Protein AF-A0A6V8SIR7-F1 (afdb_monomer_lite)

Sequence (508 aa):
MGKKKIANLSKESLFEMGDALKTQFYQLNSLEEERDDILSGIDAINQNNQESSLLLEEAEEIVDSLLSNMESLESFVLDEIVVNLEDVEETEKVTIKKTASIRTNNNWQDYLEEYSNYAKQNSMDLTFDPFVTSLSQREYEKLKNEINDEFAKKTSIINKTDLSFLAIATALQVTKALVFPIVSQKVGYGEGFDKEGRKNHNDKSIKEEEKKSKDKFRDTNTNEGNENGEWMEILYRKPIFDTTKGSPDIGINMEGGYHRIHTLGHDPVLGWIFGTSNILTDTITMDTFATYQGARDPIRITPERVSLIDLFDRTIEKVKAGTLNLPAALAAEKIHLKSDEFTKAGLPVPILETIAPKLAGNLYKSQYDALCLSRDLKVIGTSAAISMLIDIIIGLVHSLYYDADKDGTKDMFEVRTRKILLISNTIATTSNLILSAVTKNPKNLDIGGLLVTLSHLFCDTRFIVNVKKEFIENRIYEKIEDELKAIDENQDKLFAYEYNNSKGIQFL

Foldseek 3Di:
DPPDPPPPQDPVNVLLVLLLVLLVVVLVVLVVQLVVLVVVVVVVVVVVVVVVVVVVVVVVVVVVVVVVCPVDDDDDDPPPPPPPPPPPPPPPPSDRDDRDDQDCVVPPVSSSVSSVVSCVVVVHDSVDRSVPVVDDPVRVVVLVVVLVVVLCVLLPLPDPLSVVLLVVLLVQLQVLLQCLLVVCVVLQAPAFDDQVQFAALPDPVLVVQLVVLLVVVCVVPDDPPCNPPCLNVLQPDDFLLLDPACVVVQVDDCVNLNVLLFWLCLAPPSVLPQVLLSSQQVWTQTLQRWIFHFDVVPTHTHNHTDDPVNSVVSSVVSCVRDVSNSVSSSSNSVSVNVSQCRHSQHGFQHNCCNVPVVVRVVCSVSNNHNVSVVSNVVSLQVSLVSLVVSLVVSQVVQLVPDDCVRNPDSLSSVLSSLVSSLVSLVSSQVSQVVVCVVVVHCSSHNNSSVVNNVCSVPVSVVSSVVVSVVSSSVVVVVVVVVVVVVVVVVVVVVVVVCVVVVVVVVPD

pLDDT: mean 85.41, std 15.47, range [34.72, 98.56]

Structure (mmCIF, N/CA/C/O backbone):
data_AF-A0A6V8SIR7-F1
#
_entry.id   AF-A0A6V8SIR7-F1
#
loop_
_atom_site.group_PDB
_atom_site.id
_atom_site.type_symbol
_atom_site.label_atom_id
_atom_site.label_alt_id
_atom_site.label_comp_id
_atom_site.label_asym_id
_atom_site.label_entity_id
_atom_site.label_seq_id
_atom_site.pdbx_PDB_ins_code
_atom_site.Cartn_x
_atom_site.Cartn_y
_atom_site.Cartn_z
_atom_site.occupancy
_atom_site.B_iso_or_equiv
_atom_site.auth_seq_id
_atom_site.auth_comp_id
_atom_site.auth_asym_id
_atom_site.auth_atom_id
_atom_site.pdbx_PDB_model_num
ATOM 1 N N . MET A 1 1 ? -12.666 14.084 33.441 1.00 46.59 1 MET A N 1
ATOM 2 C CA . MET A 1 1 ? -11.717 13.363 34.318 1.00 46.59 1 MET A CA 1
ATOM 3 C C . MET A 1 1 ? -10.301 13.756 33.945 1.00 46.59 1 MET A C 1
ATOM 5 O O . MET A 1 1 ? -9.894 13.497 32.821 1.00 46.59 1 MET A O 1
ATOM 9 N N . GLY A 1 2 ? -9.575 14.439 34.836 1.00 40.59 2 GLY A N 1
ATOM 10 C CA . GLY A 1 2 ? -8.120 14.550 34.689 1.00 40.59 2 GLY A CA 1
ATOM 11 C C . GLY A 1 2 ? -7.510 13.151 34.768 1.00 40.59 2 GLY A C 1
ATOM 12 O O . GLY A 1 2 ? -8.099 12.295 35.425 1.00 40.59 2 GLY A O 1
ATOM 13 N N . LYS A 1 3 ? -6.384 12.902 34.084 1.00 38.62 3 LYS A N 1
ATOM 14 C CA . LYS A 1 3 ? -5.640 11.636 34.197 1.00 38.62 3 LYS A CA 1
ATOM 15 C C . LYS A 1 3 ? -5.426 11.337 35.685 1.00 38.62 3 LYS A C 1
ATOM 17 O O . LYS A 1 3 ? -4.561 11.956 36.307 1.00 38.62 3 LYS A O 1
ATOM 22 N N . LYS A 1 4 ? -6.236 10.444 36.268 1.00 47.25 4 LYS A N 1
ATOM 23 C CA . LYS A 1 4 ? -5.957 9.904 37.599 1.00 47.25 4 LYS A CA 1
ATOM 24 C C . LYS A 1 4 ? -4.585 9.237 37.494 1.00 47.25 4 LYS A C 1
ATOM 26 O O . LYS A 1 4 ? -4.265 8.638 36.465 1.00 47.25 4 LYS A O 1
ATOM 31 N N . LYS A 1 5 ? -3.734 9.432 38.505 1.00 44.28 5 LYS A N 1
ATOM 32 C CA . LYS A 1 5 ? -2.420 8.784 38.572 1.00 44.28 5 LYS A CA 1
ATOM 33 C C . LYS A 1 5 ? -2.650 7.279 38.462 1.00 44.28 5 LYS A C 1
ATOM 35 O O . LYS A 1 5 ? -3.177 6.680 39.390 1.00 44.28 5 LYS A O 1
ATOM 40 N N . ILE A 1 6 ? -2.283 6.699 37.324 1.00 50.31 6 ILE A N 1
ATOM 41 C CA . ILE A 1 6 ? -2.251 5.251 37.152 1.00 50.31 6 ILE A CA 1
ATOM 42 C C . ILE A 1 6 ? -1.194 4.757 38.138 1.00 50.31 6 ILE A C 1
ATOM 44 O O . ILE A 1 6 ? -0.015 5.098 38.005 1.00 50.31 6 ILE A O 1
ATOM 48 N N . ALA A 1 7 ? -1.609 4.019 39.164 1.00 50.19 7 ALA A N 1
ATOM 49 C CA . ALA A 1 7 ? -0.662 3.244 39.942 1.00 50.19 7 ALA A CA 1
ATOM 50 C C . ALA A 1 7 ? -0.129 2.159 38.999 1.00 50.19 7 ALA A C 1
ATOM 52 O O . ALA A 1 7 ? -0.860 1.235 38.643 1.00 50.19 7 ALA A O 1
ATOM 53 N N . ASN A 1 8 ? 1.120 2.302 38.547 1.00 56.25 8 ASN A N 1
ATOM 54 C CA . ASN A 1 8 ? 1.834 1.266 37.800 1.00 56.25 8 ASN A CA 1
ATOM 55 C C . ASN A 1 8 ? 2.170 0.113 38.759 1.00 56.25 8 ASN A C 1
ATOM 57 O O . ASN A 1 8 ? 3.328 -0.080 39.124 1.00 56.25 8 ASN A O 1
ATOM 61 N N . LEU A 1 9 ? 1.149 -0.608 39.223 1.00 62.94 9 LEU A N 1
ATOM 62 C CA . LEU A 1 9 ? 1.325 -1.832 39.992 1.00 62.94 9 LEU A CA 1
ATOM 63 C C . LEU A 1 9 ? 1.884 -2.900 39.051 1.00 62.94 9 LEU A C 1
ATOM 65 O O . LEU A 1 9 ? 1.394 -3.074 37.930 1.00 62.94 9 LEU A O 1
ATOM 69 N N . SER A 1 10 ? 2.937 -3.593 39.481 1.00 75.38 10 SER A N 1
ATOM 70 C CA . SER A 1 10 ? 3.433 -4.746 38.739 1.00 75.38 10 SER A CA 1
ATOM 71 C C . SER A 1 10 ? 2.388 -5.866 38.794 1.00 75.38 10 SER A C 1
ATOM 73 O O . SER A 1 10 ? 1.547 -5.917 39.695 1.00 75.38 10 SER A O 1
ATOM 75 N N . LYS A 1 11 ? 2.439 -6.791 37.828 1.00 75.31 11 LYS A N 1
ATOM 76 C CA . LYS A 1 11 ? 1.607 -8.002 37.872 1.00 75.31 11 LYS A CA 1
ATOM 77 C C . LYS A 1 11 ? 1.800 -8.744 39.200 1.00 75.31 11 LYS A C 1
ATOM 79 O O . LYS A 1 11 ? 0.830 -9.216 39.767 1.00 75.31 11 LYS A O 1
ATOM 84 N N . GLU A 1 12 ? 3.033 -8.812 39.683 1.00 79.38 12 GLU A N 1
ATOM 85 C CA . GLU A 1 12 ? 3.389 -9.463 40.945 1.00 79.38 12 GLU A CA 1
ATOM 86 C C . GLU A 1 12 ? 2.671 -8.816 42.134 1.00 79.38 12 GLU A C 1
ATOM 88 O O . GLU A 1 12 ? 1.950 -9.506 42.843 1.00 79.38 12 GLU A O 1
ATOM 93 N N . SER A 1 13 ? 2.715 -7.485 42.255 1.00 75.62 13 SER A N 1
ATOM 94 C CA . SER A 1 13 ? 2.022 -6.770 43.334 1.00 75.62 13 SER A CA 1
ATOM 95 C C . SER A 1 13 ? 0.501 -6.941 43.296 1.00 75.62 13 SER A C 1
ATOM 97 O O . SER A 1 13 ? -0.138 -6.980 44.341 1.00 75.62 13 SER A O 1
ATOM 99 N N . LEU A 1 14 ? -0.102 -7.058 42.105 1.00 74.19 14 LEU A N 1
ATOM 100 C CA . LEU A 1 14 ? -1.535 -7.348 41.982 1.00 74.19 14 LEU A CA 1
ATOM 101 C C . LEU A 1 14 ? -1.877 -8.750 42.496 1.00 74.19 14 LEU A C 1
ATOM 103 O O . LEU A 1 14 ? -2.869 -8.908 43.201 1.00 74.19 14 LEU A O 1
ATOM 107 N N . PHE A 1 15 ? -1.068 -9.755 42.159 1.00 78.81 15 PHE A N 1
ATOM 108 C CA . PHE A 1 15 ? -1.276 -11.121 42.642 1.00 78.81 15 PHE A CA 1
ATOM 109 C C . PHE A 1 15 ? -1.064 -11.216 44.158 1.00 78.81 15 PHE A C 1
ATOM 111 O O . PHE A 1 15 ? -1.922 -11.769 44.836 1.00 78.81 15 PHE A O 1
ATOM 118 N N . GLU A 1 16 ? -0.028 -10.569 44.701 1.00 81.50 16 GLU A N 1
ATOM 119 C CA . GLU A 1 16 ? 0.194 -10.477 46.154 1.00 81.50 16 GLU A CA 1
ATOM 120 C C . GLU A 1 16 ? -1.010 -9.863 46.885 1.00 81.50 16 GLU A C 1
ATOM 122 O O . GLU A 1 16 ? -1.461 -10.389 47.901 1.00 81.50 16 GLU A O 1
ATOM 127 N N . MET A 1 17 ? -1.569 -8.768 46.356 1.00 76.75 17 MET A N 1
ATOM 128 C CA . MET A 1 17 ? -2.778 -8.149 46.911 1.00 76.75 17 MET A CA 1
ATOM 129 C C . MET A 1 17 ? -3.998 -9.075 46.817 1.00 76.75 17 MET A C 1
ATOM 131 O O . MET A 1 17 ? -4.803 -9.122 47.745 1.00 76.75 17 MET A O 1
ATOM 135 N N . GLY A 1 18 ? -4.140 -9.811 45.712 1.00 78.25 18 GLY A N 1
ATOM 136 C CA . GLY A 1 18 ? -5.224 -10.772 45.514 1.00 78.25 18 GLY A CA 1
ATOM 137 C C . GLY A 1 18 ? -5.162 -11.950 46.489 1.00 78.25 18 GLY A C 1
ATOM 138 O O . GLY A 1 18 ? -6.184 -12.308 47.076 1.00 78.25 18 GLY A O 1
ATOM 139 N N . ASP A 1 19 ? -3.976 -12.518 46.705 1.00 82.19 19 ASP A N 1
ATOM 140 C CA . ASP A 1 19 ? -3.752 -13.624 47.644 1.00 82.19 19 ASP A CA 1
ATOM 141 C C . ASP A 1 19 ? -3.991 -13.190 49.093 1.00 82.19 19 ASP A C 1
ATOM 143 O O . ASP A 1 19 ? -4.623 -13.909 49.878 1.00 82.19 19 ASP A O 1
ATOM 147 N N . ALA A 1 20 ? -3.554 -11.976 49.431 1.00 80.75 20 ALA A N 1
ATOM 148 C CA . ALA A 1 20 ? -3.819 -11.367 50.724 1.00 80.75 20 ALA A CA 1
ATOM 149 C C . ALA A 1 20 ? -5.330 -11.174 50.958 1.00 80.75 20 ALA A C 1
ATOM 151 O O . ALA A 1 20 ? -5.842 -11.583 51.998 1.00 80.75 20 ALA A O 1
ATOM 152 N N . LEU A 1 21 ? -6.065 -10.644 49.972 1.00 78.00 21 LEU A N 1
ATOM 153 C CA . LEU A 1 21 ? -7.528 -10.498 50.025 1.00 78.00 21 LEU A CA 1
ATOM 154 C C . LEU A 1 21 ? -8.244 -11.841 50.195 1.00 78.00 21 LEU A C 1
ATOM 156 O O . LEU A 1 21 ? -9.133 -11.967 51.034 1.00 78.00 21 LEU A O 1
ATOM 160 N N . LYS A 1 22 ? -7.848 -12.859 49.424 1.00 78.56 22 LYS A N 1
ATOM 161 C CA . LYS A 1 22 ? -8.406 -14.216 49.527 1.00 78.56 22 LYS A CA 1
ATOM 162 C C . LYS A 1 22 ? -8.218 -14.787 50.933 1.00 78.56 22 LYS A C 1
ATOM 164 O O . LYS A 1 22 ? -9.133 -15.391 51.489 1.00 78.56 22 LYS A O 1
ATOM 169 N N . THR A 1 23 ? -7.042 -14.564 51.509 1.00 82.12 23 THR A N 1
ATOM 170 C CA . THR A 1 23 ? -6.694 -15.001 52.865 1.00 82.12 23 THR A CA 1
ATOM 171 C C . THR A 1 23 ? -7.507 -14.266 53.927 1.00 82.12 23 THR A C 1
ATOM 173 O O . THR A 1 23 ? -8.055 -14.901 54.826 1.00 82.12 23 THR A O 1
ATOM 176 N N . GLN A 1 24 ? -7.663 -12.949 53.790 1.00 79.19 24 GLN A N 1
ATOM 177 C CA . GLN A 1 24 ? -8.515 -12.151 54.672 1.00 79.19 24 GLN A CA 1
ATOM 178 C C . GLN A 1 24 ? -9.990 -12.556 54.586 1.00 79.19 24 GLN A C 1
ATOM 180 O O . GLN A 1 24 ? -10.660 -12.621 55.610 1.00 79.19 24 GLN A O 1
ATOM 185 N N . PHE A 1 25 ? -10.499 -12.874 53.393 1.00 77.31 25 PHE A N 1
ATOM 186 C CA . PHE A 1 25 ? -11.874 -13.346 53.225 1.00 77.31 25 PHE A CA 1
ATOM 187 C C . PHE A 1 25 ? -12.106 -14.683 53.938 1.00 77.31 25 PHE A C 1
ATOM 189 O O . PHE A 1 25 ? -13.109 -14.860 54.623 1.00 77.31 25 PHE A O 1
ATOM 196 N N . TYR A 1 26 ? -11.148 -15.609 53.843 1.00 81.44 26 TYR A N 1
ATOM 197 C CA . TYR A 1 26 ? -11.199 -16.855 54.608 1.00 81.44 26 TYR A CA 1
ATOM 198 C C . TYR A 1 26 ? -11.171 -16.596 56.119 1.00 81.44 26 TYR A C 1
ATOM 200 O O . TYR A 1 26 ? -11.952 -17.187 56.860 1.00 81.44 26 TYR A O 1
ATOM 208 N N . GLN A 1 27 ? -10.308 -15.682 56.575 1.00 83.25 27 GLN A N 1
ATOM 209 C CA . GLN A 1 27 ? -10.256 -15.285 57.981 1.00 83.25 27 GLN A CA 1
ATOM 210 C C . GLN A 1 27 ? -11.582 -14.677 58.457 1.00 83.25 27 GLN A C 1
ATOM 212 O O . GLN A 1 27 ? -12.015 -14.971 59.567 1.00 83.25 27 GLN A O 1
ATOM 217 N N . LEU A 1 28 ? -12.245 -13.873 57.624 1.00 81.00 28 LEU A N 1
ATOM 218 C CA . LEU A 1 28 ? -13.555 -13.307 57.930 1.00 81.00 28 LEU A CA 1
ATOM 219 C C . LEU A 1 28 ? -14.624 -14.398 58.061 1.00 81.00 28 LEU A C 1
ATOM 221 O O . LEU A 1 28 ? -15.362 -14.393 59.039 1.00 81.00 28 LEU A O 1
ATOM 225 N N . ASN A 1 29 ? -14.665 -15.362 57.140 1.00 79.12 29 ASN A N 1
ATOM 226 C CA . ASN A 1 29 ? -15.605 -16.483 57.230 1.00 79.12 29 ASN A CA 1
ATOM 227 C C . ASN A 1 29 ? -15.358 -17.325 58.491 1.00 79.12 29 ASN A C 1
ATOM 229 O O . ASN A 1 29 ? -16.304 -17.697 59.173 1.00 79.12 29 ASN A O 1
ATOM 233 N N . SER A 1 30 ? -14.091 -17.561 58.853 1.00 83.06 30 SER A N 1
ATOM 234 C CA . SER A 1 30 ? -13.734 -18.226 60.114 1.00 83.06 30 SER A CA 1
ATOM 235 C C . SER A 1 30 ? -14.231 -17.444 61.338 1.00 83.06 30 SER A C 1
ATOM 237 O O . SER A 1 30 ? -14.663 -18.052 62.313 1.00 83.06 30 SER A O 1
ATOM 239 N N . LEU A 1 31 ? -14.201 -16.105 61.301 1.00 81.25 31 LEU A N 1
ATOM 240 C CA . LEU A 1 31 ? -14.758 -15.266 62.370 1.00 81.25 31 LEU A CA 1
ATOM 241 C C . LEU A 1 31 ? -16.288 -15.328 62.424 1.00 81.25 31 LEU A C 1
ATOM 243 O O . LEU A 1 31 ? -16.857 -15.261 63.511 1.00 81.25 31 LEU A O 1
ATOM 247 N N . GLU A 1 32 ? -16.961 -15.431 61.278 1.00 77.06 32 GLU A N 1
ATOM 248 C CA . GLU A 1 32 ? -18.411 -15.639 61.237 1.00 77.06 32 GLU A CA 1
ATOM 249 C C . GLU A 1 32 ? -18.795 -17.003 61.816 1.00 77.06 32 GLU A C 1
ATOM 251 O O . GLU A 1 32 ? -19.721 -17.067 62.620 1.00 77.06 32 GLU A O 1
ATOM 256 N N . GLU A 1 33 ? -18.042 -18.059 61.497 1.00 82.00 33 GLU A N 1
ATOM 257 C CA . GLU A 1 33 ? -18.204 -19.380 62.116 1.00 82.00 33 GLU A CA 1
ATOM 258 C C . GLU A 1 33 ? -17.969 -19.319 63.633 1.00 82.00 33 GLU A C 1
ATOM 260 O O . GLU A 1 33 ? -18.791 -19.809 64.401 1.00 82.00 33 GLU A O 1
ATOM 265 N N . GLU A 1 34 ? -16.907 -18.644 64.089 1.00 83.62 34 GLU A N 1
ATOM 266 C CA . GLU A 1 34 ? -16.648 -18.442 65.521 1.00 83.62 34 GLU A CA 1
ATOM 267 C C . GLU A 1 34 ? -17.790 -17.678 66.209 1.00 83.62 34 GLU A C 1
ATOM 269 O O . GLU A 1 34 ? -18.193 -18.025 67.321 1.00 83.62 34 GLU A O 1
ATOM 274 N N . ARG A 1 35 ? -18.343 -16.645 65.560 1.00 80.06 35 ARG A N 1
ATOM 275 C CA . ARG A 1 35 ? -19.514 -15.913 66.062 1.00 80.06 35 ARG A CA 1
ATOM 276 C C . ARG A 1 35 ? -20.718 -16.842 66.191 1.00 80.06 35 ARG A C 1
ATOM 278 O O . ARG A 1 35 ? -21.415 -16.771 67.199 1.00 80.06 35 ARG A O 1
ATOM 285 N N . ASP A 1 36 ? -20.977 -17.671 65.191 1.00 80.00 36 ASP A N 1
ATOM 286 C CA . ASP A 1 36 ? -22.128 -18.574 65.178 1.00 80.00 36 ASP A CA 1
ATOM 287 C C . ASP A 1 36 ? -21.978 -19.692 66.225 1.00 80.00 36 ASP A C 1
ATOM 289 O O . ASP A 1 36 ? -22.950 -20.015 66.915 1.00 80.00 36 ASP A O 1
ATOM 293 N N . ASP A 1 37 ? -20.757 -20.191 66.442 1.00 80.50 37 ASP A N 1
ATOM 294 C CA . ASP A 1 37 ? -20.411 -21.088 67.553 1.00 80.50 37 ASP A CA 1
ATOM 295 C C . ASP A 1 37 ? -20.681 -20.416 68.913 1.00 80.50 37 ASP A C 1
ATOM 297 O O . ASP A 1 37 ? -21.268 -21.024 69.812 1.00 80.50 37 ASP A O 1
ATOM 301 N N . ILE A 1 38 ? -20.285 -19.144 69.074 1.00 79.38 38 ILE A N 1
ATOM 302 C CA . ILE A 1 38 ? -20.537 -18.364 70.297 1.00 79.38 38 ILE A CA 1
ATOM 303 C C . ILE A 1 38 ? -22.038 -18.160 70.517 1.00 79.38 38 ILE A C 1
ATOM 305 O O . ILE A 1 38 ? -22.507 -18.350 71.637 1.00 79.38 38 ILE A O 1
ATOM 309 N N . LEU A 1 39 ? -22.790 -17.774 69.483 1.00 78.81 39 LEU A N 1
ATOM 310 C CA . LEU A 1 39 ? -24.240 -17.575 69.572 1.00 78.81 39 LEU A CA 1
ATOM 311 C C . LEU A 1 39 ? -24.947 -18.869 69.972 1.00 78.81 39 LEU A C 1
ATOM 313 O O . LEU A 1 39 ? -25.732 -18.865 70.916 1.00 78.81 39 LEU A O 1
ATOM 317 N N . SER A 1 40 ? -24.581 -19.983 69.339 1.00 78.38 40 SER A N 1
ATOM 318 C CA . SER A 1 40 ? -25.101 -21.308 69.687 1.00 78.38 40 SER A CA 1
ATOM 319 C C . SER A 1 40 ? -24.767 -21.682 71.137 1.00 78.38 40 SER A C 1
ATOM 321 O O . SER A 1 40 ? -25.608 -22.216 71.858 1.00 78.38 40 SER A O 1
ATOM 323 N N . GLY A 1 41 ? -23.557 -21.350 71.602 1.00 78.69 41 GLY A N 1
ATOM 324 C CA . GLY A 1 41 ? -23.155 -21.536 72.996 1.00 78.69 41 GLY A CA 1
ATOM 325 C C . GLY A 1 41 ? -23.939 -20.670 73.985 1.00 78.69 41 GLY A C 1
ATOM 326 O O . GLY A 1 41 ? -24.305 -21.146 75.058 1.00 78.69 41 GLY A O 1
ATOM 327 N N . ILE A 1 42 ? -24.229 -19.414 73.635 1.00 77.19 42 ILE A N 1
ATOM 328 C CA . ILE A 1 42 ? -25.062 -18.513 74.445 1.00 77.19 42 ILE A CA 1
ATOM 329 C C . ILE A 1 42 ? -26.490 -19.053 74.545 1.00 77.19 42 ILE A C 1
ATOM 331 O O . ILE A 1 42 ? -27.054 -19.071 75.639 1.00 77.19 42 ILE A O 1
ATOM 335 N N . ASP A 1 43 ? -27.058 -19.522 73.435 1.00 77.75 43 ASP A N 1
ATOM 336 C CA . ASP A 1 43 ? -28.402 -20.099 73.408 1.00 77.75 43 ASP A CA 1
ATOM 337 C C . ASP A 1 43 ? -28.490 -21.353 74.290 1.00 77.75 43 ASP A C 1
ATOM 339 O O . ASP A 1 43 ? -29.412 -21.464 75.101 1.00 77.75 43 ASP A O 1
ATOM 343 N N . ALA A 1 44 ? -27.484 -22.233 74.234 1.00 75.06 44 ALA A N 1
ATOM 344 C CA . ALA A 1 44 ? -27.394 -23.404 75.107 1.00 75.06 44 ALA A CA 1
ATOM 345 C C . ALA A 1 44 ? -27.301 -23.027 76.600 1.00 75.06 44 ALA A C 1
ATOM 347 O O . ALA A 1 44 ? -27.975 -23.621 77.441 1.00 75.06 44 ALA A O 1
ATOM 348 N N . ILE A 1 45 ? -26.510 -22.004 76.952 1.00 75.44 45 ILE A N 1
ATOM 349 C CA . ILE A 1 45 ? -26.419 -21.505 78.337 1.00 75.44 45 ILE A CA 1
ATOM 350 C C . ILE A 1 45 ? -27.760 -20.925 78.802 1.00 75.44 45 ILE A C 1
ATOM 352 O O . ILE A 1 45 ? -28.175 -21.163 79.937 1.00 75.44 45 ILE A O 1
ATOM 356 N N . ASN A 1 46 ? -28.445 -20.166 77.946 1.00 75.25 46 ASN A N 1
ATOM 357 C CA . ASN A 1 46 ? -29.749 -19.593 78.272 1.00 75.25 46 ASN A CA 1
ATOM 358 C C . ASN A 1 46 ? -30.796 -20.683 78.516 1.00 75.25 46 ASN A C 1
ATOM 360 O O . ASN A 1 46 ? -31.566 -20.569 79.469 1.00 75.25 46 ASN A O 1
ATOM 364 N N . GLN A 1 47 ? -30.791 -21.743 77.706 1.00 73.50 47 GLN A N 1
ATOM 365 C CA . GLN A 1 47 ? -31.662 -22.897 77.901 1.00 73.50 47 GLN A CA 1
ATOM 366 C C . GLN A 1 47 ? -31.365 -23.607 79.232 1.00 73.50 47 GLN A C 1
ATOM 368 O O . GLN A 1 47 ? -32.276 -23.792 80.037 1.00 73.50 47 GLN A O 1
ATOM 373 N N . ASN A 1 48 ? -30.094 -23.889 79.534 1.00 71.75 48 ASN A N 1
ATOM 374 C CA . ASN A 1 48 ? -29.700 -24.511 80.805 1.00 71.75 48 ASN A CA 1
ATOM 375 C C . ASN A 1 48 ? -30.086 -23.662 82.028 1.00 71.75 48 ASN A C 1
ATOM 377 O O . ASN A 1 48 ? -30.490 -24.197 83.060 1.00 71.75 48 ASN A O 1
ATOM 381 N N . ASN A 1 49 ? -29.974 -22.334 81.934 1.00 68.56 49 ASN A N 1
ATOM 382 C CA . ASN A 1 49 ? -30.394 -21.428 83.005 1.00 68.56 49 ASN A CA 1
ATOM 383 C C . ASN A 1 49 ? -31.917 -21.441 83.209 1.00 68.56 49 ASN A C 1
ATOM 385 O O . ASN A 1 49 ? -32.374 -21.347 84.349 1.00 68.56 49 ASN A O 1
ATOM 389 N N . GLN A 1 50 ? -32.703 -21.565 82.134 1.00 69.06 50 GLN A N 1
ATOM 390 C CA . GLN A 1 50 ? -34.155 -21.736 82.233 1.00 69.06 50 GLN A CA 1
ATOM 391 C C . GLN A 1 50 ? -34.510 -23.068 82.901 1.00 69.06 50 GLN A C 1
ATOM 393 O O . GLN A 1 50 ? -35.299 -23.074 83.841 1.00 69.06 50 GLN A O 1
ATOM 398 N N . GLU A 1 51 ? -33.882 -24.169 82.485 1.00 69.44 51 GLU A N 1
ATOM 399 C CA . GLU A 1 51 ? -34.093 -25.498 83.078 1.00 69.44 51 GLU A CA 1
ATOM 400 C C . GLU A 1 51 ? -33.683 -25.534 84.558 1.00 69.44 51 GLU A C 1
ATOM 402 O O . GLU A 1 51 ? -34.438 -26.009 85.404 1.00 69.44 51 GLU A O 1
ATOM 407 N N . SER A 1 52 ? -32.542 -24.930 84.903 1.00 65.12 52 SER A N 1
ATOM 408 C CA . SER A 1 52 ? -32.094 -24.795 86.296 1.00 65.12 52 SER A CA 1
ATOM 409 C C . SER A 1 52 ? -33.060 -23.965 87.142 1.00 65.12 52 SER A C 1
ATOM 411 O O . SER A 1 52 ? -33.244 -24.268 88.315 1.00 65.12 52 SER A O 1
ATOM 413 N N . SER A 1 53 ? -33.685 -22.931 86.566 1.00 64.75 53 SER A N 1
ATOM 414 C CA . SER A 1 53 ? -34.674 -22.111 87.278 1.00 64.75 53 SER A CA 1
ATOM 415 C C . SER A 1 53 ? -35.953 -22.900 87.570 1.00 64.75 53 SER A C 1
ATOM 417 O O . SER A 1 53 ? -36.489 -22.781 88.666 1.00 64.75 53 SER A O 1
ATOM 419 N N . LEU A 1 54 ? -36.397 -23.745 86.630 1.00 64.62 54 LEU A N 1
ATOM 420 C CA . LEU A 1 54 ? -37.555 -24.629 86.814 1.00 64.62 54 LEU A CA 1
ATOM 421 C C . LEU A 1 54 ? -37.301 -25.684 87.900 1.00 64.62 54 LEU A C 1
ATOM 423 O O . LEU A 1 54 ? -38.155 -25.903 88.752 1.00 64.62 54 LEU A O 1
ATOM 427 N N . LEU A 1 55 ? -36.110 -26.293 87.917 1.00 64.38 55 LEU A N 1
ATOM 428 C CA . LEU A 1 55 ? -35.721 -27.245 88.965 1.00 64.38 55 LEU A CA 1
ATOM 429 C C . LEU A 1 55 ? -35.644 -26.591 90.352 1.00 64.38 55 LEU A C 1
ATOM 431 O O . LEU A 1 55 ? -35.918 -27.239 91.360 1.00 64.38 55 LEU A O 1
ATOM 435 N N . LEU A 1 56 ? -35.256 -25.314 90.416 1.00 61.91 56 LEU A N 1
ATOM 436 C CA . LEU A 1 56 ? -35.200 -24.555 91.666 1.00 61.91 56 LEU A CA 1
ATOM 437 C C . LEU A 1 56 ? -36.606 -24.270 92.205 1.00 61.91 56 LEU A C 1
ATOM 439 O O . LEU A 1 56 ? -36.834 -24.435 93.399 1.00 61.91 56 LEU A O 1
ATOM 443 N N . GLU A 1 57 ? -37.543 -23.920 91.321 1.00 61.69 57 GLU A N 1
ATOM 444 C CA . GLU A 1 57 ? -38.964 -23.744 91.650 1.00 61.69 57 GLU A CA 1
ATOM 445 C C . GLU A 1 57 ? -39.588 -25.061 92.151 1.00 61.69 57 GLU A C 1
ATOM 447 O O . GLU A 1 57 ? -40.237 -25.083 93.195 1.00 61.69 57 GLU A O 1
ATOM 452 N N . GLU A 1 58 ? -39.298 -26.189 91.492 1.00 62.19 58 GLU A N 1
ATOM 453 C CA . GLU A 1 58 ? -39.756 -27.520 91.920 1.00 62.19 58 GLU A CA 1
ATOM 454 C C . GLU A 1 58 ? -39.160 -27.939 93.279 1.00 62.19 58 GLU A C 1
ATOM 456 O O . GLU A 1 58 ? -39.852 -28.488 94.139 1.00 62.19 58 GLU A O 1
ATOM 461 N N . ALA A 1 59 ? -37.880 -27.639 93.524 1.00 58.06 59 ALA A N 1
ATOM 462 C CA . ALA A 1 59 ? -37.243 -27.897 94.812 1.00 58.06 59 ALA A CA 1
ATOM 463 C C . ALA A 1 59 ? -37.837 -27.037 95.943 1.00 58.06 59 ALA A C 1
ATOM 465 O O . ALA A 1 59 ? -38.013 -27.539 97.057 1.00 58.06 59 ALA A O 1
ATOM 466 N N . GLU A 1 60 ? -38.162 -25.768 95.674 1.00 62.03 60 GLU A N 1
ATOM 467 C CA . GLU A 1 60 ? -38.850 -24.887 96.625 1.00 62.03 60 GLU A CA 1
ATOM 468 C C . GLU A 1 60 ? -40.247 -25.428 96.975 1.00 62.03 60 GLU A C 1
ATOM 470 O O . GLU A 1 60 ? -40.574 -25.525 98.161 1.00 62.03 60 GLU A O 1
ATOM 475 N N . GLU A 1 61 ? -41.025 -25.899 95.992 1.00 62.50 61 GLU A N 1
ATOM 476 C CA . GLU A 1 61 ? -42.329 -26.538 96.236 1.00 62.50 61 GLU A CA 1
ATOM 477 C C . GLU A 1 61 ? -42.218 -27.806 97.102 1.00 62.50 61 GLU A C 1
ATOM 479 O O . GLU A 1 61 ? -43.025 -28.025 98.014 1.00 62.50 61 GLU A O 1
ATOM 484 N N . ILE A 1 62 ? -41.203 -28.644 96.862 1.00 64.12 62 ILE A N 1
ATOM 485 C CA . ILE A 1 62 ? -40.948 -29.852 97.662 1.00 64.12 62 ILE A CA 1
ATOM 486 C C . ILE A 1 62 ? -40.572 -29.486 99.103 1.00 64.12 62 ILE A C 1
ATOM 488 O O . ILE A 1 62 ? -41.043 -30.129 100.048 1.00 64.12 62 ILE A O 1
ATOM 492 N N . VAL A 1 63 ? -39.740 -28.460 99.297 1.00 61.81 63 VAL A N 1
ATOM 493 C CA . VAL A 1 63 ? -39.338 -27.986 100.629 1.00 61.81 63 VAL A CA 1
ATOM 494 C C . VAL A 1 63 ? -40.532 -27.408 101.391 1.00 61.81 63 VAL A C 1
ATOM 496 O O . VAL A 1 63 ? -40.712 -27.739 102.565 1.00 61.81 63 VAL A O 1
ATOM 499 N N . ASP A 1 64 ? -41.392 -26.628 100.737 1.00 59.72 64 ASP A N 1
ATOM 500 C CA . ASP A 1 64 ? -42.623 -26.099 101.335 1.00 59.72 64 ASP A CA 1
ATOM 501 C C . ASP A 1 64 ? -43.626 -27.216 101.681 1.00 59.72 64 ASP A C 1
ATOM 503 O O . ASP A 1 64 ? -44.254 -27.207 102.748 1.00 59.72 64 ASP A O 1
ATOM 507 N N . SER A 1 65 ? -43.728 -28.243 100.834 1.00 59.97 65 SER A N 1
ATOM 508 C CA . SER A 1 65 ? -44.495 -29.464 101.114 1.00 59.97 65 SER A CA 1
ATOM 509 C C . SER A 1 65 ? -43.939 -30.237 102.322 1.00 59.97 65 SER A C 1
ATOM 511 O O . SER A 1 65 ? -44.690 -30.686 103.190 1.00 59.97 65 SER A O 1
ATOM 513 N N . LEU A 1 66 ? -42.615 -30.348 102.456 1.00 55.78 66 LEU A N 1
ATOM 514 C CA . LEU A 1 66 ? -41.963 -30.969 103.616 1.00 55.78 66 LEU A CA 1
ATOM 515 C C . LEU A 1 66 ? -42.170 -30.165 104.908 1.00 55.78 66 LEU A C 1
ATOM 517 O O . LEU A 1 66 ? -42.431 -30.747 105.962 1.00 55.78 66 LEU A O 1
ATOM 521 N N . LEU A 1 67 ? -42.075 -28.835 104.836 1.00 55.31 67 LEU A N 1
ATOM 522 C CA . LEU A 1 67 ? -42.263 -27.939 105.979 1.00 55.31 67 LEU A CA 1
ATOM 523 C C . LEU A 1 67 ? -43.714 -27.932 106.472 1.00 55.31 67 LEU A C 1
ATOM 525 O O . LEU A 1 67 ? -43.948 -27.941 107.680 1.00 55.31 67 LEU A O 1
ATOM 529 N N . SER A 1 68 ? -44.682 -27.977 105.555 1.00 59.09 68 SER A N 1
ATOM 530 C CA . SER A 1 68 ? -46.114 -28.034 105.881 1.00 59.09 68 SER A CA 1
ATOM 531 C C . SER A 1 68 ? -46.564 -29.386 106.452 1.00 59.09 68 SER A C 1
ATOM 533 O O . SER A 1 68 ? -47.494 -29.427 107.255 1.00 59.09 68 SER A O 1
ATOM 535 N N . ASN A 1 69 ? -45.872 -30.482 106.125 1.00 56.12 69 ASN A N 1
ATOM 536 C CA . ASN A 1 69 ? -46.165 -31.826 106.641 1.00 56.12 69 ASN A CA 1
ATOM 537 C C . ASN A 1 69 ? -45.411 -32.189 107.941 1.00 56.12 69 ASN A C 1
ATOM 539 O O . ASN A 1 69 ? -45.605 -33.275 108.492 1.00 56.12 69 ASN A O 1
ATOM 543 N N . MET A 1 70 ? -44.579 -31.290 108.481 1.00 50.94 70 MET A N 1
ATOM 544 C CA . MET A 1 70 ? -43.754 -31.550 109.673 1.00 50.94 70 MET A CA 1
ATOM 545 C C . MET A 1 70 ? -44.550 -31.612 110.997 1.00 50.94 70 MET A C 1
ATOM 547 O O . MET A 1 70 ? -44.004 -32.022 112.022 1.00 50.94 70 MET A O 1
ATOM 551 N N . GLU A 1 71 ? -45.843 -31.259 110.994 1.00 48.00 71 GLU A N 1
ATOM 552 C CA . GLU A 1 71 ? -46.742 -31.384 112.158 1.00 48.00 71 GLU A CA 1
ATOM 553 C C . GLU A 1 71 ? -47.393 -32.776 112.314 1.00 48.00 71 GLU A C 1
ATOM 555 O O . GLU A 1 71 ? -47.969 -33.056 113.367 1.00 48.00 71 GLU A O 1
ATOM 560 N N . SER A 1 72 ? -47.264 -33.691 111.343 1.00 50.59 72 SER A N 1
ATOM 561 C CA . SER A 1 72 ? -47.802 -35.058 111.451 1.00 50.59 72 SER A CA 1
ATOM 562 C C . SER A 1 72 ? -46.754 -36.124 111.127 1.00 50.59 72 SER A C 1
ATOM 564 O O . SER A 1 72 ? -46.728 -36.702 110.042 1.00 50.59 72 SER A O 1
ATOM 566 N N . LEU A 1 73 ? -45.880 -36.418 112.088 1.00 45.06 73 LEU A N 1
ATOM 567 C CA . LEU A 1 73 ? -44.978 -37.564 111.991 1.00 45.06 73 LEU A CA 1
ATOM 568 C C . LEU A 1 73 ? -45.656 -38.833 112.517 1.00 45.06 73 LEU A C 1
ATOM 570 O O . LEU A 1 73 ? -45.600 -39.114 113.709 1.00 45.06 73 LEU A O 1
ATOM 574 N N . GLU A 1 74 ? -46.201 -39.642 111.608 1.00 44.09 74 GLU A N 1
ATOM 575 C CA . GLU A 1 74 ? -46.187 -41.102 111.754 1.00 44.09 74 GLU A CA 1
ATOM 576 C C . GLU A 1 74 ? -46.046 -41.768 110.369 1.00 44.09 74 GLU A C 1
ATOM 578 O O . GLU A 1 74 ? -46.973 -41.830 109.568 1.00 44.09 74 GLU A O 1
ATOM 583 N N . SER A 1 75 ? -44.829 -42.260 110.104 1.00 51.88 75 SER A N 1
ATOM 584 C CA . SER A 1 75 ? -44.381 -43.021 108.922 1.00 51.88 75 SER A CA 1
ATOM 585 C C . SER A 1 75 ? -44.409 -42.300 107.564 1.00 51.88 75 SER A C 1
ATOM 587 O O . SER A 1 75 ? -45.251 -42.565 106.714 1.00 51.88 75 SER A O 1
ATOM 589 N N . PHE A 1 76 ? -43.409 -41.451 107.313 1.00 44.16 76 PHE A N 1
ATOM 590 C CA . PHE A 1 76 ? -43.052 -41.048 105.951 1.00 44.16 76 PHE A CA 1
ATOM 591 C C . PHE A 1 76 ? -41.908 -41.943 105.452 1.00 44.16 76 PHE A C 1
ATOM 593 O O . PHE A 1 76 ? -40.864 -42.053 106.098 1.00 44.16 76 PHE A O 1
ATOM 600 N N . VAL A 1 77 ? -42.154 -42.660 104.357 1.00 45.47 77 VAL A N 1
ATOM 601 C CA . VAL A 1 77 ? -41.242 -43.642 103.761 1.00 45.47 77 VAL A CA 1
ATOM 602 C C . VAL A 1 77 ? -40.138 -42.900 103.007 1.00 45.47 77 VAL A C 1
ATOM 604 O O . VAL A 1 77 ? -40.397 -42.197 102.040 1.00 45.47 77 VAL A O 1
ATOM 607 N N . LEU A 1 78 ? -38.897 -43.075 103.460 1.00 44.19 78 LEU A N 1
ATOM 608 C CA . LEU A 1 78 ? -37.684 -42.484 102.877 1.00 44.19 78 LEU A CA 1
ATOM 609 C C . LEU A 1 78 ? -37.253 -43.120 101.538 1.00 44.19 78 LEU A C 1
ATOM 611 O O . LEU A 1 78 ? -36.268 -42.675 100.959 1.00 44.19 78 LEU A O 1
ATOM 615 N N . ASP A 1 79 ? -37.981 -44.122 101.035 1.00 44.75 79 ASP A N 1
ATOM 616 C CA . ASP A 1 79 ? -37.624 -44.851 99.807 1.00 44.75 79 ASP A CA 1
ATOM 617 C C . ASP A 1 79 ? -38.171 -44.211 98.512 1.00 44.75 79 ASP A C 1
ATOM 619 O O . ASP A 1 79 ? -37.758 -44.614 97.429 1.00 44.75 79 ASP A O 1
ATOM 623 N N . GLU A 1 80 ? -39.065 -43.213 98.583 1.00 46.31 80 GLU A N 1
ATOM 624 C CA . GLU A 1 80 ? -39.684 -42.599 97.385 1.00 46.31 80 GLU A CA 1
ATOM 625 C C . GLU A 1 80 ? -39.050 -41.252 96.975 1.00 46.31 80 GLU A C 1
ATOM 627 O O . GLU A 1 80 ? -39.328 -40.739 95.896 1.00 46.31 80 GLU A O 1
ATOM 632 N N . ILE A 1 81 ? -38.131 -40.707 97.788 1.00 44.66 81 ILE A N 1
ATOM 633 C CA . ILE A 1 81 ? -37.331 -39.505 97.472 1.00 44.66 81 ILE A CA 1
ATOM 634 C C . ILE A 1 81 ? -35.858 -39.901 97.293 1.00 44.66 81 ILE A C 1
ATOM 636 O O . ILE A 1 81 ? -34.942 -39.322 97.872 1.00 44.66 81 ILE A O 1
ATOM 640 N N . VAL A 1 82 ? -35.609 -40.935 96.495 1.00 44.25 82 VAL A N 1
ATOM 641 C CA . VAL A 1 82 ? -34.333 -41.058 95.788 1.00 44.25 82 VAL A CA 1
ATOM 642 C C . VAL A 1 82 ? -34.614 -40.567 94.378 1.00 44.25 82 VAL A C 1
ATOM 644 O O . VAL A 1 82 ? -34.967 -41.338 93.491 1.00 44.25 82 VAL A O 1
ATOM 647 N N . VAL A 1 83 ? -34.511 -39.250 94.182 1.00 47.88 83 VAL A N 1
ATOM 648 C CA . VAL A 1 83 ? -34.329 -38.712 92.833 1.00 47.88 83 VAL A CA 1
ATOM 649 C C . VAL A 1 83 ? -33.042 -39.344 92.319 1.00 47.88 83 VAL A C 1
ATOM 651 O O . VAL A 1 83 ? -31.985 -39.192 92.936 1.00 47.88 83 VAL A O 1
ATOM 654 N N . ASN A 1 84 ? -33.153 -40.114 91.239 1.00 45.00 84 ASN A N 1
ATOM 655 C CA . ASN A 1 84 ? -32.019 -40.649 90.502 1.00 45.00 84 ASN A CA 1
ATOM 656 C C . ASN A 1 84 ? -31.129 -39.470 90.078 1.00 45.00 84 ASN A C 1
ATOM 658 O O . ASN A 1 84 ? -31.373 -38.826 89.065 1.00 45.00 84 ASN A O 1
ATOM 662 N N . LEU A 1 85 ? -30.091 -39.189 90.864 1.00 44.91 85 LEU A N 1
ATOM 663 C CA . LEU A 1 85 ? -29.012 -38.258 90.522 1.00 44.91 85 LEU A CA 1
ATOM 664 C C . LEU A 1 85 ? -28.022 -38.878 89.515 1.00 44.91 85 LEU A C 1
ATOM 666 O O . LEU A 1 85 ? -26.944 -38.331 89.303 1.00 44.91 85 LEU A O 1
ATOM 670 N N . GLU A 1 86 ? -28.352 -40.031 88.924 1.00 39.44 86 GLU A N 1
ATOM 671 C CA . GLU A 1 86 ? -27.445 -40.783 88.049 1.00 39.44 86 GLU A CA 1
ATOM 672 C C . GLU A 1 86 ? -27.490 -40.378 86.569 1.00 39.44 86 GLU A C 1
ATOM 674 O O . GLU A 1 86 ? -26.589 -40.777 85.842 1.00 39.44 86 GLU A O 1
ATOM 679 N N . ASP A 1 87 ? -28.405 -39.504 86.140 1.00 43.59 87 ASP A N 1
ATOM 680 C CA . ASP A 1 87 ? -28.428 -38.983 84.763 1.00 43.59 87 ASP A CA 1
ATOM 681 C C . ASP A 1 87 ? -28.297 -37.450 84.739 1.00 43.59 87 ASP A C 1
ATOM 683 O O . ASP A 1 87 ? -29.159 -36.731 84.238 1.00 43.59 87 ASP A O 1
ATOM 687 N N . VAL A 1 88 ? -27.199 -36.912 85.282 1.00 43.72 88 VAL A N 1
ATOM 688 C CA . VAL A 1 88 ? -26.710 -35.616 84.784 1.00 43.72 88 VAL A CA 1
ATOM 689 C C . VAL A 1 88 ? -26.006 -35.930 83.470 1.00 43.72 88 VAL A C 1
ATOM 691 O O . VAL A 1 88 ? -24.837 -36.321 83.477 1.00 43.72 88 VAL A O 1
ATOM 694 N N . GLU A 1 89 ? -26.717 -35.821 82.346 1.00 46.50 89 GLU A N 1
ATOM 695 C CA . GLU A 1 89 ? -26.056 -35.791 81.041 1.00 46.50 89 GLU A CA 1
ATOM 696 C C . GLU A 1 89 ? -24.991 -34.687 81.099 1.00 46.50 89 GLU A C 1
ATOM 698 O O . GLU A 1 89 ? -25.297 -33.517 81.342 1.00 46.50 89 GLU A O 1
ATOM 703 N N . GLU A 1 90 ? -23.714 -35.059 80.942 1.00 45.94 90 GLU A N 1
ATOM 704 C CA . GLU A 1 90 ? -22.656 -34.082 80.705 1.00 45.94 90 GLU A CA 1
ATOM 705 C C . GLU A 1 90 ? -23.070 -33.281 79.469 1.00 45.94 90 GLU A C 1
ATOM 707 O O . GLU A 1 90 ? -22.987 -33.775 78.346 1.00 45.94 90 GLU A O 1
ATOM 712 N N . THR A 1 91 ? -23.535 -32.049 79.679 1.00 51.78 91 THR A N 1
ATOM 713 C CA . THR A 1 91 ? -23.856 -31.121 78.595 1.00 51.78 91 THR A CA 1
ATOM 714 C C . THR A 1 91 ? -22.664 -31.068 77.648 1.00 51.78 91 THR A C 1
ATOM 716 O O . THR A 1 91 ? -21.549 -30.761 78.095 1.00 51.78 91 THR A O 1
ATOM 719 N N . GLU A 1 92 ? -22.880 -31.387 76.367 1.00 53.12 92 GLU A N 1
ATOM 720 C CA . GLU A 1 92 ? -21.837 -31.324 75.345 1.00 53.12 92 GLU A CA 1
ATOM 721 C C . GLU A 1 92 ? -21.115 -29.978 75.452 1.00 53.12 92 GLU A C 1
ATOM 723 O O . GLU A 1 92 ? -21.708 -28.905 75.316 1.00 53.12 92 GLU A O 1
ATOM 728 N N . LYS A 1 93 ? -19.810 -30.018 75.739 1.00 57.16 93 LYS A N 1
ATOM 729 C CA . LYS A 1 93 ? -18.992 -28.807 75.773 1.00 57.16 93 LYS A CA 1
ATOM 730 C C . LYS A 1 93 ? -18.976 -28.198 74.376 1.00 57.16 93 LYS A C 1
ATOM 732 O O . LYS A 1 93 ? -18.266 -28.687 73.495 1.00 57.16 93 LYS A O 1
ATOM 737 N N . VAL A 1 94 ? -19.708 -27.099 74.202 1.00 60.53 94 VAL A N 1
ATOM 738 C CA . VAL A 1 94 ? -19.653 -26.283 72.987 1.00 60.53 94 VAL A CA 1
ATOM 739 C C . VAL A 1 94 ? -18.201 -25.861 72.766 1.00 60.53 94 VAL A C 1
ATOM 741 O O . VAL A 1 94 ? -17.603 -25.141 73.569 1.00 60.53 94 VAL A O 1
ATOM 744 N N . THR A 1 95 ? -17.593 -26.386 71.704 1.00 68.50 95 THR A N 1
ATOM 745 C CA . THR A 1 95 ? -16.186 -26.141 71.383 1.00 68.50 95 THR A CA 1
ATOM 746 C C . THR A 1 95 ? -16.103 -24.965 70.424 1.00 68.50 95 THR A C 1
ATOM 748 O O . THR A 1 95 ? -16.271 -25.138 69.225 1.00 68.50 95 THR A O 1
ATOM 751 N N . ILE A 1 96 ? -15.822 -23.776 70.957 1.00 71.75 96 ILE A N 1
ATOM 752 C CA . ILE A 1 96 ? -15.646 -22.562 70.151 1.00 71.75 96 ILE A CA 1
ATOM 753 C C . ILE A 1 96 ? -14.279 -22.615 69.467 1.00 71.75 96 ILE A C 1
ATOM 755 O O . ILE A 1 96 ? -13.236 -22.604 70.137 1.00 71.75 96 ILE A O 1
ATOM 759 N N . LYS A 1 97 ? -14.262 -22.651 68.134 1.00 74.50 97 LYS A N 1
ATOM 760 C CA . LYS A 1 97 ? -13.015 -22.543 67.370 1.00 74.50 97 LYS A CA 1
ATOM 761 C C . LYS A 1 97 ? -12.602 -21.082 67.264 1.00 74.50 97 LYS A C 1
ATOM 763 O O . LYS A 1 97 ? -13.244 -20.295 66.585 1.00 74.50 97 LYS A O 1
ATOM 768 N N . LYS A 1 98 ? -11.493 -20.727 67.913 1.00 75.50 98 LYS A N 1
ATOM 769 C CA . LYS A 1 98 ? -10.944 -19.370 67.823 1.00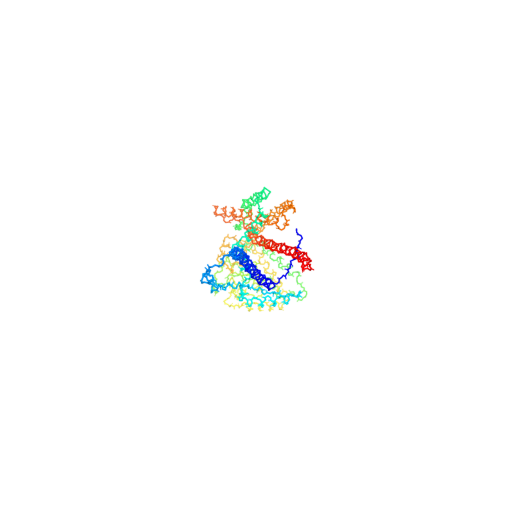 75.50 98 LYS A CA 1
ATOM 770 C C . LYS A 1 98 ? -10.208 -19.147 66.513 1.00 75.50 98 LYS A C 1
ATOM 772 O O . LYS A 1 98 ? -9.274 -19.885 66.190 1.00 75.50 98 LYS A O 1
ATOM 777 N N . THR A 1 99 ? -10.557 -18.072 65.827 1.00 79.56 99 THR A N 1
ATOM 778 C CA . THR A 1 99 ? -9.877 -17.636 64.615 1.00 79.56 99 THR A CA 1
ATOM 779 C C . THR A 1 99 ? -8.514 -17.044 64.963 1.00 79.56 99 THR A C 1
ATOM 781 O O . THR A 1 99 ? -8.382 -16.173 65.827 1.00 79.56 99 THR A O 1
ATOM 784 N N . ALA A 1 100 ? -7.461 -17.510 64.289 1.00 78.19 100 ALA A N 1
ATOM 785 C CA . ALA A 1 100 ? -6.124 -16.953 64.469 1.00 78.19 100 ALA A CA 1
ATOM 786 C C . ALA A 1 100 ? -6.053 -15.510 63.931 1.00 78.19 100 ALA A C 1
ATOM 788 O O . ALA A 1 100 ? -6.611 -15.193 62.880 1.00 78.19 100 ALA A O 1
ATOM 789 N N . SER A 1 101 ? -5.347 -14.633 64.649 1.00 73.00 101 SER A N 1
ATOM 790 C CA . SER A 1 101 ? -5.161 -13.232 64.245 1.00 73.00 101 SER A CA 1
ATOM 791 C C . SER A 1 101 ? -3.978 -13.084 63.288 1.00 73.00 101 SER A C 1
ATOM 793 O O . SER A 1 101 ? -2.948 -13.723 63.482 1.00 73.00 101 SER A O 1
ATOM 795 N N . ILE A 1 102 ? -4.115 -12.207 62.289 1.00 74.12 102 ILE A N 1
ATOM 796 C CA . ILE A 1 102 ? -3.003 -11.772 61.431 1.00 74.12 102 ILE A CA 1
ATOM 797 C C . ILE A 1 102 ? -2.485 -10.462 62.021 1.00 74.12 102 ILE A C 1
ATOM 799 O O . ILE A 1 102 ? -3.227 -9.481 62.109 1.00 74.12 102 ILE A O 1
ATOM 803 N N . ARG A 1 103 ? -1.227 -10.435 62.469 1.00 73.06 103 ARG A N 1
ATOM 804 C CA . ARG A 1 103 ? -0.626 -9.234 63.068 1.00 73.06 103 ARG A CA 1
ATOM 805 C C . ARG A 1 103 ? 0.182 -8.488 62.025 1.00 73.06 103 ARG A C 1
ATOM 807 O O . ARG A 1 103 ? 1.090 -9.044 61.434 1.00 73.06 103 ARG A O 1
ATOM 814 N N . THR A 1 104 ? -0.123 -7.213 61.819 1.00 67.25 104 THR A N 1
ATOM 815 C CA . THR A 1 104 ? 0.499 -6.446 60.729 1.00 67.25 104 THR A CA 1
ATOM 816 C C . THR A 1 104 ? 1.656 -5.566 61.189 1.00 67.25 104 THR A C 1
ATOM 818 O O . THR A 1 104 ? 2.484 -5.186 60.371 1.00 67.25 104 THR A O 1
ATOM 821 N N . ASN A 1 105 ? 1.703 -5.191 62.476 1.00 70.56 105 ASN A N 1
ATOM 822 C CA . ASN A 1 105 ? 2.661 -4.230 63.050 1.00 70.56 105 ASN A CA 1
ATOM 823 C C . ASN A 1 105 ? 2.866 -2.948 62.205 1.00 70.56 105 ASN A C 1
ATOM 825 O O . ASN A 1 105 ? 3.899 -2.292 62.314 1.00 70.56 105 ASN A O 1
ATOM 829 N N . ASN A 1 106 ? 1.886 -2.581 61.367 1.00 69.25 106 ASN A N 1
ATOM 830 C CA . ASN A 1 106 ? 1.972 -1.510 60.365 1.00 69.25 106 ASN A CA 1
ATOM 831 C C . ASN A 1 106 ? 3.145 -1.633 59.366 1.00 69.25 106 ASN A C 1
ATOM 833 O O . ASN A 1 106 ? 3.634 -0.623 58.860 1.00 69.25 106 ASN A O 1
ATOM 837 N N . ASN A 1 107 ? 3.584 -2.853 59.051 1.00 80.12 107 ASN A N 1
ATOM 838 C CA . ASN A 1 107 ? 4.622 -3.132 58.062 1.00 80.12 107 ASN A CA 1
ATOM 839 C C . ASN A 1 107 ? 4.073 -4.053 56.961 1.00 80.12 107 ASN A C 1
ATOM 841 O O . ASN A 1 107 ? 3.532 -5.122 57.234 1.00 80.12 107 ASN A O 1
ATOM 845 N N . TRP A 1 108 ? 4.226 -3.632 55.702 1.00 75.31 108 TRP A N 1
ATOM 846 C CA . TRP A 1 108 ? 3.732 -4.380 54.547 1.00 75.31 108 TRP A CA 1
ATOM 847 C C . TRP A 1 108 ? 4.418 -5.740 54.383 1.00 75.31 108 TRP A C 1
ATOM 849 O O . TRP A 1 108 ? 3.745 -6.718 54.085 1.00 75.31 108 TRP A O 1
ATOM 859 N N . GLN A 1 109 ? 5.732 -5.833 54.610 1.00 80.62 109 GLN A N 1
ATOM 860 C CA . GLN A 1 109 ? 6.438 -7.114 54.517 1.00 80.62 109 GLN A CA 1
ATOM 861 C C . GLN A 1 109 ? 6.010 -8.085 55.618 1.00 80.62 109 GLN A C 1
ATOM 863 O O . GLN A 1 109 ? 5.776 -9.254 55.323 1.00 80.62 109 GLN A O 1
ATOM 868 N N . ASP A 1 110 ? 5.844 -7.592 56.846 1.00 81.38 110 ASP A N 1
ATOM 869 C CA . ASP A 1 110 ? 5.389 -8.417 57.970 1.00 81.38 110 ASP A CA 1
ATOM 870 C C . ASP A 1 110 ? 3.962 -8.922 57.704 1.00 81.38 110 ASP A C 1
ATOM 872 O O . ASP A 1 110 ? 3.662 -10.094 57.905 1.00 81.38 110 ASP A O 1
ATOM 876 N N . TYR A 1 111 ? 3.098 -8.067 57.147 1.00 81.31 111 TYR A N 1
ATOM 877 C CA . TYR A 1 111 ? 1.768 -8.467 56.695 1.00 81.31 111 TYR A CA 1
ATOM 878 C C . TYR A 1 111 ? 1.811 -9.552 55.607 1.00 81.31 111 TYR A C 1
ATOM 880 O O . TYR A 1 111 ? 1.059 -10.526 55.693 1.00 81.31 111 TYR A O 1
ATOM 888 N N . LEU A 1 112 ? 2.692 -9.407 54.606 1.00 80.38 112 LEU A N 1
ATOM 889 C CA . LEU A 1 112 ? 2.852 -10.390 53.530 1.00 80.38 112 LEU A CA 1
ATOM 890 C C . LEU A 1 112 ? 3.294 -11.766 54.059 1.00 80.38 112 LEU A C 1
ATOM 892 O O . LEU A 1 112 ? 2.819 -12.807 53.602 1.00 80.38 112 LEU A O 1
ATOM 896 N N . GLU A 1 113 ? 4.195 -11.781 55.038 1.00 82.62 113 GLU A N 1
ATOM 897 C CA . GLU A 1 113 ? 4.665 -13.013 55.669 1.00 82.62 113 GLU A CA 1
ATOM 898 C C . GLU A 1 113 ? 3.569 -13.668 56.525 1.00 82.62 113 GLU A C 1
ATOM 900 O O . GLU A 1 113 ? 3.320 -14.872 56.418 1.00 82.62 113 GLU A O 1
ATOM 905 N N . GLU A 1 114 ? 2.860 -12.871 57.322 1.00 82.88 114 GLU A N 1
ATOM 906 C CA . GLU A 1 114 ? 1.825 -13.344 58.241 1.00 82.88 114 GLU A CA 1
ATOM 907 C C . GLU A 1 114 ? 0.596 -13.903 57.514 1.00 82.88 114 GLU A C 1
ATOM 909 O O . GLU A 1 114 ? 0.112 -14.973 57.894 1.00 82.88 114 GLU A O 1
ATOM 914 N N . TYR A 1 115 ? 0.121 -13.279 56.423 1.00 83.88 115 TYR A N 1
ATOM 915 C CA . TYR A 1 115 ? -0.968 -13.889 55.645 1.00 83.88 115 TYR A CA 1
ATOM 916 C C . TYR A 1 115 ? -0.502 -15.182 54.962 1.00 83.88 115 TYR A C 1
ATOM 918 O O . TYR A 1 115 ? -1.253 -16.154 54.935 1.00 83.88 115 TYR A O 1
ATOM 926 N N . SER A 1 116 ? 0.735 -15.244 54.445 1.00 82.44 116 SER A N 1
ATOM 927 C CA . SER A 1 116 ? 1.256 -16.469 53.823 1.00 82.44 116 SER A CA 1
ATOM 928 C C . SER A 1 116 ? 1.326 -17.616 54.835 1.00 82.44 116 SER A C 1
ATOM 930 O O . SER A 1 116 ? 0.987 -18.761 54.522 1.00 82.44 116 SER A O 1
ATOM 932 N N . ASN A 1 117 ? 1.722 -17.312 56.072 1.00 85.00 117 ASN A N 1
ATOM 933 C CA . ASN A 1 117 ? 1.735 -18.267 57.173 1.00 85.00 117 ASN A CA 1
ATOM 934 C C . ASN A 1 117 ? 0.318 -18.715 57.552 1.00 85.00 117 ASN A C 1
ATOM 936 O O . ASN A 1 117 ? 0.081 -19.918 57.673 1.00 85.00 117 ASN A O 1
ATOM 940 N N . TYR A 1 118 ? -0.629 -17.782 57.664 1.00 84.88 118 TYR A N 1
ATOM 941 C CA . TYR A 1 118 ? -2.036 -18.090 57.923 1.00 84.88 118 TYR A CA 1
ATOM 942 C C . TYR A 1 118 ? -2.640 -18.975 56.819 1.00 84.88 118 TYR A C 1
ATOM 944 O O . TYR A 1 118 ? -3.286 -19.983 57.110 1.00 84.88 118 TYR A O 1
ATOM 952 N N . ALA A 1 119 ? -2.375 -18.658 55.550 1.00 84.12 119 ALA A N 1
ATOM 953 C CA . ALA A 1 119 ? -2.835 -19.429 54.399 1.00 84.12 119 ALA A CA 1
ATOM 954 C C . ALA A 1 119 ? -2.296 -20.869 54.426 1.00 84.12 119 ALA A C 1
ATOM 956 O O . ALA A 1 119 ? -3.054 -21.820 54.237 1.00 84.12 119 ALA A O 1
ATOM 957 N N . LYS A 1 120 ? -1.004 -21.051 54.741 1.00 84.38 120 LYS A N 1
ATOM 958 C CA . LYS A 1 120 ? -0.390 -22.382 54.899 1.00 84.38 120 LYS A CA 1
ATOM 959 C C . LYS A 1 120 ? -1.001 -23.171 56.056 1.00 84.38 120 LYS A C 1
ATOM 961 O O . LYS A 1 120 ? -1.281 -24.354 55.889 1.00 84.38 120 LYS A O 1
ATOM 966 N N . GLN A 1 121 ? -1.214 -22.534 57.209 1.00 84.00 121 GLN A N 1
ATOM 967 C CA . GLN A 1 121 ? -1.822 -23.177 58.382 1.00 84.00 121 GLN A CA 1
ATOM 968 C C . GLN A 1 121 ? -3.244 -23.671 58.094 1.00 84.00 121 GLN A C 1
ATOM 970 O O . GLN A 1 121 ? -3.629 -24.737 58.565 1.00 84.00 121 GLN A O 1
ATOM 975 N N . ASN A 1 122 ? -3.987 -22.935 57.268 1.00 82.25 122 ASN A N 1
ATOM 976 C CA . ASN A 1 122 ? -5.356 -23.263 56.876 1.00 82.25 122 ASN A CA 1
ATOM 977 C C . ASN A 1 122 ? -5.446 -24.040 55.547 1.00 82.25 122 ASN A C 1
ATOM 979 O O . ASN A 1 122 ? -6.532 -24.191 54.998 1.00 82.25 122 ASN A O 1
ATOM 983 N N . SER A 1 123 ? -4.323 -24.559 55.026 1.00 84.38 123 SER A N 1
ATOM 984 C CA . SER A 1 123 ? -4.264 -25.343 53.776 1.00 84.38 123 SER A CA 1
ATOM 985 C C . SER A 1 123 ? -4.886 -24.640 52.557 1.00 84.38 123 SER A C 1
ATOM 987 O O . SER A 1 123 ? -5.454 -25.285 51.675 1.00 84.38 123 SER A O 1
ATOM 989 N N . MET A 1 124 ? -4.782 -23.311 52.496 1.00 80.19 124 MET A N 1
ATOM 990 C CA . MET A 1 124 ? -5.291 -22.516 51.382 1.00 80.19 124 MET A CA 1
ATOM 991 C C . MET A 1 124 ? -4.376 -22.640 50.160 1.00 80.19 124 MET A C 1
ATOM 993 O O . MET A 1 124 ? -3.162 -22.451 50.251 1.00 80.19 124 MET A O 1
ATOM 997 N N . ASP A 1 125 ? -4.965 -22.900 48.993 1.00 77.94 125 ASP A N 1
ATOM 998 C CA . ASP A 1 125 ? -4.229 -22.928 47.731 1.00 77.94 125 ASP A CA 1
ATOM 999 C C . ASP A 1 125 ? -4.108 -21.517 47.130 1.00 77.94 125 ASP A C 1
ATOM 1001 O O . ASP A 1 125 ? -5.081 -20.944 46.620 1.00 77.94 125 ASP A O 1
ATOM 1005 N N . LEU A 1 126 ? -2.898 -20.963 47.212 1.00 78.31 126 LEU A N 1
ATOM 1006 C CA . LEU A 1 126 ? -2.510 -19.669 46.638 1.00 78.31 126 LEU A CA 1
ATOM 1007 C C . LEU A 1 126 ? -1.855 -19.803 45.250 1.00 78.31 126 LEU A C 1
ATOM 1009 O O . LEU A 1 126 ? -1.375 -18.829 44.688 1.00 78.31 126 LEU A O 1
ATOM 1013 N N . THR A 1 127 ? -1.788 -21.009 44.677 1.00 75.38 127 THR A N 1
ATOM 1014 C CA . THR A 1 127 ? -1.195 -21.212 43.342 1.00 75.38 127 THR A CA 1
ATOM 1015 C C . THR A 1 127 ? -2.161 -20.872 42.205 1.00 75.38 127 THR A C 1
ATOM 1017 O O . THR A 1 127 ? -1.735 -20.618 41.075 1.00 75.38 127 THR A O 1
ATOM 1020 N N . PHE A 1 128 ? -3.464 -20.846 42.499 1.00 69.75 128 PHE A N 1
ATOM 1021 C CA . PHE A 1 128 ? -4.509 -20.417 41.574 1.00 69.75 128 PHE A CA 1
ATOM 1022 C C . PHE A 1 128 ? -4.638 -18.896 41.534 1.00 69.75 128 PHE A C 1
ATOM 1024 O O . PHE A 1 128 ? -4.499 -18.236 42.556 1.00 69.75 128 PHE A O 1
ATOM 1031 N N . ASP A 1 129 ? -4.986 -18.360 40.359 1.00 69.94 129 ASP A N 1
ATOM 1032 C CA . ASP A 1 129 ? -5.247 -16.931 40.171 1.00 69.94 129 ASP A CA 1
ATOM 1033 C C . ASP A 1 129 ? -6.299 -16.440 41.189 1.00 69.94 129 ASP A C 1
ATOM 1035 O O . ASP A 1 129 ? -7.462 -16.870 41.115 1.00 69.94 129 ASP A O 1
ATOM 1039 N N . PRO A 1 130 ? -5.921 -15.556 42.134 1.00 68.44 130 PRO A N 1
ATOM 1040 C CA . PRO A 1 130 ? -6.813 -15.142 43.205 1.00 68.44 130 PRO A CA 1
ATOM 1041 C C . PRO A 1 130 ? -8.055 -14.447 42.647 1.00 68.44 130 PRO A C 1
ATOM 1043 O O . PRO A 1 130 ? -9.149 -14.648 43.164 1.00 68.44 130 PRO A O 1
ATOM 1046 N N . PHE A 1 131 ? -7.944 -13.729 41.527 1.00 67.62 131 PHE A N 1
ATOM 1047 C CA . PHE A 1 131 ? -9.063 -13.016 40.910 1.00 67.62 131 PHE A CA 1
ATOM 1048 C C . PHE A 1 131 ? -10.092 -13.947 40.256 1.00 67.62 131 PHE A C 1
ATOM 1050 O O . PHE A 1 131 ? -11.248 -13.557 40.093 1.00 67.62 131 PHE A O 1
ATOM 1057 N N . VAL A 1 132 ? -9.696 -15.174 39.902 1.00 61.84 132 VAL A N 1
ATOM 1058 C CA . VAL A 1 132 ? -10.607 -16.214 39.392 1.00 61.84 132 VAL A CA 1
ATOM 1059 C C . VAL A 1 132 ? -11.365 -16.893 40.532 1.00 61.84 132 VAL A C 1
ATOM 1061 O O . VAL A 1 132 ? -12.481 -17.360 40.327 1.00 61.84 132 VAL A O 1
ATOM 1064 N N . THR A 1 133 ? -10.777 -16.950 41.729 1.00 61.94 133 THR A N 1
ATOM 1065 C CA . THR A 1 133 ? -11.401 -17.584 42.901 1.00 61.94 133 THR A CA 1
ATOM 1066 C C . THR A 1 133 ? -12.190 -16.617 43.783 1.00 61.94 133 THR A C 1
ATOM 1068 O O . THR A 1 133 ? -13.099 -17.057 44.478 1.00 61.94 133 THR A O 1
ATOM 1071 N N . SER A 1 134 ? -11.865 -15.321 43.751 1.00 61.19 134 SER A N 1
ATOM 1072 C CA . SER A 1 134 ? -12.511 -14.289 44.580 1.00 61.19 134 SER A CA 1
ATOM 1073 C C . SER A 1 134 ? -13.824 -13.766 43.999 1.00 61.19 134 SER A C 1
ATOM 1075 O O . SER A 1 134 ? -14.626 -13.185 44.720 1.00 61.19 134 SER A O 1
ATOM 1077 N N . LEU A 1 135 ? -14.050 -13.958 42.698 1.00 62.56 135 LEU A N 1
ATOM 1078 C CA . LEU A 1 135 ? -15.332 -13.710 42.048 1.00 62.56 135 LEU A CA 1
ATOM 1079 C C . LEU A 1 135 ? -15.829 -15.034 41.488 1.00 62.56 135 LEU A C 1
ATOM 1081 O O . LEU A 1 135 ? -15.108 -15.712 40.757 1.00 62.56 135 LEU A O 1
ATOM 1085 N N . SER A 1 136 ? -17.083 -15.385 41.749 1.00 65.56 136 SER A N 1
ATOM 1086 C CA . SER A 1 136 ? -17.719 -16.453 40.987 1.00 65.56 136 SER A CA 1
ATOM 1087 C C . SER A 1 136 ? -17.692 -16.103 39.493 1.00 65.56 136 SER A C 1
ATOM 1089 O O . SER A 1 136 ? -17.755 -14.932 39.103 1.00 65.56 136 SER A O 1
ATOM 1091 N N . GLN A 1 137 ? -17.661 -17.116 38.620 1.00 66.44 137 GLN A N 1
ATOM 1092 C CA . GLN A 1 137 ? -17.715 -16.899 37.166 1.00 66.44 137 GLN A CA 1
ATOM 1093 C C . GLN A 1 137 ? -18.884 -15.975 36.768 1.00 66.44 137 GLN A C 1
ATOM 1095 O O . GLN A 1 137 ? -18.745 -15.121 35.892 1.00 66.44 137 GLN A O 1
ATOM 1100 N N . ARG A 1 138 ? -20.019 -16.094 37.469 1.00 71.31 138 ARG A N 1
ATOM 1101 C CA . ARG A 1 138 ? -21.207 -15.259 37.273 1.00 71.31 138 ARG A CA 1
ATOM 1102 C C . ARG A 1 138 ? -20.961 -13.789 37.617 1.00 71.31 138 ARG A C 1
ATOM 1104 O O . ARG A 1 138 ? -21.441 -12.916 36.898 1.00 71.31 138 ARG A O 1
ATOM 1111 N N . GLU A 1 139 ? -20.245 -13.501 38.698 1.00 70.69 139 GLU A N 1
ATOM 1112 C CA . GLU A 1 139 ? -19.915 -12.131 39.108 1.00 70.69 139 GLU A CA 1
ATOM 1113 C C . GLU A 1 139 ? -18.907 -11.488 38.162 1.00 70.69 139 GLU A C 1
ATOM 1115 O O . GLU A 1 139 ? -19.095 -10.336 37.767 1.00 70.69 139 GLU A O 1
ATOM 1120 N N . TYR A 1 140 ? -17.901 -12.246 37.716 1.00 71.00 140 TYR A N 1
ATOM 1121 C CA . TYR A 1 140 ? -16.963 -11.783 36.696 1.00 71.00 140 TYR A CA 1
ATOM 1122 C C . TYR A 1 140 ? -17.682 -11.438 35.384 1.00 71.00 140 TYR A C 1
ATOM 1124 O O . TYR A 1 140 ? -17.492 -10.354 34.826 1.00 71.00 140 TYR A O 1
ATOM 1132 N N . GLU A 1 141 ? -18.544 -12.332 34.893 1.00 72.88 141 GLU A N 1
ATOM 1133 C CA . GLU A 1 141 ? -19.320 -12.097 33.673 1.00 72.88 141 GLU A CA 1
ATOM 1134 C C . GLU A 1 141 ? -20.268 -10.904 33.823 1.00 72.88 141 GLU A C 1
ATOM 1136 O O . GLU A 1 141 ? -20.361 -10.079 32.911 1.00 72.88 141 GLU A O 1
ATOM 1141 N N . LYS A 1 142 ? -20.921 -10.759 34.981 1.00 81.44 142 LYS A N 1
ATOM 1142 C CA . LYS A 1 142 ? -21.777 -9.610 35.290 1.00 81.44 142 LYS A CA 1
ATOM 1143 C C . LYS A 1 142 ? -20.983 -8.304 35.257 1.00 81.44 142 LYS A C 1
ATOM 1145 O O . LYS A 1 142 ? -21.376 -7.390 34.539 1.00 81.44 142 LYS A O 1
ATOM 1150 N N . LEU A 1 143 ? -19.842 -8.236 35.944 1.00 76.44 143 LEU A N 1
ATOM 1151 C CA . LEU A 1 143 ? -18.973 -7.057 35.972 1.00 76.44 143 LEU A CA 1
ATOM 1152 C C . LEU A 1 143 ? -18.468 -6.692 34.571 1.00 76.44 143 LEU A C 1
ATOM 1154 O O . LEU A 1 143 ? -18.513 -5.533 34.156 1.00 76.44 143 LEU A O 1
ATOM 1158 N N . LYS A 1 144 ? -18.017 -7.695 33.817 1.00 77.31 144 LYS A N 1
ATOM 1159 C CA . LYS A 1 144 ? -17.582 -7.528 32.431 1.00 77.31 144 LYS A CA 1
ATOM 1160 C C . LYS A 1 144 ? -18.710 -6.971 31.562 1.00 77.31 144 LYS A C 1
ATOM 1162 O O . LYS A 1 144 ? -18.460 -6.067 30.764 1.00 77.31 144 LYS A O 1
ATOM 1167 N N . ASN A 1 145 ? -19.925 -7.500 31.686 1.00 82.62 145 ASN A N 1
ATOM 1168 C CA . ASN A 1 145 ? -21.080 -7.035 30.920 1.00 82.62 145 ASN A CA 1
ATOM 1169 C C . ASN A 1 145 ? -21.477 -5.612 31.318 1.00 82.62 145 ASN A C 1
ATOM 1171 O O . ASN A 1 145 ? -21.639 -4.781 30.436 1.00 82.62 145 ASN A O 1
ATOM 1175 N N . GLU A 1 146 ? -21.510 -5.290 32.612 1.00 85.44 146 GLU A N 1
ATOM 1176 C CA . GLU A 1 146 ? -21.798 -3.939 33.106 1.00 85.44 146 GLU A CA 1
ATOM 1177 C C . GLU A 1 146 ? -20.843 -2.889 32.520 1.00 85.44 146 GLU A C 1
ATOM 1179 O O . GLU A 1 146 ? -21.292 -1.885 31.966 1.00 85.44 146 GLU A O 1
ATOM 1184 N N . ILE A 1 147 ? -19.527 -3.134 32.583 1.00 82.56 147 ILE A N 1
ATOM 1185 C CA . ILE A 1 147 ? -18.519 -2.193 32.067 1.00 82.56 147 ILE A CA 1
ATOM 1186 C C . ILE A 1 147 ? -18.604 -2.089 30.537 1.00 82.56 147 ILE A C 1
ATOM 1188 O O . ILE A 1 147 ? -18.505 -0.997 29.970 1.00 82.56 147 ILE A O 1
ATOM 1192 N N . ASN A 1 148 ? -18.809 -3.215 29.845 1.00 86.88 148 ASN A N 1
ATOM 1193 C CA . ASN A 1 148 ? -18.979 -3.221 28.393 1.00 86.88 148 ASN A CA 1
ATOM 1194 C C . ASN A 1 148 ? -20.238 -2.464 27.956 1.00 86.88 148 ASN A C 1
ATOM 1196 O O . ASN A 1 148 ? -20.170 -1.700 26.992 1.00 86.88 148 ASN A O 1
ATOM 1200 N N . ASP A 1 149 ? -21.353 -2.651 28.657 1.00 89.88 149 ASP A N 1
ATOM 1201 C CA . ASP A 1 149 ? -22.622 -1.981 28.390 1.00 89.88 149 ASP A CA 1
ATOM 1202 C C . ASP A 1 149 ? -22.520 -0.482 28.662 1.00 89.88 149 ASP A C 1
ATOM 1204 O O . ASP A 1 149 ? -23.037 0.322 27.886 1.00 89.88 149 ASP A O 1
ATOM 1208 N N . GLU A 1 150 ? -21.824 -0.081 29.728 1.00 89.94 150 GLU A N 1
ATOM 1209 C CA . GLU A 1 150 ? -21.569 1.327 30.028 1.00 89.94 150 GLU A CA 1
ATOM 1210 C C . GLU A 1 150 ? -20.755 1.991 28.908 1.00 89.94 150 GLU A C 1
ATOM 1212 O O . GLU A 1 150 ? -21.155 3.034 28.377 1.00 89.94 150 GLU A O 1
ATOM 1217 N N . PHE A 1 151 ? -19.663 1.352 28.474 1.00 91.56 151 PHE A N 1
ATOM 1218 C CA . PHE A 1 151 ? -18.865 1.829 27.346 1.00 91.56 151 PHE A CA 1
ATOM 1219 C C . PHE A 1 151 ? -19.684 1.890 26.050 1.00 91.56 151 PHE A C 1
ATOM 1221 O O . PHE A 1 151 ? -19.607 2.869 25.299 1.00 91.56 151 PHE A O 1
ATOM 1228 N N . ALA A 1 152 ? -20.485 0.858 25.773 1.00 91.06 152 ALA A N 1
ATOM 1229 C CA . ALA A 1 152 ? -21.319 0.784 24.580 1.00 91.06 152 ALA A CA 1
ATOM 1230 C C . ALA A 1 152 ? -22.375 1.895 24.562 1.00 91.06 152 ALA A C 1
ATOM 1232 O O . ALA A 1 152 ? -22.565 2.527 23.524 1.00 91.06 152 ALA A O 1
ATOM 1233 N N . LYS A 1 153 ? -23.004 2.183 25.708 1.00 90.19 153 LYS A N 1
ATOM 1234 C CA . LYS A 1 153 ? -23.965 3.281 25.873 1.00 90.19 153 LYS A CA 1
ATOM 1235 C C . LYS A 1 153 ? -23.303 4.640 25.658 1.00 90.19 153 LYS A C 1
ATOM 1237 O O . LYS A 1 153 ? -23.789 5.416 24.840 1.00 90.19 153 LYS A O 1
ATOM 1242 N N . LYS A 1 154 ? -22.178 4.916 26.330 1.00 89.81 154 LYS A N 1
ATOM 1243 C CA . LYS A 1 154 ? -21.478 6.213 26.229 1.00 89.81 154 LYS A CA 1
ATOM 1244 C C . LYS A 1 154 ? -20.880 6.469 24.842 1.00 89.81 154 LYS A C 1
ATOM 1246 O O . LYS A 1 154 ? -20.791 7.610 24.408 1.00 89.81 154 LYS A O 1
ATOM 1251 N N . THR A 1 155 ? -20.496 5.413 24.127 1.00 93.69 155 THR A N 1
ATOM 1252 C CA . THR A 1 155 ? -19.951 5.509 22.762 1.00 93.69 155 THR A CA 1
ATOM 1253 C C . THR A 1 155 ? -20.969 5.139 21.680 1.00 93.69 155 THR A C 1
ATOM 1255 O O . THR A 1 155 ? -20.589 4.840 20.541 1.00 93.69 155 THR A O 1
ATOM 1258 N N . SER A 1 156 ? -22.258 5.102 22.024 1.00 93.75 156 SER A N 1
ATOM 1259 C CA . SER A 1 156 ? -23.328 4.778 21.086 1.00 93.75 156 SER A CA 1
ATOM 1260 C C . SER A 1 156 ? -23.522 5.908 20.084 1.00 93.75 156 SER A C 1
ATOM 1262 O O . SER A 1 156 ? -23.614 7.074 20.457 1.00 93.75 156 SER A O 1
ATOM 1264 N N . ILE A 1 157 ? -23.659 5.537 18.813 1.00 96.31 157 ILE A N 1
ATOM 1265 C CA . ILE A 1 157 ? -24.022 6.462 17.732 1.00 96.31 157 ILE A CA 1
ATOM 1266 C C . ILE A 1 157 ? -25.536 6.503 17.484 1.00 96.31 157 ILE A C 1
ATOM 1268 O O . ILE A 1 157 ? -25.995 7.155 16.553 1.00 96.31 157 ILE A O 1
ATOM 1272 N N . ILE A 1 158 ? -26.334 5.783 18.284 1.00 94.25 158 ILE A N 1
ATOM 1273 C CA . ILE A 1 158 ? -27.797 5.733 18.152 1.00 94.25 158 ILE A CA 1
ATOM 1274 C C . ILE A 1 158 ? -28.396 6.964 18.844 1.00 94.25 158 ILE A C 1
ATOM 1276 O O . ILE A 1 158 ? -29.030 6.884 19.893 1.00 94.25 158 ILE A O 1
ATOM 1280 N N . ASN A 1 159 ? -28.146 8.131 18.262 1.00 93.44 159 ASN A N 1
ATOM 1281 C CA . ASN A 1 159 ? -28.730 9.404 18.657 1.00 93.44 159 ASN A CA 1
ATOM 1282 C C . ASN A 1 159 ? -28.950 10.277 17.413 1.00 93.44 159 ASN A C 1
ATOM 1284 O O . ASN A 1 159 ? -28.386 10.028 16.349 1.00 93.44 159 ASN A O 1
ATOM 1288 N N . LYS A 1 160 ? -29.803 11.299 17.529 1.00 93.81 160 LYS A N 1
ATOM 1289 C CA . LYS A 1 160 ? -30.223 12.112 16.377 1.00 93.81 160 LYS A CA 1
ATOM 1290 C C . LYS A 1 160 ? -29.044 12.782 15.662 1.00 93.81 160 LYS A C 1
ATOM 1292 O O . LYS A 1 160 ? -29.035 12.817 14.432 1.00 93.81 160 LYS A O 1
ATOM 1297 N N . THR A 1 161 ? -28.083 13.314 16.414 1.00 94.50 161 THR A N 1
ATOM 1298 C CA . THR A 1 161 ? -26.927 14.032 15.865 1.00 94.50 161 THR A CA 1
ATOM 1299 C C . THR A 1 161 ? -26.041 13.072 15.081 1.00 94.50 161 THR A C 1
ATOM 1301 O O . THR A 1 161 ? -25.877 13.243 13.875 1.00 94.50 161 THR A O 1
ATOM 1304 N N . ASP A 1 162 ? -25.567 12.007 15.718 1.00 97.19 162 ASP A N 1
ATOM 1305 C CA . ASP A 1 162 ? -24.627 11.062 15.114 1.00 97.19 162 ASP A CA 1
ATOM 1306 C C . ASP A 1 162 ? -25.231 10.318 13.928 1.00 97.19 162 ASP A C 1
ATOM 1308 O O . ASP A 1 162 ? -24.558 10.132 12.918 1.00 97.19 162 ASP A O 1
ATOM 1312 N N . LEU A 1 163 ? -26.512 9.935 14.001 1.00 97.81 163 LEU A N 1
ATOM 1313 C CA . LEU A 1 163 ? -27.199 9.311 12.868 1.00 97.81 163 LEU A CA 1
ATOM 1314 C C . LEU A 1 163 ? -27.355 10.280 11.690 1.00 97.81 163 LEU A C 1
ATOM 1316 O O . LEU A 1 163 ? -27.279 9.850 10.539 1.00 97.81 163 LEU A O 1
ATOM 1320 N N . SER A 1 164 ? -27.521 11.581 11.950 1.00 97.75 164 SER A N 1
ATOM 1321 C CA . SER A 1 164 ? -27.533 12.597 10.889 1.00 97.75 164 SER A CA 1
ATOM 1322 C C . SER A 1 164 ? -26.155 12.722 10.239 1.00 97.75 164 SER A C 1
ATOM 1324 O O . SER A 1 164 ? -26.056 12.740 9.014 1.00 97.75 164 SER A O 1
ATOM 1326 N N . PHE A 1 165 ? -25.081 12.732 11.035 1.00 98.31 165 PHE A N 1
ATOM 1327 C CA . PHE A 1 165 ? -23.712 12.721 10.512 1.00 98.31 165 PHE A CA 1
ATOM 1328 C C . PHE A 1 165 ? -23.389 11.439 9.751 1.00 98.31 165 PHE A C 1
ATOM 1330 O O . PHE A 1 165 ? -22.791 11.513 8.682 1.00 98.31 165 PHE A O 1
ATOM 1337 N N . LEU A 1 166 ? -23.835 10.280 10.237 1.00 98.56 166 LEU A N 1
ATOM 1338 C CA . LEU A 1 166 ? -23.712 9.014 9.525 1.00 98.56 166 LEU A CA 1
ATOM 1339 C C . LEU A 1 166 ? -24.431 9.060 8.179 1.00 98.56 166 LEU A C 1
ATOM 1341 O O . LEU A 1 166 ? -23.856 8.638 7.177 1.00 98.56 166 LEU A O 1
ATOM 1345 N N . ALA A 1 167 ? -25.651 9.596 8.131 1.00 98.31 167 ALA A N 1
ATOM 1346 C CA . ALA A 1 167 ? -26.395 9.747 6.887 1.00 98.31 167 ALA A CA 1
ATOM 1347 C C . ALA A 1 167 ? -25.671 10.679 5.902 1.00 98.31 167 ALA A C 1
ATOM 1349 O O . ALA A 1 167 ? -25.515 10.322 4.736 1.00 98.31 167 ALA A O 1
ATOM 1350 N N . ILE A 1 168 ? -25.175 11.832 6.366 1.00 98.31 168 ILE A N 1
ATOM 1351 C CA . ILE A 1 168 ? -24.436 12.797 5.535 1.00 98.31 168 ILE A CA 1
ATOM 1352 C C . ILE A 1 168 ? -23.119 12.193 5.034 1.00 98.31 168 ILE A C 1
ATOM 1354 O O . ILE A 1 168 ? -22.845 12.238 3.836 1.00 98.31 168 ILE A O 1
ATOM 1358 N N . ALA A 1 169 ? -22.325 11.592 5.921 1.00 98.44 169 ALA A N 1
ATOM 1359 C CA . ALA A 1 169 ? -21.058 10.954 5.573 1.00 98.44 169 ALA A CA 1
ATOM 1360 C C . ALA A 1 169 ? -21.272 9.822 4.563 1.00 98.44 169 ALA A C 1
ATOM 1362 O O . ALA A 1 169 ? -20.595 9.764 3.539 1.00 98.44 169 ALA A O 1
ATOM 1363 N N . THR A 1 170 ? -22.277 8.973 4.798 1.00 98.56 170 THR A N 1
ATOM 1364 C CA . THR A 1 170 ? -22.650 7.898 3.871 1.00 98.56 170 THR A CA 1
ATOM 1365 C C . THR A 1 170 ? -23.081 8.468 2.525 1.00 98.56 170 THR A C 1
ATOM 1367 O O . THR A 1 170 ? -22.609 7.998 1.495 1.00 98.56 170 THR A O 1
ATOM 1370 N N . ALA A 1 171 ? -23.922 9.505 2.502 1.00 98.31 171 ALA A N 1
ATOM 1371 C CA . ALA A 1 171 ? -24.366 10.131 1.261 1.00 98.31 171 ALA A CA 1
ATOM 1372 C C . ALA A 1 171 ? -23.192 10.706 0.455 1.00 98.31 171 ALA A C 1
ATOM 1374 O O . ALA A 1 171 ? -23.111 10.466 -0.750 1.00 98.31 171 ALA A O 1
ATOM 1375 N N . LEU A 1 172 ? -22.260 11.415 1.100 1.00 98.31 172 LEU A N 1
ATOM 1376 C CA . LEU A 1 172 ? -21.077 11.978 0.443 1.00 98.31 172 LEU A CA 1
ATOM 1377 C C . LEU A 1 172 ? -20.146 10.884 -0.091 1.00 98.31 172 LEU A C 1
ATOM 1379 O O . LEU A 1 172 ? -19.774 10.924 -1.266 1.00 98.31 172 LEU A O 1
ATOM 1383 N N . GLN A 1 173 ? -19.815 9.887 0.735 1.00 98.19 173 GLN A N 1
ATOM 1384 C CA . GLN A 1 173 ? -18.913 8.801 0.346 1.00 98.19 173 GLN A CA 1
ATOM 1385 C C . GLN A 1 173 ? -19.527 7.927 -0.762 1.00 98.19 173 GLN A C 1
ATOM 1387 O O . GLN A 1 173 ? -18.859 7.630 -1.751 1.00 98.19 173 GLN A O 1
ATOM 1392 N N . VAL A 1 174 ? -20.819 7.579 -0.670 1.00 97.94 174 VAL A N 1
ATOM 1393 C CA . VAL A 1 174 ? -21.534 6.830 -1.721 1.00 97.94 174 VAL A CA 1
ATOM 1394 C C . VAL A 1 174 ? -21.628 7.649 -3.006 1.00 97.94 174 VAL A C 1
ATOM 1396 O O . VAL A 1 174 ? -21.352 7.123 -4.081 1.00 97.94 174 VAL A O 1
ATOM 1399 N N . THR A 1 175 ? -21.958 8.942 -2.927 1.00 97.56 175 THR A N 1
ATOM 1400 C CA . THR A 1 175 ? -22.007 9.811 -4.116 1.00 97.56 175 THR A CA 1
ATOM 1401 C C . THR A 1 175 ? -20.655 9.837 -4.815 1.00 97.56 175 THR A C 1
ATOM 1403 O O . THR A 1 175 ? -20.582 9.622 -6.023 1.00 97.56 175 THR A O 1
ATOM 1406 N N . LYS A 1 176 ? -19.567 10.026 -4.062 1.00 97.00 176 LYS A N 1
ATOM 1407 C CA . LYS A 1 176 ? -18.209 9.982 -4.605 1.00 97.00 176 LYS A CA 1
ATOM 1408 C C . LYS A 1 176 ? -17.905 8.632 -5.260 1.00 97.00 176 LYS A C 1
ATOM 1410 O O . LYS A 1 176 ? -17.407 8.611 -6.383 1.00 97.00 176 LYS A O 1
ATOM 1415 N N . ALA A 1 177 ? -18.257 7.524 -4.611 1.00 95.31 177 ALA A N 1
ATOM 1416 C CA . ALA A 1 177 ? -18.094 6.170 -5.140 1.00 95.31 177 ALA A CA 1
ATOM 1417 C C . ALA A 1 177 ? -18.880 5.915 -6.443 1.00 95.31 177 ALA A C 1
ATOM 1419 O O . ALA A 1 177 ? -18.407 5.175 -7.306 1.00 95.31 177 ALA A O 1
ATOM 1420 N N . LEU A 1 178 ? -20.060 6.524 -6.604 1.00 93.69 178 LEU A N 1
ATOM 1421 C CA . LEU A 1 178 ? -20.878 6.444 -7.823 1.00 93.69 178 LEU A CA 1
ATOM 1422 C C . LEU A 1 178 ? -20.375 7.375 -8.937 1.00 93.69 178 LEU A C 1
ATOM 1424 O O . LEU A 1 178 ? -20.511 7.059 -10.117 1.00 93.69 178 LEU A O 1
ATOM 1428 N N . VAL A 1 179 ? -19.787 8.516 -8.574 1.00 95.44 179 VAL A N 1
ATOM 1429 C CA . VAL A 1 179 ? -19.188 9.475 -9.515 1.00 95.44 179 VAL A CA 1
ATOM 1430 C C . VAL A 1 179 ? -17.815 9.001 -10.002 1.00 95.44 179 VAL A C 1
ATOM 1432 O O . VAL A 1 179 ? -17.439 9.310 -11.135 1.00 95.44 179 VAL A O 1
ATOM 1435 N N . PHE A 1 180 ? -17.082 8.229 -9.190 1.00 96.81 180 PHE A N 1
ATOM 1436 C CA . PHE A 1 180 ? -15.731 7.759 -9.504 1.00 96.81 180 PHE A CA 1
ATOM 1437 C C . PHE A 1 180 ? -15.621 7.123 -10.900 1.00 96.81 180 PHE A C 1
ATOM 1439 O O . PHE A 1 180 ? -14.806 7.629 -11.669 1.00 96.81 180 PHE A O 1
ATOM 1446 N N . PRO A 1 181 ? -16.451 6.133 -11.299 1.00 95.19 181 PRO A N 1
ATOM 1447 C CA . PRO A 1 181 ? -16.381 5.536 -12.636 1.00 95.19 181 PRO A CA 1
ATOM 1448 C C . PRO A 1 181 ? -16.507 6.546 -13.783 1.00 95.19 181 PRO A C 1
ATOM 1450 O O . PRO A 1 181 ? -15.829 6.430 -14.800 1.00 95.19 181 PRO A O 1
ATOM 1453 N N . ILE A 1 182 ? -17.356 7.566 -13.619 1.00 94.69 182 ILE A N 1
ATOM 1454 C CA . ILE A 1 182 ? -17.612 8.584 -14.648 1.00 94.69 182 ILE A CA 1
ATOM 1455 C C . ILE A 1 182 ? -16.379 9.474 -14.831 1.00 94.69 182 ILE A C 1
ATOM 1457 O O . ILE A 1 182 ? -16.012 9.832 -15.951 1.00 94.69 182 ILE A O 1
ATOM 1461 N N . VAL A 1 183 ? -15.748 9.868 -13.724 1.00 94.88 183 VAL A N 1
ATOM 1462 C CA . VAL A 1 183 ? -14.569 10.743 -13.742 1.00 94.88 183 VAL A CA 1
ATOM 1463 C C . VAL A 1 183 ? -13.324 9.968 -14.158 1.00 94.88 183 VAL A C 1
ATOM 1465 O O . VAL A 1 183 ? -12.557 10.457 -14.986 1.00 94.88 183 VAL A O 1
ATOM 1468 N N . SER A 1 184 ? -13.134 8.761 -13.622 1.00 94.88 184 SER A N 1
ATOM 1469 C CA . SER A 1 184 ? -11.968 7.921 -13.891 1.00 94.88 184 SER A CA 1
ATOM 1470 C C . SER A 1 184 ? -11.918 7.492 -15.360 1.00 94.88 184 SER A C 1
ATOM 1472 O O . SER A 1 184 ? -10.858 7.565 -15.981 1.00 94.88 184 SER A O 1
ATOM 1474 N N . GLN A 1 185 ? -13.065 7.171 -15.967 1.00 93.94 185 GLN A N 1
ATOM 1475 C CA . GLN A 1 185 ? -13.144 6.857 -17.393 1.00 93.94 185 GLN A CA 1
ATOM 1476 C C . GLN A 1 185 ? -12.727 8.040 -18.278 1.00 93.94 185 GLN A C 1
ATOM 1478 O O . GLN A 1 185 ? -11.988 7.855 -19.240 1.00 93.94 185 GLN A O 1
ATOM 1483 N N . LYS A 1 186 ? -13.134 9.275 -17.948 1.00 94.25 186 LYS A N 1
ATOM 1484 C CA . LYS A 1 186 ? -12.768 10.475 -18.732 1.00 94.25 186 LYS A CA 1
ATOM 1485 C C . LYS A 1 186 ? -11.265 10.737 -18.785 1.00 94.25 186 LYS A C 1
ATOM 1487 O O . LYS A 1 186 ? -10.802 11.415 -19.697 1.00 94.25 186 LYS A O 1
ATOM 1492 N N . VAL A 1 187 ? -10.520 10.233 -17.806 1.00 93.56 187 VAL A N 1
ATOM 1493 C CA . VAL A 1 187 ? -9.059 10.338 -17.753 1.00 93.56 187 VAL A CA 1
ATOM 1494 C C . VAL A 1 187 ? -8.364 9.039 -18.168 1.00 93.56 187 VAL A C 1
ATOM 1496 O O . VAL A 1 187 ? -7.155 8.940 -18.007 1.00 93.56 187 VAL A O 1
ATOM 1499 N N . GLY A 1 188 ? -9.098 8.062 -18.713 1.00 93.81 188 GLY A N 1
ATOM 1500 C CA . GLY A 1 188 ? -8.558 6.812 -19.250 1.00 93.81 188 GLY A CA 1
ATOM 1501 C C . GLY A 1 188 ? -8.172 5.770 -18.199 1.00 93.81 188 GLY A C 1
ATOM 1502 O O . GLY A 1 188 ? -7.325 4.930 -18.478 1.00 93.81 188 GLY A O 1
ATOM 1503 N N . TYR A 1 189 ? -8.735 5.809 -16.988 1.00 96.25 189 TYR A N 1
ATOM 1504 C CA . TYR A 1 189 ? -8.380 4.869 -15.919 1.00 96.25 189 TYR A CA 1
ATOM 1505 C C . TYR A 1 189 ? -8.556 3.400 -16.338 1.00 96.25 189 TYR A C 1
ATOM 1507 O O . TYR A 1 189 ? -9.623 2.993 -16.804 1.00 96.25 189 TYR A O 1
ATOM 1515 N N . GLY A 1 190 ? -7.507 2.592 -16.171 1.00 93.25 190 GLY A N 1
ATOM 1516 C CA . GLY A 1 190 ? -7.495 1.187 -16.574 1.00 93.25 190 GLY A CA 1
ATOM 1517 C C . GLY A 1 190 ? -7.508 0.970 -18.091 1.00 93.25 190 GLY A C 1
ATOM 1518 O O . GLY A 1 190 ? -7.790 -0.138 -18.550 1.00 93.25 190 GLY A O 1
ATOM 1519 N N . GLU A 1 191 ? -7.282 2.005 -18.903 1.00 93.75 191 GLU A N 1
ATOM 1520 C CA . GLU A 1 191 ? -7.172 1.901 -20.363 1.00 93.75 191 GLU A CA 1
ATOM 1521 C C . GLU A 1 191 ? -5.712 1.862 -20.816 1.00 93.75 191 GLU A C 1
ATOM 1523 O O . GLU A 1 191 ? -4.842 2.492 -20.218 1.00 93.75 191 GLU A O 1
ATOM 1528 N N . GLY A 1 192 ? -5.432 1.135 -21.896 1.00 94.00 192 GLY A N 1
ATOM 1529 C CA . GLY A 1 192 ? -4.148 1.259 -22.580 1.00 94.00 192 GLY A CA 1
ATOM 1530 C C . GLY A 1 192 ? -3.999 2.627 -23.254 1.00 94.00 192 GLY A C 1
ATOM 1531 O O . GLY A 1 192 ? -4.945 3.414 -23.324 1.00 94.00 192 GLY A O 1
ATOM 1532 N N . PHE A 1 193 ? -2.811 2.918 -23.766 1.00 93.75 193 PHE A N 1
ATOM 1533 C CA . PHE A 1 193 ? -2.574 4.115 -24.566 1.00 93.75 193 PHE A CA 1
ATOM 1534 C C . PHE A 1 193 ? -2.945 3.891 -26.040 1.00 93.75 193 PHE A C 1
ATOM 1536 O O . PHE A 1 193 ? -2.831 2.785 -26.573 1.00 93.75 193 PHE A O 1
ATOM 1543 N N . ASP A 1 194 ? -3.328 4.968 -26.728 1.00 92.62 194 ASP A N 1
ATOM 1544 C CA . ASP A 1 194 ? -3.507 4.960 -28.180 1.00 92.62 194 ASP A CA 1
ATOM 1545 C C . ASP A 1 194 ? -2.149 5.048 -28.895 1.00 92.62 194 ASP A C 1
ATOM 1547 O O . ASP A 1 194 ? -1.355 5.960 -28.644 1.00 92.62 194 ASP A O 1
ATOM 1551 N N . LYS A 1 195 ? -1.880 4.106 -29.807 1.00 89.81 195 LYS A N 1
ATOM 1552 C CA . LYS A 1 195 ? -0.640 4.068 -30.594 1.00 89.81 195 LYS A CA 1
ATOM 1553 C C . LYS A 1 195 ? -0.532 5.219 -31.584 1.00 89.81 195 LYS A C 1
ATOM 1555 O O . LYS A 1 195 ? 0.589 5.605 -31.905 1.00 89.81 195 LYS A O 1
ATOM 1560 N N . GLU A 1 196 ? -1.644 5.758 -32.076 1.00 90.69 196 GLU A N 1
ATOM 1561 C CA . GLU A 1 196 ? -1.604 6.861 -33.043 1.00 90.69 196 GLU A CA 1
ATOM 1562 C C . GLU A 1 196 ? -1.211 8.187 -32.383 1.00 90.69 196 GLU A C 1
ATOM 1564 O O . GLU A 1 196 ? -0.570 9.027 -33.012 1.00 90.69 196 GLU A O 1
ATOM 1569 N N . GLY A 1 197 ? -1.454 8.322 -31.076 1.00 88.56 197 GLY A N 1
ATOM 1570 C CA . GLY A 1 197 ? -0.918 9.407 -30.251 1.00 88.56 197 GLY A CA 1
ATOM 1571 C C . GLY A 1 197 ? 0.566 9.265 -29.877 1.00 88.56 197 GLY A C 1
ATOM 1572 O O . GLY A 1 197 ? 1.093 10.120 -29.165 1.00 88.56 197 GLY A O 1
ATOM 1573 N N . ARG A 1 198 ? 1.255 8.199 -30.313 1.00 92.88 198 ARG A N 1
ATOM 1574 C CA . ARG A 1 198 ? 2.655 7.900 -29.960 1.00 92.88 198 ARG A CA 1
ATOM 1575 C C . ARG A 1 198 ? 3.568 7.906 -31.184 1.00 92.88 198 ARG A C 1
ATOM 1577 O O . ARG A 1 198 ? 3.169 7.595 -32.305 1.00 92.88 198 ARG A O 1
ATOM 1584 N N . LYS A 1 199 ? 4.841 8.224 -30.953 1.00 93.75 199 LYS A N 1
ATOM 1585 C CA . LYS A 1 199 ? 5.859 8.309 -32.010 1.00 93.75 199 LYS A CA 1
ATOM 1586 C C . LYS A 1 199 ? 6.463 6.939 -32.318 1.00 93.75 199 LYS A C 1
ATOM 1588 O O . LYS A 1 199 ? 6.473 6.034 -31.484 1.00 93.75 199 LYS A O 1
ATOM 1593 N N . ASN A 1 200 ? 7.010 6.771 -33.517 1.00 92.50 200 ASN A N 1
ATOM 1594 C CA . ASN A 1 200 ? 7.836 5.598 -33.808 1.00 92.50 200 ASN A CA 1
ATOM 1595 C C . ASN A 1 200 ? 9.177 5.705 -33.065 1.00 92.50 200 ASN A C 1
ATOM 1597 O O . ASN A 1 200 ? 9.683 6.804 -32.866 1.00 92.50 200 ASN A O 1
ATOM 1601 N N . HIS A 1 201 ? 9.790 4.573 -32.708 1.00 84.94 201 HIS A N 1
ATOM 1602 C CA . HIS A 1 201 ? 11.087 4.547 -32.005 1.00 84.94 201 HIS A CA 1
ATOM 1603 C C . HIS A 1 201 ? 12.221 5.251 -32.777 1.00 84.94 201 HIS A C 1
ATOM 1605 O O . HIS A 1 201 ? 13.226 5.645 -32.204 1.00 84.94 201 HIS A O 1
ATOM 1611 N N . ASN A 1 202 ? 12.080 5.398 -34.097 1.00 88.38 202 ASN A N 1
ATOM 1612 C CA . ASN A 1 202 ? 13.052 6.044 -34.972 1.00 88.38 202 ASN A CA 1
ATOM 1613 C C . ASN A 1 202 ? 12.636 7.458 -35.415 1.00 88.38 202 ASN A C 1
ATOM 1615 O O . ASN A 1 202 ? 13.227 7.981 -36.365 1.00 88.38 202 ASN A O 1
ATOM 1619 N N . ASP A 1 203 ? 11.630 8.051 -34.768 1.00 94.62 203 ASP A N 1
ATOM 1620 C CA . ASP A 1 203 ? 11.153 9.398 -35.068 1.00 94.62 203 ASP A CA 1
ATOM 1621 C C . ASP A 1 203 ? 12.286 10.433 -34.967 1.00 94.62 203 ASP A C 1
ATOM 1623 O O . ASP A 1 203 ? 13.113 10.395 -34.053 1.00 94.62 203 ASP A O 1
ATOM 1627 N N . LYS A 1 204 ? 12.331 11.368 -35.924 1.00 93.94 204 LYS A N 1
ATOM 1628 C CA . LYS A 1 204 ? 13.408 12.366 -36.012 1.00 93.94 204 LYS A CA 1
ATOM 1629 C C . LYS A 1 204 ? 13.487 13.240 -34.764 1.00 93.94 204 LYS A C 1
ATOM 1631 O O . LYS A 1 204 ? 14.586 13.490 -34.285 1.00 93.94 204 LYS A O 1
ATOM 1636 N N . SER A 1 205 ? 12.342 13.646 -34.214 1.00 93.75 205 SER A N 1
ATOM 1637 C CA . SER A 1 205 ? 12.307 14.522 -33.040 1.00 93.75 205 SER A CA 1
ATOM 1638 C C . SER A 1 205 ? 12.855 13.836 -31.788 1.00 93.75 205 SER A C 1
ATOM 1640 O O . SER A 1 205 ? 13.551 14.477 -31.008 1.00 93.75 205 SER A O 1
ATOM 1642 N N . ILE A 1 206 ? 12.615 12.526 -31.635 1.00 92.44 206 ILE A N 1
ATOM 1643 C CA . ILE A 1 206 ? 13.186 11.731 -30.540 1.00 92.44 206 ILE A CA 1
ATOM 1644 C C . ILE A 1 206 ? 14.710 11.681 -30.678 1.00 92.44 206 ILE A C 1
ATOM 1646 O O . ILE A 1 206 ? 15.420 12.016 -29.736 1.00 92.44 206 ILE A O 1
ATOM 1650 N N . LYS A 1 207 ? 15.224 11.352 -31.869 1.00 92.75 207 LYS A N 1
ATOM 1651 C CA . LYS A 1 207 ? 16.677 11.278 -32.110 1.00 92.75 207 LYS A CA 1
ATOM 1652 C C . LYS A 1 207 ? 17.386 12.620 -31.933 1.00 92.75 207 LYS A C 1
ATOM 1654 O O . LYS A 1 207 ? 18.516 12.671 -31.449 1.00 92.75 207 LYS A O 1
ATOM 1659 N N . GLU A 1 208 ? 16.746 13.711 -32.344 1.00 94.31 208 GLU A N 1
ATOM 1660 C CA . GLU A 1 208 ? 17.257 15.067 -32.137 1.00 94.31 208 GLU A CA 1
ATOM 1661 C C . GLU A 1 208 ? 17.305 15.426 -30.647 1.00 94.31 208 GLU A C 1
ATOM 1663 O O . GLU A 1 208 ? 18.298 15.992 -30.190 1.00 94.31 208 GLU A O 1
ATOM 1668 N N . GLU A 1 209 ? 16.280 15.059 -29.873 1.00 94.44 209 GLU A N 1
ATOM 1669 C CA . GLU A 1 209 ? 16.229 15.287 -28.427 1.00 94.44 209 GLU A CA 1
ATOM 1670 C C . GLU A 1 209 ? 17.249 14.431 -27.660 1.00 94.44 209 GLU A C 1
ATOM 1672 O O . GLU A 1 209 ? 17.936 14.950 -26.773 1.00 94.44 209 GLU A O 1
ATOM 1677 N N . GLU A 1 210 ? 17.419 13.160 -28.036 1.00 94.94 210 GLU A N 1
ATOM 1678 C CA . GLU A 1 210 ? 18.476 12.285 -27.517 1.00 94.94 210 GLU A CA 1
ATOM 1679 C C . GLU A 1 210 ? 19.853 12.901 -27.753 1.00 94.94 210 GLU A C 1
ATOM 1681 O O . GLU A 1 210 ? 20.633 13.074 -26.813 1.00 94.94 210 GLU A O 1
ATOM 1686 N N . LYS A 1 211 ? 20.143 13.275 -29.007 1.00 95.44 211 LYS A N 1
ATOM 1687 C CA . LYS A 1 211 ? 21.422 13.877 -29.382 1.00 95.44 211 LYS A CA 1
ATOM 1688 C C . LYS A 1 211 ? 21.658 15.174 -28.616 1.00 95.44 211 LYS A C 1
ATOM 1690 O O . LYS A 1 211 ? 22.711 15.326 -28.011 1.00 95.44 211 LYS A O 1
ATOM 1695 N N . LYS A 1 212 ? 20.668 16.070 -28.569 1.00 96.69 212 LYS A N 1
ATOM 1696 C CA . LYS A 1 212 ? 20.753 17.335 -27.828 1.00 96.69 212 LYS A CA 1
ATOM 1697 C C . LYS A 1 212 ? 21.009 17.110 -26.338 1.00 96.69 212 LYS A C 1
ATOM 1699 O O . LYS A 1 212 ? 21.766 17.861 -25.730 1.00 96.69 212 LYS A O 1
ATOM 1704 N N . SER A 1 213 ? 20.389 16.092 -25.745 1.00 96.25 213 SER A N 1
ATOM 1705 C CA . SER A 1 213 ? 20.577 15.755 -24.330 1.00 96.25 213 SER A CA 1
ATOM 1706 C C . SER A 1 213 ? 21.979 15.205 -24.056 1.00 96.25 213 SER A C 1
ATOM 1708 O O . SER A 1 213 ? 22.598 15.603 -23.069 1.00 96.25 213 SER A O 1
ATOM 1710 N N . LYS A 1 214 ? 22.508 14.360 -24.953 1.00 96.50 214 LYS A N 1
ATOM 1711 C CA . LYS A 1 214 ? 23.890 13.857 -24.891 1.00 96.50 214 LYS A CA 1
ATOM 1712 C C . LYS A 1 214 ? 24.909 14.979 -25.099 1.00 96.50 214 LYS A C 1
ATOM 1714 O O . LYS A 1 214 ? 25.817 15.121 -24.286 1.00 96.50 214 LYS A O 1
ATOM 1719 N N . ASP A 1 215 ? 24.716 15.819 -26.116 1.00 96.62 215 ASP A N 1
ATOM 1720 C CA . ASP A 1 215 ? 25.564 16.983 -26.398 1.00 96.62 215 ASP A CA 1
ATOM 1721 C C . ASP A 1 215 ? 25.584 17.938 -25.196 1.00 96.62 215 ASP A C 1
ATOM 1723 O O . ASP A 1 215 ? 26.651 18.313 -24.726 1.00 96.62 215 ASP A O 1
ATOM 1727 N N . LYS A 1 216 ? 24.418 18.238 -24.606 1.00 96.94 216 LYS A N 1
ATOM 1728 C CA . LYS A 1 216 ? 24.331 19.065 -23.395 1.00 96.94 216 LYS A CA 1
ATOM 1729 C C . LYS A 1 216 ? 25.094 18.454 -22.219 1.00 96.94 216 LYS A C 1
ATOM 1731 O O . LYS A 1 216 ? 25.778 19.183 -21.502 1.00 96.94 216 LYS A O 1
ATOM 1736 N N . PHE A 1 217 ? 24.958 17.146 -21.987 1.00 96.31 217 PHE A N 1
ATOM 1737 C CA . PHE A 1 217 ? 25.692 16.469 -20.918 1.00 96.31 217 PHE A CA 1
ATOM 1738 C C . PHE A 1 217 ? 27.202 16.542 -21.159 1.00 96.31 217 PHE A C 1
ATOM 1740 O O . PHE A 1 217 ? 27.930 16.904 -20.238 1.00 96.31 217 PHE A O 1
ATOM 1747 N N . ARG A 1 218 ? 27.659 16.268 -22.389 1.00 95.38 218 ARG A N 1
ATOM 1748 C CA . ARG A 1 218 ? 29.062 16.424 -22.792 1.00 95.38 218 ARG A CA 1
ATOM 1749 C C . ARG A 1 218 ? 29.547 17.838 -22.494 1.00 95.38 218 ARG A C 1
ATOM 1751 O O . ARG A 1 218 ? 30.445 18.002 -21.685 1.00 95.38 218 ARG A O 1
ATOM 1758 N N . ASP A 1 219 ? 28.912 18.846 -23.080 1.00 94.62 219 ASP A N 1
ATOM 1759 C CA . ASP A 1 219 ? 29.377 20.236 -23.016 1.00 94.62 219 ASP A CA 1
ATOM 1760 C C . ASP A 1 219 ? 29.416 20.780 -21.578 1.00 94.62 219 ASP A C 1
ATOM 1762 O O . ASP A 1 219 ? 30.221 21.649 -21.266 1.00 94.62 219 ASP A O 1
ATOM 1766 N N . THR A 1 220 ? 28.569 20.251 -20.688 1.00 94.12 220 THR A N 1
ATOM 1767 C CA . THR A 1 220 ? 28.548 20.633 -19.265 1.00 94.12 220 THR A CA 1
ATOM 1768 C C . THR A 1 220 ? 29.666 19.968 -18.450 1.00 94.12 220 THR A C 1
ATOM 1770 O O . THR A 1 220 ? 30.050 20.499 -17.411 1.00 94.12 220 THR A O 1
ATOM 1773 N N . ASN A 1 221 ? 30.163 18.800 -18.870 1.00 92.44 221 ASN A N 1
ATOM 1774 C CA . ASN A 1 221 ? 31.093 17.976 -18.084 1.00 92.44 221 ASN A CA 1
ATOM 1775 C C . ASN A 1 221 ? 32.490 17.833 -18.719 1.00 92.44 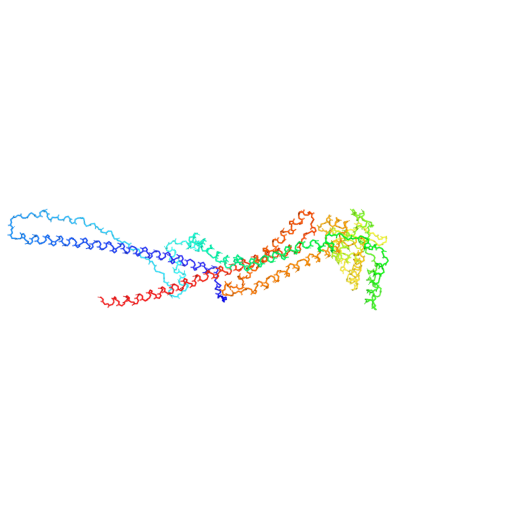221 ASN A C 1
ATOM 1777 O O . ASN A 1 221 ? 33.409 17.341 -18.058 1.00 92.44 221 ASN A O 1
ATOM 1781 N N . THR A 1 222 ? 32.668 18.268 -19.970 1.00 90.94 222 THR A N 1
ATOM 1782 C CA . THR A 1 222 ? 33.975 18.345 -20.628 1.00 90.94 222 THR A CA 1
ATOM 1783 C C . THR A 1 222 ? 34.814 19.458 -20.007 1.00 90.94 222 THR A C 1
ATOM 1785 O O . THR A 1 222 ? 34.397 20.611 -19.985 1.00 90.94 222 THR A O 1
ATOM 1788 N N . ASN A 1 223 ? 36.016 19.111 -19.554 1.00 88.31 223 ASN A N 1
ATOM 1789 C CA . ASN A 1 223 ? 37.035 20.016 -19.033 1.00 88.31 223 ASN A CA 1
ATOM 1790 C C . ASN A 1 223 ? 38.421 19.569 -19.526 1.00 88.31 223 ASN A C 1
ATOM 1792 O O . ASN A 1 223 ? 38.595 18.435 -19.986 1.00 88.31 223 ASN A O 1
ATOM 1796 N N . GLU A 1 224 ? 39.424 20.432 -19.360 1.00 78.50 224 GLU A N 1
ATOM 1797 C CA . GLU A 1 224 ? 40.817 20.096 -19.664 1.00 78.50 224 GLU A CA 1
ATOM 1798 C C . GLU A 1 224 ? 41.227 18.804 -18.925 1.00 78.50 224 GLU A C 1
ATOM 1800 O O . GLU A 1 224 ? 41.083 18.685 -17.707 1.00 78.50 224 GLU A O 1
ATOM 1805 N N . GLY A 1 225 ? 41.685 17.800 -19.679 1.00 79.12 225 GLY A N 1
ATOM 1806 C CA . GLY A 1 225 ? 42.118 16.503 -19.147 1.00 79.12 225 GLY A CA 1
ATOM 1807 C C . GLY A 1 225 ? 41.087 15.367 -19.190 1.00 79.12 225 GLY A C 1
ATOM 1808 O O . GLY A 1 225 ? 41.468 14.225 -18.940 1.00 79.12 225 GLY A O 1
ATOM 1809 N N . ASN A 1 226 ? 39.820 15.617 -19.552 1.00 85.25 226 ASN A N 1
ATOM 1810 C CA . ASN A 1 226 ? 38.814 14.550 -19.717 1.00 85.25 226 ASN A CA 1
ATOM 1811 C C . ASN A 1 226 ? 38.187 14.466 -21.123 1.00 85.25 226 ASN A C 1
ATOM 1813 O O . ASN A 1 226 ? 37.324 13.620 -21.351 1.00 85.25 226 ASN A O 1
ATOM 1817 N N . GLU A 1 227 ? 38.648 15.292 -22.064 1.00 82.56 227 GLU A N 1
ATOM 1818 C CA . GLU A 1 227 ? 38.051 15.508 -23.393 1.00 82.56 227 GLU A CA 1
ATOM 1819 C C . GLU A 1 227 ? 37.907 14.236 -24.244 1.00 82.56 227 GLU A C 1
ATOM 1821 O O . GLU A 1 227 ? 36.973 14.121 -25.033 1.00 82.56 227 GLU A O 1
ATOM 1826 N N . ASN A 1 228 ? 38.804 13.263 -24.048 1.00 82.88 228 ASN A N 1
ATOM 1827 C CA . ASN A 1 228 ? 38.833 11.986 -24.770 1.00 82.88 228 ASN A CA 1
ATOM 1828 C C . ASN A 1 228 ? 38.674 10.771 -23.834 1.00 82.88 228 ASN A C 1
ATOM 1830 O O . ASN A 1 228 ? 39.141 9.678 -24.150 1.00 82.88 228 ASN A O 1
ATOM 1834 N N . GLY A 1 229 ? 38.082 10.957 -22.650 1.00 88.94 229 GLY A N 1
ATOM 1835 C CA . GLY A 1 229 ? 37.883 9.867 -21.693 1.00 88.94 229 GLY A CA 1
ATOM 1836 C C . GLY A 1 229 ? 36.842 8.839 -22.156 1.00 88.94 229 GLY A C 1
ATOM 1837 O O . GLY A 1 229 ? 35.941 9.159 -22.928 1.00 88.94 229 GLY A O 1
ATOM 1838 N N . GLU A 1 230 ? 36.918 7.614 -21.624 1.00 94.06 230 GLU A N 1
ATOM 1839 C CA . GLU A 1 230 ? 35.987 6.505 -21.925 1.00 94.06 230 GLU A CA 1
ATOM 1840 C C . GLU A 1 230 ? 34.505 6.887 -21.731 1.00 94.06 230 GLU A C 1
ATOM 1842 O O . GLU A 1 230 ? 33.628 6.417 -22.456 1.00 94.06 230 GLU A O 1
ATOM 1847 N N . TRP A 1 231 ? 34.219 7.806 -20.806 1.00 95.81 231 TRP A N 1
ATOM 1848 C CA . TRP A 1 231 ? 32.882 8.348 -20.559 1.00 95.81 231 TRP A CA 1
ATOM 1849 C C . TRP A 1 231 ? 32.213 8.931 -21.817 1.00 95.81 231 TRP A C 1
ATOM 1851 O O . TRP A 1 231 ? 30.989 8.872 -21.936 1.00 95.81 231 TRP A O 1
ATOM 1861 N N . MET A 1 232 ? 32.994 9.448 -22.774 1.00 94.81 232 MET A N 1
ATOM 1862 C CA . MET A 1 232 ? 32.483 9.909 -24.065 1.00 94.81 232 MET A CA 1
ATOM 1863 C C . MET A 1 232 ? 31.932 8.744 -24.886 1.00 94.81 232 MET A C 1
ATOM 1865 O O . MET A 1 232 ? 30.823 8.826 -25.411 1.00 94.81 232 MET A O 1
ATOM 1869 N N . GLU A 1 233 ? 32.658 7.630 -24.960 1.00 94.31 233 GLU A N 1
ATOM 1870 C CA . GLU A 1 233 ? 32.170 6.430 -25.639 1.00 94.31 233 GLU A CA 1
ATOM 1871 C C . GLU A 1 233 ? 30.909 5.895 -24.950 1.00 94.31 233 GLU A C 1
ATOM 1873 O O . GLU A 1 233 ? 29.902 5.643 -25.612 1.00 94.31 233 GLU A O 1
ATOM 1878 N N . ILE A 1 234 ? 30.930 5.805 -23.616 1.00 96.75 234 ILE A N 1
ATOM 1879 C CA . ILE A 1 234 ? 29.799 5.362 -22.789 1.00 96.75 234 ILE A CA 1
ATOM 1880 C C . ILE A 1 234 ? 28.537 6.196 -23.063 1.00 96.75 234 ILE A C 1
ATOM 1882 O O . ILE A 1 234 ? 27.449 5.637 -23.195 1.00 96.75 234 ILE A O 1
ATOM 1886 N N . LEU A 1 235 ? 28.669 7.519 -23.188 1.00 97.12 235 LEU A N 1
ATOM 1887 C CA . LEU A 1 235 ? 27.541 8.424 -23.413 1.00 97.12 235 LEU A CA 1
ATOM 1888 C C . LEU A 1 235 ? 26.887 8.236 -24.793 1.00 97.12 235 LEU A C 1
ATOM 1890 O O . LEU A 1 235 ? 25.659 8.293 -24.932 1.00 97.12 235 LEU A O 1
ATOM 1894 N N . TYR A 1 236 ? 27.697 8.055 -25.839 1.00 95.25 236 TYR A N 1
ATOM 1895 C CA . TYR A 1 236 ? 27.208 8.023 -27.221 1.00 95.25 236 TYR A CA 1
ATOM 1896 C C . TYR A 1 236 ? 26.914 6.616 -27.742 1.00 95.25 236 TYR A C 1
ATOM 1898 O O . TYR A 1 236 ? 26.117 6.491 -28.677 1.00 95.25 236 TYR A O 1
ATOM 1906 N N . ARG A 1 237 ? 27.485 5.564 -27.145 1.00 91.50 237 ARG A N 1
ATOM 1907 C CA . ARG A 1 237 ? 27.281 4.188 -27.609 1.00 91.50 237 ARG A CA 1
ATOM 1908 C C . ARG A 1 237 ? 25.835 3.728 -27.460 1.00 91.50 237 ARG A C 1
ATOM 1910 O O . ARG A 1 237 ? 25.109 4.121 -26.550 1.00 91.50 237 ARG A O 1
ATOM 1917 N N . LYS A 1 238 ? 25.414 2.862 -28.381 1.00 93.31 238 LYS A N 1
ATOM 1918 C CA . LYS A 1 238 ? 24.104 2.205 -28.326 1.00 93.31 238 LYS A CA 1
ATOM 1919 C C . LYS A 1 238 ? 24.110 1.140 -27.216 1.00 93.31 238 LYS A C 1
ATOM 1921 O O . LYS A 1 238 ? 25.057 0.362 -27.187 1.00 93.31 238 LYS A O 1
ATOM 1926 N N . PRO A 1 239 ? 23.120 1.023 -26.328 1.00 95.88 239 PRO A N 1
ATOM 1927 C CA . PRO A 1 239 ? 23.111 -0.066 -25.349 1.00 95.88 239 PRO A CA 1
ATOM 1928 C C . PRO A 1 239 ? 23.017 -1.459 -26.001 1.00 95.88 239 PRO A C 1
ATOM 1930 O O . PRO A 1 239 ? 22.348 -1.622 -27.023 1.00 95.88 239 PRO A O 1
ATOM 1933 N N . ILE A 1 240 ? 23.685 -2.472 -25.427 1.00 96.38 240 ILE A N 1
ATOM 1934 C CA . ILE A 1 240 ? 23.602 -3.862 -25.927 1.00 96.38 240 ILE A CA 1
ATOM 1935 C C . ILE A 1 240 ? 22.183 -4.405 -25.763 1.00 96.38 240 ILE A C 1
ATOM 1937 O O . ILE A 1 240 ? 21.693 -5.087 -26.657 1.00 96.38 240 ILE A O 1
ATOM 1941 N N . PHE A 1 241 ? 21.504 -4.066 -24.667 1.00 95.25 241 PHE A N 1
ATOM 1942 C CA . PHE A 1 241 ? 20.159 -4.561 -24.370 1.00 95.25 241 PHE A CA 1
ATOM 1943 C C . PHE A 1 241 ? 19.069 -4.118 -25.362 1.00 95.25 241 PHE A C 1
ATOM 1945 O O . PHE A 1 241 ? 18.001 -4.714 -25.380 1.00 95.25 241 PHE A O 1
ATOM 1952 N N . ASP A 1 242 ? 19.356 -3.156 -26.246 1.00 94.81 242 ASP A N 1
ATOM 1953 C CA . ASP A 1 242 ? 18.455 -2.734 -27.331 1.00 94.81 242 ASP A CA 1
ATOM 1954 C C . ASP A 1 242 ? 18.610 -3.603 -28.610 1.00 94.81 242 ASP A C 1
ATOM 1956 O O . ASP A 1 242 ? 17.992 -3.343 -29.645 1.00 94.81 242 ASP A O 1
ATOM 1960 N N . THR A 1 243 ? 19.484 -4.623 -28.604 1.00 94.12 243 THR A N 1
ATOM 1961 C CA . THR A 1 243 ? 19.633 -5.582 -29.716 1.00 94.12 243 THR A CA 1
ATOM 1962 C C . THR A 1 243 ? 18.896 -6.887 -29.441 1.00 94.12 243 THR A C 1
ATOM 1964 O O . THR A 1 243 ? 18.902 -7.406 -28.333 1.00 94.12 243 THR A O 1
ATOM 1967 N N . THR A 1 244 ? 18.332 -7.483 -30.491 1.00 94.94 244 THR A N 1
ATOM 1968 C CA . THR A 1 244 ? 17.776 -8.847 -30.452 1.00 94.94 244 THR A CA 1
ATOM 1969 C C . THR A 1 244 ? 18.673 -9.866 -31.155 1.00 94.94 244 THR A C 1
ATOM 1971 O O . THR A 1 244 ? 18.426 -11.073 -31.099 1.00 94.94 244 THR A O 1
ATOM 1974 N N . LYS A 1 245 ? 19.735 -9.405 -31.829 1.00 95.69 245 LYS A N 1
ATOM 1975 C CA . LYS A 1 245 ? 20.677 -10.268 -32.553 1.00 95.69 245 LYS A CA 1
ATOM 1976 C C . LYS A 1 245 ? 21.455 -11.136 -31.567 1.00 95.69 245 LYS A C 1
ATOM 1978 O O . LYS A 1 245 ? 22.002 -10.615 -30.603 1.00 95.69 245 LYS A O 1
ATOM 1983 N N . GLY A 1 246 ? 21.532 -12.438 -31.834 1.00 94.19 246 GLY A N 1
ATOM 1984 C CA . GLY A 1 246 ? 22.177 -13.416 -30.947 1.00 94.19 246 GLY A CA 1
ATOM 1985 C C . GLY A 1 246 ? 21.282 -13.937 -29.815 1.00 94.19 246 GLY A C 1
ATOM 1986 O O . GLY A 1 246 ? 21.671 -14.872 -29.127 1.00 94.19 246 GLY A O 1
ATOM 1987 N N . SER A 1 247 ? 20.061 -13.409 -29.644 1.00 94.75 247 SER A N 1
ATOM 1988 C CA . SER A 1 247 ? 19.110 -13.947 -28.655 1.00 94.75 247 SER A CA 1
ATOM 1989 C C . SER A 1 247 ? 18.706 -15.418 -28.883 1.00 94.75 247 SER A C 1
ATOM 1991 O O . SER A 1 247 ? 18.605 -16.149 -27.892 1.00 94.75 247 SER A O 1
ATOM 1993 N N . PRO A 1 248 ? 18.571 -15.930 -30.131 1.00 93.81 248 PRO A N 1
ATOM 1994 C CA . PRO A 1 248 ? 18.307 -17.355 -30.338 1.00 93.81 248 PRO A CA 1
ATOM 1995 C C . PRO A 1 248 ? 19.445 -18.255 -29.841 1.00 93.81 248 PRO A C 1
ATOM 1997 O O . PRO A 1 248 ? 19.177 -19.357 -29.369 1.00 93.81 248 PRO A O 1
ATOM 2000 N N . ASP A 1 249 ? 20.694 -17.773 -29.879 1.00 93.12 249 ASP A N 1
ATOM 2001 C CA . ASP A 1 249 ? 21.881 -18.536 -29.464 1.00 93.12 249 ASP A CA 1
ATOM 2002 C C . ASP A 1 249 ? 21.917 -18.770 -27.944 1.00 93.12 249 ASP A C 1
ATOM 2004 O O . ASP A 1 249 ? 22.581 -19.690 -27.470 1.00 93.12 249 ASP A O 1
ATOM 2008 N N . ILE A 1 250 ? 21.178 -17.960 -27.176 1.00 93.38 250 ILE A N 1
ATOM 2009 C CA . ILE A 1 250 ? 20.985 -18.120 -25.726 1.00 93.38 250 ILE A CA 1
ATOM 2010 C C . ILE A 1 250 ? 19.624 -18.726 -25.369 1.00 93.38 250 ILE A C 1
ATOM 2012 O O . ILE A 1 250 ? 19.263 -18.790 -24.194 1.00 93.38 250 ILE A O 1
ATOM 2016 N N . GLY A 1 251 ? 18.861 -19.172 -26.372 1.00 92.44 251 GLY A N 1
ATOM 2017 C CA . GLY A 1 251 ? 17.563 -19.817 -26.190 1.00 92.44 251 GLY A CA 1
ATOM 2018 C C . GLY A 1 251 ? 16.433 -18.876 -25.763 1.00 92.44 251 GLY A C 1
ATOM 2019 O O . GLY A 1 251 ? 15.430 -19.354 -25.237 1.00 92.44 251 GLY A O 1
ATOM 2020 N N . ILE A 1 252 ? 16.567 -17.560 -25.973 1.00 90.94 252 ILE A N 1
ATOM 2021 C CA . ILE A 1 252 ? 15.543 -16.573 -25.598 1.00 90.94 252 ILE A CA 1
ATOM 2022 C C . ILE A 1 252 ? 14.929 -15.950 -26.852 1.00 90.94 252 ILE A C 1
ATOM 2024 O O . ILE A 1 252 ? 15.622 -15.378 -27.689 1.00 90.94 252 ILE A O 1
ATOM 2028 N N . ASN A 1 253 ? 13.602 -16.015 -26.967 1.00 90.81 253 ASN A N 1
ATOM 2029 C CA . ASN A 1 253 ? 12.861 -15.278 -27.985 1.00 90.81 253 ASN A CA 1
ATOM 2030 C C . ASN A 1 253 ? 12.458 -13.907 -27.433 1.00 90.81 253 ASN A C 1
ATOM 2032 O O . ASN A 1 253 ? 11.511 -13.811 -26.664 1.00 90.81 253 ASN A O 1
ATOM 2036 N N . MET A 1 254 ? 13.154 -12.852 -27.857 1.00 90.50 254 MET A N 1
ATOM 2037 C CA . MET A 1 254 ? 12.873 -11.475 -27.424 1.00 90.50 254 MET A CA 1
ATOM 2038 C C . MET A 1 254 ? 11.712 -10.812 -28.184 1.00 90.50 254 MET A C 1
ATOM 2040 O O . MET A 1 254 ? 11.492 -9.612 -28.049 1.00 90.50 254 MET A O 1
ATOM 2044 N N . GLU A 1 255 ? 11.012 -11.549 -29.052 1.00 86.81 255 GLU A N 1
ATOM 2045 C CA . GLU A 1 255 ? 9.815 -11.087 -29.768 1.00 86.81 255 GLU A CA 1
ATOM 2046 C C . GLU A 1 255 ? 9.997 -9.789 -30.593 1.00 86.81 255 GLU A C 1
ATOM 2048 O O . GLU A 1 255 ? 9.027 -9.111 -30.937 1.00 86.81 255 GLU A O 1
ATOM 2053 N N . GLY A 1 256 ? 11.239 -9.436 -30.951 1.00 84.06 256 GLY A N 1
ATOM 2054 C CA . GLY A 1 256 ? 11.582 -8.319 -31.837 1.00 84.06 256 GLY A CA 1
ATOM 2055 C C . GLY A 1 256 ? 11.119 -6.951 -31.323 1.00 84.06 256 GLY A C 1
ATOM 2056 O O . GLY A 1 256 ? 11.866 -6.236 -30.658 1.00 84.06 256 GLY A O 1
ATOM 2057 N N . GLY A 1 257 ? 9.883 -6.575 -31.661 1.00 83.38 257 GLY A N 1
ATOM 2058 C CA . GLY A 1 257 ? 9.260 -5.309 -31.266 1.00 83.38 257 GLY A CA 1
ATOM 2059 C C . GLY A 1 257 ? 8.907 -5.213 -29.779 1.00 83.38 257 GLY A C 1
ATOM 2060 O O . GLY A 1 257 ? 8.682 -4.108 -29.296 1.00 83.38 257 GLY A O 1
ATOM 2061 N N . TYR A 1 258 ? 8.897 -6.339 -29.060 1.00 91.31 258 TYR A N 1
ATOM 2062 C CA . TYR A 1 258 ? 8.606 -6.393 -27.625 1.00 91.31 258 TYR A CA 1
ATOM 2063 C C . TYR A 1 258 ? 9.841 -6.637 -26.750 1.00 91.31 258 TYR A C 1
ATOM 2065 O O . TYR A 1 258 ? 9.685 -6.817 -25.551 1.00 91.31 258 TYR A O 1
ATOM 2073 N N . HIS A 1 259 ? 11.060 -6.592 -27.301 1.00 93.69 259 HIS A N 1
ATOM 2074 C CA . HIS A 1 259 ? 12.293 -6.943 -26.575 1.00 93.69 259 HIS A CA 1
ATOM 2075 C C . HIS A 1 259 ? 12.475 -6.217 -25.237 1.00 93.69 259 HIS A C 1
ATOM 2077 O O . HIS A 1 259 ? 13.041 -6.796 -24.318 1.00 93.69 259 HIS A O 1
ATOM 2083 N N . ARG A 1 260 ? 11.940 -4.998 -25.109 1.00 95.31 260 ARG A N 1
ATOM 2084 C CA . ARG A 1 260 ? 12.004 -4.174 -23.897 1.00 95.31 260 ARG A CA 1
ATOM 2085 C C . ARG A 1 260 ? 11.459 -4.876 -22.655 1.00 95.31 260 ARG A C 1
ATOM 2087 O O . ARG A 1 260 ? 12.014 -4.697 -21.583 1.00 95.31 260 ARG A O 1
ATOM 2094 N N . ILE A 1 261 ? 10.416 -5.703 -22.797 1.00 94.94 261 ILE A N 1
ATOM 2095 C CA . ILE A 1 261 ? 9.845 -6.471 -21.672 1.00 94.94 261 ILE A CA 1
ATOM 2096 C C . ILE A 1 261 ? 10.774 -7.602 -21.204 1.00 94.94 261 ILE A C 1
ATOM 2098 O O . ILE A 1 261 ? 10.594 -8.119 -20.113 1.00 94.94 261 ILE A O 1
ATOM 2102 N N . HIS A 1 262 ? 11.754 -7.996 -22.024 1.00 95.81 262 HIS A N 1
ATOM 2103 C CA . HIS A 1 262 ? 12.665 -9.109 -21.749 1.00 95.81 262 HIS A CA 1
ATOM 2104 C C . HIS A 1 262 ? 14.022 -8.664 -21.203 1.00 95.81 262 HIS A C 1
ATOM 2106 O O . HIS A 1 262 ? 14.880 -9.502 -20.935 1.00 95.81 262 HIS A O 1
ATOM 2112 N N . THR A 1 263 ? 14.242 -7.360 -21.057 1.00 96.75 263 THR A N 1
ATOM 2113 C CA . THR A 1 263 ? 15.542 -6.777 -20.712 1.00 96.75 263 THR A CA 1
ATOM 2114 C C . THR A 1 263 ? 15.383 -5.730 -19.629 1.00 96.75 263 THR A C 1
ATOM 2116 O O . THR A 1 263 ? 14.691 -4.733 -19.833 1.00 96.75 263 THR A O 1
ATOM 2119 N N . LEU A 1 264 ? 16.096 -5.899 -18.516 1.00 97.81 264 LEU A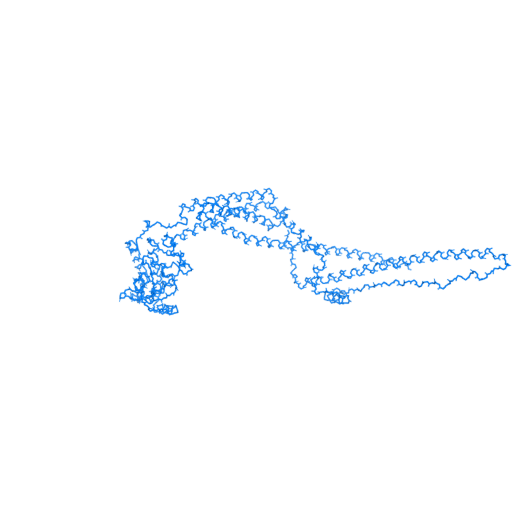 N 1
ATOM 2120 C CA . LEU A 1 264 ? 15.971 -5.001 -17.363 1.00 97.81 264 LEU A CA 1
ATOM 2121 C C . LEU A 1 264 ? 16.468 -3.581 -17.648 1.00 97.81 264 LEU A C 1
ATOM 2123 O O . LEU A 1 264 ? 16.075 -2.658 -16.949 1.00 97.81 264 LEU A O 1
ATOM 2127 N N . GLY A 1 265 ? 17.285 -3.384 -18.688 1.00 97.50 265 GLY A N 1
ATOM 2128 C CA . GLY A 1 265 ? 17.709 -2.053 -19.137 1.00 97.50 265 GLY A CA 1
ATOM 2129 C C . GLY A 1 265 ? 16.590 -1.175 -19.712 1.00 97.50 265 GLY A C 1
ATOM 2130 O O . GLY A 1 265 ? 16.799 0.009 -19.909 1.00 97.50 265 GLY A O 1
ATOM 2131 N N . HIS A 1 266 ? 15.398 -1.716 -19.984 1.00 97.62 266 HIS A N 1
ATOM 2132 C CA . HIS A 1 266 ? 14.230 -0.891 -20.327 1.00 97.62 266 HIS A CA 1
ATOM 2133 C C . HIS A 1 266 ? 13.236 -0.772 -19.166 1.00 97.62 266 HIS A C 1
ATOM 2135 O O . HIS A 1 266 ? 12.206 -0.116 -19.313 1.00 97.62 266 HIS A O 1
ATOM 2141 N N . ASP A 1 267 ? 13.509 -1.386 -18.013 1.00 98.06 267 ASP A N 1
ATOM 2142 C CA . ASP A 1 267 ? 12.637 -1.242 -16.857 1.00 98.06 267 ASP A CA 1
ATOM 2143 C C . ASP A 1 267 ? 12.804 0.153 -16.223 1.00 98.06 267 ASP A C 1
ATOM 2145 O O . ASP A 1 267 ? 13.929 0.542 -15.896 1.00 98.06 267 ASP A O 1
ATOM 2149 N N . PRO A 1 268 ? 11.724 0.919 -15.980 1.00 97.31 268 PRO A N 1
ATOM 2150 C CA . PRO A 1 268 ? 11.842 2.270 -15.427 1.00 97.31 268 PRO A CA 1
ATOM 2151 C C . PRO A 1 268 ? 12.465 2.363 -14.023 1.00 97.31 268 PRO A C 1
ATOM 2153 O O . PRO A 1 268 ? 12.826 3.466 -13.602 1.00 97.31 268 PRO A O 1
ATOM 2156 N N . VAL A 1 269 ? 12.558 1.253 -13.279 1.00 97.56 269 VAL A N 1
ATOM 2157 C CA . VAL A 1 269 ? 13.160 1.184 -11.938 1.00 97.56 269 VAL A CA 1
ATOM 2158 C C . VAL A 1 269 ? 14.460 0.381 -11.967 1.00 97.56 269 VAL A C 1
ATOM 2160 O O . VAL A 1 269 ? 15.507 0.896 -11.579 1.00 97.56 269 VAL A O 1
ATOM 2163 N N . LEU A 1 270 ? 14.416 -0.862 -12.441 1.00 98.00 270 LEU A N 1
ATOM 2164 C CA . LEU A 1 270 ? 15.554 -1.773 -12.500 1.00 98.00 270 LEU A CA 1
ATOM 2165 C C . LEU A 1 270 ? 16.593 -1.341 -13.547 1.00 98.00 270 LEU A C 1
ATOM 2167 O O . LEU A 1 270 ? 17.775 -1.628 -13.347 1.00 98.00 270 LEU A O 1
ATOM 2171 N N . GLY A 1 271 ? 16.214 -0.585 -14.584 1.00 97.75 271 GLY A N 1
ATOM 2172 C CA . GLY A 1 271 ? 17.130 -0.024 -15.588 1.00 97.75 271 GLY A CA 1
ATOM 2173 C C . GLY A 1 271 ? 18.180 0.917 -14.992 1.00 97.75 271 GLY A C 1
ATOM 2174 O O . GLY A 1 271 ? 19.355 0.876 -15.359 1.00 97.75 271 GLY A O 1
ATOM 2175 N N . TRP A 1 272 ? 17.836 1.652 -13.929 1.00 98.19 272 TRP A N 1
ATOM 2176 C CA . TRP A 1 272 ? 18.809 2.484 -13.209 1.00 98.19 272 TRP A CA 1
ATOM 2177 C C . TRP A 1 272 ? 19.976 1.688 -12.626 1.00 98.19 272 TRP A C 1
ATOM 2179 O O . TRP A 1 272 ? 21.075 2.224 -12.509 1.00 98.19 272 TRP A O 1
ATOM 2189 N N . ILE A 1 273 ? 19.756 0.418 -12.286 1.00 98.25 273 ILE A N 1
ATOM 2190 C CA . ILE A 1 273 ? 20.798 -0.476 -11.782 1.00 98.25 273 ILE A CA 1
ATOM 2191 C C . ILE A 1 273 ? 21.365 -1.288 -12.946 1.00 98.25 273 ILE A C 1
ATOM 2193 O O . ILE A 1 273 ? 22.533 -1.146 -13.301 1.00 98.25 273 ILE A O 1
ATOM 2197 N N . PHE A 1 274 ? 20.534 -2.122 -13.568 1.00 98.50 274 PHE A N 1
ATOM 2198 C CA . PHE A 1 274 ? 20.976 -3.079 -14.574 1.00 98.50 274 PHE A CA 1
ATOM 2199 C C . PHE A 1 274 ? 21.262 -2.426 -15.920 1.00 98.50 274 PHE A C 1
ATOM 2201 O O . PHE A 1 274 ? 22.296 -2.733 -16.497 1.00 98.50 274 PHE A O 1
ATOM 2208 N N . GLY A 1 275 ? 20.432 -1.494 -16.391 1.00 98.19 275 GLY A N 1
ATOM 2209 C CA . GLY A 1 275 ? 20.686 -0.729 -17.616 1.00 98.19 275 GLY A CA 1
ATOM 2210 C C . GLY A 1 275 ? 21.977 0.085 -17.526 1.00 98.19 275 GLY A C 1
ATOM 2211 O O . GLY A 1 275 ? 22.848 -0.040 -18.385 1.00 98.19 275 GLY A O 1
ATOM 2212 N N . THR A 1 276 ? 22.199 0.786 -16.412 1.00 98.50 276 THR A N 1
ATOM 2213 C CA . THR A 1 276 ? 23.463 1.509 -16.161 1.00 98.50 276 THR A CA 1
ATOM 2214 C C . THR A 1 276 ? 24.673 0.566 -16.132 1.00 98.50 276 THR A C 1
ATOM 2216 O O . THR A 1 276 ? 25.668 0.817 -16.816 1.00 98.50 276 THR A O 1
ATOM 2219 N N . SER A 1 277 ? 24.597 -0.550 -15.398 1.00 98.56 277 SER A N 1
ATOM 2220 C CA . SER A 1 277 ? 25.659 -1.569 -15.384 1.00 98.56 277 SER A CA 1
ATOM 2221 C C . SER A 1 277 ? 25.896 -2.179 -16.768 1.00 98.56 277 SER A C 1
ATOM 2223 O O . SER A 1 277 ? 27.043 -2.359 -17.180 1.00 98.56 277 SER A O 1
ATOM 2225 N N . ASN A 1 278 ? 24.833 -2.456 -17.520 1.00 98.56 278 ASN A N 1
ATOM 2226 C CA . ASN A 1 278 ? 24.894 -2.985 -18.878 1.00 98.56 278 ASN A CA 1
ATOM 2227 C C . ASN A 1 278 ? 25.557 -1.988 -19.839 1.00 98.56 278 ASN A C 1
ATOM 2229 O O . ASN A 1 278 ? 26.430 -2.375 -20.620 1.00 98.56 278 ASN A O 1
ATOM 2233 N N . ILE A 1 279 ? 25.214 -0.700 -19.734 1.00 98.38 279 ILE A N 1
ATOM 2234 C CA . ILE A 1 279 ? 25.844 0.384 -20.490 1.00 98.38 279 ILE A CA 1
ATOM 2235 C C . ILE A 1 279 ? 27.312 0.543 -20.127 1.00 98.38 279 ILE A C 1
ATOM 2237 O O . ILE A 1 279 ? 28.055 0.938 -21.011 1.00 98.38 279 ILE A O 1
ATOM 2241 N N . LEU A 1 280 ? 27.762 0.254 -18.903 1.00 98.12 280 LEU A N 1
ATOM 2242 C CA . LEU A 1 280 ? 29.180 0.332 -18.511 1.00 98.12 280 LEU A CA 1
ATOM 2243 C C . LEU A 1 280 ? 30.000 -0.883 -18.960 1.00 98.12 280 LEU A C 1
ATOM 2245 O O . LEU A 1 280 ? 31.163 -0.743 -19.333 1.00 98.12 280 LEU A O 1
ATOM 2249 N N . THR A 1 281 ? 29.401 -2.070 -18.929 1.00 97.62 281 THR A N 1
ATOM 2250 C CA . THR A 1 281 ? 30.132 -3.346 -19.037 1.00 97.62 281 THR A CA 1
ATOM 2251 C C . THR A 1 281 ? 29.914 -4.081 -20.357 1.00 97.62 281 THR A C 1
ATOM 2253 O O . THR A 1 281 ? 30.439 -5.178 -20.534 1.00 97.62 281 THR A O 1
ATOM 2256 N N . ASP A 1 282 ? 29.159 -3.489 -21.288 1.00 97.25 282 ASP A N 1
ATOM 2257 C CA . ASP A 1 282 ? 28.779 -4.115 -22.559 1.00 97.25 282 ASP A CA 1
ATOM 2258 C C . ASP A 1 282 ? 28.053 -5.450 -22.365 1.00 97.25 282 ASP A C 1
ATOM 2260 O O . ASP A 1 282 ? 28.252 -6.407 -23.108 1.00 97.25 282 ASP A O 1
ATOM 2264 N N . THR A 1 283 ? 27.190 -5.510 -21.356 1.00 98.25 283 THR A N 1
ATOM 2265 C CA . THR A 1 283 ? 26.377 -6.686 -21.034 1.00 98.25 283 THR A CA 1
ATOM 2266 C C . THR A 1 283 ? 24.896 -6.427 -21.302 1.00 98.25 283 THR A C 1
ATOM 2268 O O . THR A 1 283 ? 24.487 -5.317 -21.641 1.00 98.25 283 THR A O 1
ATOM 2271 N N . ILE A 1 284 ? 24.082 -7.467 -21.174 1.00 98.19 284 ILE A N 1
ATOM 2272 C CA . ILE A 1 284 ? 22.618 -7.415 -21.218 1.00 98.19 284 ILE A CA 1
ATOM 2273 C C . ILE A 1 284 ? 22.070 -8.281 -20.095 1.00 98.19 284 ILE A C 1
ATOM 2275 O O . ILE A 1 284 ? 22.418 -9.458 -20.010 1.00 98.19 284 ILE A O 1
ATOM 2279 N N . THR A 1 285 ? 21.219 -7.704 -19.250 1.00 98.31 285 THR A N 1
ATOM 2280 C CA . THR A 1 285 ? 20.522 -8.434 -18.187 1.00 98.31 285 THR A CA 1
ATOM 2281 C C . THR A 1 285 ? 19.072 -8.685 -18.589 1.00 98.31 285 THR A C 1
ATOM 2283 O O . THR A 1 285 ? 18.325 -7.747 -18.876 1.00 98.31 285 THR A O 1
ATOM 2286 N N . MET A 1 286 ? 18.676 -9.955 -18.601 1.00 97.19 286 MET A N 1
ATOM 2287 C CA . MET A 1 286 ? 17.328 -10.390 -18.967 1.00 97.19 286 MET A CA 1
ATOM 2288 C C . MET A 1 286 ? 16.338 -10.243 -17.802 1.00 97.19 286 MET A C 1
ATOM 2290 O O . MET A 1 286 ? 16.746 -10.173 -16.645 1.00 97.19 286 MET A O 1
ATOM 2294 N N . ASP A 1 287 ? 15.038 -10.289 -18.098 1.00 94.81 287 ASP A N 1
ATOM 2295 C CA . ASP A 1 287 ? 13.911 -10.357 -17.140 1.00 94.81 287 ASP A CA 1
ATOM 2296 C C . ASP A 1 287 ? 14.022 -11.491 -16.091 1.00 94.81 287 ASP A C 1
ATOM 2298 O O . ASP A 1 287 ? 13.419 -11.443 -15.021 1.00 94.81 287 ASP A O 1
ATOM 2302 N N . THR A 1 288 ? 14.854 -12.496 -16.363 1.00 95.50 288 THR A N 1
ATOM 2303 C CA . THR A 1 288 ? 15.209 -13.603 -15.455 1.00 95.50 288 THR A CA 1
ATOM 2304 C C . THR A 1 288 ? 16.442 -13.338 -14.581 1.00 95.50 288 THR A C 1
ATOM 2306 O O . THR A 1 288 ? 16.922 -14.256 -13.917 1.00 95.50 288 THR A O 1
ATOM 2309 N N . PHE A 1 289 ? 16.997 -12.122 -14.605 1.00 96.81 289 PHE A N 1
ATOM 2310 C CA . PHE A 1 289 ? 18.298 -11.745 -14.026 1.00 96.81 289 PHE A CA 1
ATOM 2311 C C . PHE A 1 289 ? 19.516 -12.463 -14.629 1.00 96.81 289 PHE A C 1
ATOM 2313 O O . PHE A 1 289 ? 20.640 -12.277 -14.161 1.00 96.81 289 PHE A O 1
ATOM 2320 N N . ALA A 1 290 ? 19.333 -13.272 -15.676 1.00 97.06 290 ALA A N 1
ATOM 2321 C CA . ALA A 1 290 ? 20.449 -13.850 -16.408 1.00 97.06 290 ALA A CA 1
ATOM 2322 C C . ALA A 1 290 ? 21.168 -12.754 -17.207 1.00 97.06 290 ALA A C 1
ATOM 2324 O O . ALA A 1 290 ? 20.544 -12.078 -18.027 1.00 97.06 290 ALA A O 1
ATOM 2325 N N . THR A 1 291 ? 22.476 -12.612 -16.993 1.00 98.25 291 THR A N 1
ATOM 2326 C CA . THR A 1 291 ? 23.303 -11.620 -17.686 1.00 98.25 291 THR A CA 1
ATOM 2327 C C . THR A 1 291 ? 24.220 -12.287 -18.702 1.00 98.25 291 THR A C 1
ATOM 2329 O O . THR A 1 291 ? 24.847 -13.311 -18.420 1.00 98.25 291 THR A O 1
ATOM 2332 N N . TYR A 1 292 ? 24.315 -11.687 -19.886 1.00 98.38 292 TYR A N 1
ATOM 2333 C CA . TYR A 1 292 ? 25.146 -12.167 -20.987 1.00 98.38 292 TYR A CA 1
ATOM 2334 C C . TYR A 1 292 ? 26.095 -11.078 -21.484 1.00 98.38 292 TYR A C 1
ATOM 2336 O O . TYR A 1 292 ? 25.789 -9.883 -21.415 1.00 98.38 292 TYR A O 1
ATOM 2344 N N . GLN A 1 293 ? 27.246 -11.491 -22.006 1.00 98.06 293 GLN A N 1
ATOM 2345 C CA . GLN A 1 293 ? 28.205 -10.591 -22.635 1.00 98.06 293 GLN A CA 1
ATOM 2346 C C . GLN A 1 293 ? 27.698 -10.157 -24.017 1.00 98.06 293 GLN A C 1
ATOM 2348 O O . GLN A 1 293 ? 27.250 -10.975 -24.826 1.00 98.06 293 GLN A O 1
ATOM 2353 N N . GLY A 1 294 ? 27.793 -8.864 -24.310 1.00 97.00 294 GLY A N 1
ATOM 2354 C CA . GLY A 1 294 ? 27.578 -8.301 -25.636 1.00 97.00 294 GLY A CA 1
ATOM 2355 C C . GLY A 1 294 ? 28.875 -8.208 -26.434 1.00 97.00 294 GLY A C 1
ATOM 2356 O O . GLY A 1 294 ? 29.957 -8.024 -25.878 1.00 97.00 294 GLY A O 1
ATOM 2357 N N . ALA A 1 295 ? 28.751 -8.292 -27.755 1.00 95.81 295 ALA A N 1
ATOM 2358 C CA . ALA A 1 295 ? 29.804 -7.955 -28.708 1.00 95.81 295 ALA A CA 1
ATOM 2359 C C . ALA A 1 295 ? 29.379 -6.730 -29.528 1.00 95.81 295 ALA A C 1
ATOM 2361 O O . ALA A 1 295 ? 28.185 -6.528 -29.748 1.00 95.81 295 ALA A O 1
ATOM 2362 N N . ARG A 1 296 ? 30.347 -5.911 -29.961 1.00 89.75 296 ARG A N 1
ATOM 2363 C CA . ARG A 1 296 ? 30.115 -4.606 -30.610 1.00 89.75 296 ARG A CA 1
ATOM 2364 C C . ARG A 1 296 ? 30.207 -4.639 -32.143 1.00 89.75 296 ARG A C 1
ATOM 2366 O O . ARG A 1 296 ? 29.454 -3.915 -32.787 1.00 89.75 296 ARG A O 1
ATOM 2373 N N . ASP A 1 297 ? 31.001 -5.544 -32.718 1.00 89.81 297 ASP A N 1
ATOM 2374 C CA . ASP A 1 297 ? 31.238 -5.635 -34.167 1.00 89.81 297 ASP A CA 1
ATOM 2375 C C . ASP A 1 297 ? 31.041 -7.069 -34.703 1.00 89.81 297 ASP A C 1
ATOM 2377 O O . ASP A 1 297 ? 31.975 -7.872 -34.700 1.00 89.81 297 ASP A O 1
ATOM 2381 N N . PRO A 1 298 ? 29.828 -7.430 -35.171 1.00 90.44 298 PRO A N 1
ATOM 2382 C CA . PRO A 1 298 ? 28.590 -6.644 -35.128 1.00 90.44 298 PRO A CA 1
ATOM 2383 C C . PRO A 1 298 ? 27.934 -6.649 -33.736 1.00 90.44 298 PRO A C 1
ATOM 2385 O O . PRO A 1 298 ? 28.121 -7.594 -32.969 1.00 90.44 298 PRO A O 1
ATOM 2388 N N . ILE A 1 299 ? 27.084 -5.650 -33.450 1.00 94.56 299 ILE A N 1
ATOM 2389 C CA . ILE A 1 299 ? 26.306 -5.599 -32.200 1.00 94.56 299 ILE A CA 1
ATOM 2390 C C . ILE A 1 299 ? 25.413 -6.840 -32.069 1.00 94.56 299 ILE A C 1
ATOM 2392 O O . ILE A 1 299 ? 24.460 -7.008 -32.843 1.00 94.56 299 ILE A O 1
ATOM 2396 N N . ARG A 1 300 ? 25.698 -7.685 -31.073 1.00 96.00 300 ARG A N 1
ATOM 2397 C CA . ARG A 1 300 ? 24.942 -8.910 -30.768 1.00 96.00 300 ARG A CA 1
ATOM 2398 C C . ARG A 1 300 ? 25.118 -9.351 -29.317 1.00 96.00 300 ARG A C 1
ATOM 2400 O O . ARG A 1 300 ? 26.124 -9.039 -28.684 1.00 96.00 300 ARG A O 1
ATOM 2407 N N . ILE A 1 301 ? 24.165 -10.136 -28.840 1.00 96.81 301 ILE A N 1
ATOM 2408 C CA . ILE A 1 301 ? 24.256 -10.904 -27.599 1.00 96.81 301 ILE A CA 1
ATOM 2409 C C . ILE A 1 301 ? 25.116 -12.145 -27.872 1.00 96.81 301 ILE A C 1
ATOM 2411 O O . ILE A 1 301 ? 25.030 -12.735 -28.953 1.00 96.81 301 ILE A O 1
ATOM 2415 N N . THR A 1 302 ? 25.969 -12.528 -26.924 1.00 97.00 302 THR A N 1
ATOM 2416 C CA . THR A 1 302 ? 26.773 -13.753 -27.009 1.00 97.00 302 THR A CA 1
ATOM 2417 C C . THR A 1 302 ? 26.305 -14.789 -25.979 1.00 97.00 302 THR A C 1
ATOM 2419 O O . THR A 1 302 ? 25.710 -14.411 -24.970 1.00 97.00 302 THR A O 1
ATOM 2422 N N . PRO A 1 303 ? 26.591 -16.090 -26.180 1.00 95.94 303 PRO A N 1
ATOM 2423 C CA . PRO A 1 303 ? 26.278 -17.121 -25.187 1.00 95.94 303 PRO A CA 1
ATOM 2424 C C . PRO A 1 303 ? 27.109 -17.084 -23.902 1.00 95.94 303 PRO A C 1
ATOM 2426 O O . PRO A 1 303 ? 26.840 -17.861 -22.986 1.00 95.94 303 PRO A O 1
ATOM 2429 N N . GLU A 1 304 ? 28.112 -16.209 -23.816 1.00 97.25 304 GLU A N 1
ATOM 2430 C CA . GLU A 1 304 ? 28.935 -16.061 -22.620 1.00 97.25 304 GLU A CA 1
ATOM 2431 C C . GLU A 1 304 ? 28.103 -15.450 -21.486 1.00 97.25 304 GLU A C 1
ATOM 2433 O O . GLU A 1 304 ? 27.624 -14.316 -21.575 1.00 97.25 304 GLU A O 1
ATOM 2438 N N . ARG A 1 305 ? 27.926 -16.221 -20.410 1.00 96.94 305 ARG A N 1
ATOM 2439 C CA . ARG A 1 305 ? 27.244 -15.766 -19.198 1.00 96.94 305 ARG A CA 1
ATOM 2440 C C . ARG A 1 305 ? 28.188 -14.962 -18.321 1.00 96.94 305 ARG A C 1
ATOM 2442 O O . ARG A 1 305 ? 29.321 -15.368 -18.086 1.00 96.94 305 ARG A O 1
ATOM 2449 N N . VAL A 1 306 ? 27.659 -13.882 -17.764 1.00 97.88 306 VAL A N 1
ATOM 2450 C CA . VAL A 1 306 ? 28.320 -13.068 -16.745 1.00 97.88 306 VAL A CA 1
ATOM 2451 C C . VAL A 1 306 ? 27.523 -13.242 -15.459 1.00 97.88 306 VAL A C 1
ATOM 2453 O O . VAL A 1 306 ? 26.303 -13.067 -15.463 1.00 97.88 306 VAL A O 1
ATOM 2456 N N . SER A 1 307 ? 28.168 -13.648 -14.364 1.00 97.94 307 SER A N 1
ATOM 2457 C CA . SER A 1 307 ? 27.461 -13.737 -13.085 1.00 97.94 307 SER A CA 1
ATOM 2458 C C . SER A 1 307 ? 27.069 -12.336 -12.601 1.00 97.94 307 SER A C 1
ATOM 2460 O O . SER A 1 307 ? 27.676 -11.342 -12.995 1.00 97.94 307 SER A O 1
ATOM 2462 N N . LEU A 1 308 ? 26.060 -12.224 -11.731 1.00 97.19 308 LEU A N 1
ATOM 2463 C CA . LEU A 1 308 ? 25.698 -10.919 -11.163 1.00 97.19 308 LEU A CA 1
ATOM 2464 C C . LEU A 1 308 ? 26.846 -10.308 -10.348 1.00 97.19 308 LEU A C 1
ATOM 2466 O O . LEU A 1 308 ? 27.016 -9.094 -10.368 1.00 97.19 308 LEU A O 1
ATOM 2470 N N . ILE A 1 309 ? 27.647 -11.140 -9.676 1.00 97.62 309 ILE A N 1
ATOM 2471 C CA . ILE A 1 309 ? 28.833 -10.691 -8.938 1.00 97.62 309 ILE A CA 1
ATOM 2472 C C . ILE A 1 309 ? 29.835 -10.080 -9.921 1.00 97.62 309 ILE A C 1
ATOM 2474 O O . ILE A 1 309 ? 30.183 -8.913 -9.777 1.00 97.62 309 ILE A O 1
ATOM 2478 N N . ASP A 1 310 ? 30.181 -10.806 -10.990 1.00 98.12 310 ASP A N 1
ATOM 2479 C CA . ASP A 1 310 ? 31.113 -10.307 -12.009 1.00 98.12 310 ASP A CA 1
ATOM 2480 C C . ASP A 1 310 ? 30.584 -9.048 -12.710 1.00 98.12 310 ASP A C 1
ATOM 2482 O O . ASP A 1 310 ? 31.354 -8.147 -13.033 1.00 98.12 310 ASP A O 1
ATOM 2486 N N . LEU A 1 311 ? 29.270 -8.954 -12.951 1.00 98.44 311 LEU A N 1
ATOM 2487 C CA . LEU A 1 311 ? 28.643 -7.759 -13.519 1.00 98.44 311 LEU A CA 1
ATOM 2488 C C . LEU A 1 311 ? 28.912 -6.533 -12.640 1.00 98.44 311 LEU A C 1
ATOM 2490 O O . LEU A 1 311 ? 29.304 -5.480 -13.152 1.00 98.44 311 LEU A O 1
ATOM 2494 N N . PHE A 1 312 ? 28.687 -6.651 -11.331 1.00 98.12 312 PHE A N 1
ATOM 2495 C CA . PHE A 1 312 ? 28.880 -5.541 -10.405 1.00 98.12 312 PHE A CA 1
ATOM 2496 C C . PHE A 1 312 ? 30.358 -5.254 -10.142 1.00 98.12 312 PHE A C 1
ATOM 2498 O O . PHE A 1 312 ? 30.722 -4.080 -10.093 1.00 98.12 312 PHE A O 1
ATOM 2505 N N . ASP A 1 313 ? 31.221 -6.267 -10.089 1.00 98.44 313 ASP A N 1
ATOM 2506 C CA . ASP A 1 313 ? 32.670 -6.074 -9.977 1.00 98.44 313 ASP A CA 1
ATOM 2507 C C . ASP A 1 313 ? 33.214 -5.308 -11.190 1.00 98.44 313 ASP A C 1
ATOM 2509 O O . ASP A 1 313 ? 33.822 -4.247 -11.030 1.00 98.44 313 ASP A O 1
ATOM 2513 N N . ARG A 1 314 ? 32.872 -5.740 -12.413 1.00 98.31 314 ARG A N 1
ATOM 2514 C CA . ARG A 1 314 ? 33.212 -5.022 -13.657 1.00 98.31 314 ARG A CA 1
ATOM 2515 C C . ARG A 1 314 ? 32.612 -3.614 -13.688 1.00 98.31 314 ARG A C 1
ATOM 2517 O O . ARG A 1 314 ? 33.243 -2.679 -14.177 1.00 98.31 314 ARG A O 1
ATOM 2524 N N . THR A 1 315 ? 31.395 -3.439 -13.167 1.00 98.25 315 THR A N 1
ATOM 2525 C CA . THR A 1 315 ? 30.771 -2.112 -13.039 1.00 98.25 315 THR A CA 1
ATOM 2526 C C . THR A 1 315 ? 31.633 -1.218 -12.149 1.00 98.25 315 THR A C 1
ATOM 2528 O O . THR A 1 315 ? 31.996 -0.118 -12.560 1.00 98.25 315 THR A O 1
ATOM 2531 N N . ILE A 1 316 ? 32.015 -1.691 -10.960 1.00 98.19 316 ILE A N 1
ATOM 2532 C CA . ILE A 1 316 ? 32.854 -0.957 -10.005 1.00 98.19 316 ILE A CA 1
ATOM 2533 C C . ILE A 1 316 ? 34.224 -0.634 -10.612 1.00 98.19 316 ILE A C 1
ATOM 2535 O O . ILE A 1 316 ? 34.713 0.482 -10.434 1.00 98.19 316 ILE A O 1
ATOM 2539 N N . GLU A 1 317 ? 34.834 -1.563 -11.348 1.00 98.12 317 GLU A N 1
ATOM 2540 C CA . GLU A 1 317 ? 36.082 -1.325 -12.081 1.00 98.12 317 GLU A CA 1
ATOM 2541 C C . GLU A 1 317 ? 35.935 -0.181 -13.089 1.00 98.12 317 GLU A C 1
ATOM 2543 O O . GLU A 1 317 ? 36.737 0.754 -13.072 1.00 98.12 317 GLU A O 1
ATOM 2548 N N . LYS A 1 318 ? 34.869 -0.185 -13.903 1.00 97.50 318 LYS A N 1
ATOM 2549 C CA . LYS A 1 318 ? 34.578 0.899 -14.855 1.00 97.50 318 LYS A CA 1
ATOM 2550 C C . LYS A 1 318 ? 34.326 2.235 -14.161 1.00 97.50 318 LYS A C 1
ATOM 2552 O O . LYS A 1 318 ? 34.784 3.262 -14.657 1.00 97.50 318 LYS A O 1
ATOM 2557 N N . VAL A 1 319 ? 33.644 2.243 -13.014 1.00 97.00 319 VAL A N 1
ATOM 2558 C CA . VAL A 1 319 ? 33.441 3.466 -12.217 1.00 97.00 319 VAL A CA 1
ATOM 2559 C C . VAL A 1 319 ? 34.769 4.000 -11.674 1.00 97.00 319 VAL A C 1
ATOM 2561 O O . VAL A 1 319 ? 35.010 5.203 -11.719 1.00 97.00 319 VAL A O 1
ATOM 2564 N N . LYS A 1 320 ? 35.652 3.124 -11.183 1.00 96.38 320 LYS A N 1
ATOM 2565 C CA . LYS A 1 320 ? 36.972 3.515 -10.662 1.00 96.38 320 LYS A CA 1
ATOM 2566 C C . LYS A 1 320 ? 37.929 3.981 -11.762 1.00 96.38 320 LYS A C 1
ATOM 2568 O O . LYS A 1 320 ? 38.774 4.828 -11.491 1.00 96.38 320 LYS A O 1
ATOM 2573 N N . ALA A 1 321 ? 37.797 3.448 -12.977 1.00 94.69 321 ALA A N 1
ATOM 2574 C CA . ALA A 1 321 ? 38.649 3.791 -14.114 1.00 94.69 321 ALA A CA 1
ATOM 2575 C C . ALA A 1 321 ? 38.456 5.236 -14.612 1.00 94.69 321 ALA A C 1
ATOM 2577 O O . ALA A 1 321 ? 39.383 5.817 -15.172 1.00 94.69 321 ALA A O 1
ATOM 2578 N N . GLY A 1 322 ? 37.284 5.837 -14.387 1.00 93.69 322 GLY A N 1
ATOM 2579 C CA . GLY A 1 322 ? 37.011 7.213 -14.789 1.00 93.69 322 GLY A CA 1
ATOM 2580 C C . GLY A 1 322 ? 35.864 7.830 -14.000 1.00 93.69 322 GLY A C 1
ATOM 2581 O O . GLY A 1 322 ? 34.748 7.318 -14.003 1.00 93.69 322 GLY A O 1
ATOM 2582 N N . THR A 1 323 ? 36.108 8.985 -13.378 1.00 92.94 323 THR A N 1
ATOM 2583 C CA . THR A 1 323 ? 35.124 9.682 -12.525 1.00 92.94 323 THR A CA 1
ATOM 2584 C C . THR A 1 323 ? 33.834 10.062 -13.257 1.00 92.94 323 THR A C 1
ATOM 2586 O O . THR A 1 323 ? 32.779 10.147 -12.632 1.00 92.94 323 THR A O 1
ATOM 2589 N N . LEU A 1 324 ? 33.896 10.249 -14.581 1.00 96.25 324 LEU A N 1
ATOM 2590 C CA . LEU A 1 324 ? 32.734 10.538 -15.424 1.00 96.25 324 LEU A CA 1
ATOM 2591 C C . LEU A 1 324 ? 32.051 9.297 -16.014 1.00 96.25 324 LEU A C 1
ATOM 2593 O O . LEU A 1 324 ? 30.961 9.439 -16.561 1.00 96.25 324 LEU A O 1
ATOM 2597 N N . ASN A 1 325 ? 32.612 8.090 -15.873 1.00 97.56 325 ASN A N 1
ATOM 2598 C CA . ASN A 1 325 ? 32.037 6.880 -16.471 1.00 97.56 325 ASN A CA 1
ATOM 2599 C C . ASN A 1 325 ? 30.633 6.589 -15.915 1.00 97.56 325 ASN A C 1
ATOM 2601 O O . ASN A 1 325 ? 29.693 6.396 -16.684 1.00 97.56 325 ASN A O 1
ATOM 2605 N N . LEU A 1 326 ? 30.461 6.622 -14.588 1.00 97.75 326 LEU A N 1
ATOM 2606 C CA . LEU A 1 326 ? 29.155 6.401 -13.957 1.00 97.75 326 LEU A CA 1
ATOM 2607 C C . LEU A 1 326 ? 28.142 7.519 -14.280 1.00 97.75 326 LEU A C 1
ATOM 2609 O O . LEU A 1 326 ? 27.043 7.187 -14.726 1.00 97.75 326 LEU A O 1
ATOM 2613 N N . PRO A 1 327 ? 28.469 8.821 -14.124 1.00 97.56 327 PRO A N 1
ATOM 2614 C CA . PRO A 1 327 ? 27.587 9.901 -14.566 1.00 97.56 327 PRO A CA 1
ATOM 2615 C C . PRO A 1 327 ? 27.171 9.795 -16.038 1.00 97.56 327 PRO A C 1
ATOM 2617 O O . PRO A 1 327 ? 25.999 9.999 -16.349 1.00 97.56 327 PRO A O 1
ATOM 2620 N N . ALA A 1 328 ? 28.099 9.450 -16.936 1.00 98.00 328 ALA A N 1
ATOM 2621 C CA . ALA A 1 328 ? 27.811 9.286 -18.358 1.00 98.00 328 ALA A CA 1
ATOM 2622 C C . ALA A 1 328 ? 26.885 8.095 -18.628 1.00 98.00 328 ALA A C 1
ATOM 2624 O O . ALA A 1 328 ? 25.949 8.231 -19.412 1.00 98.00 328 ALA A O 1
ATOM 2625 N N . ALA A 1 329 ? 27.093 6.960 -17.953 1.00 98.38 329 ALA A N 1
ATOM 2626 C CA . ALA A 1 329 ? 26.220 5.796 -18.077 1.00 98.38 329 ALA A CA 1
ATOM 2627 C C . ALA A 1 329 ? 24.807 6.073 -17.545 1.00 98.38 329 ALA A C 1
ATOM 2629 O O . ALA A 1 329 ? 23.834 5.761 -18.223 1.00 98.38 329 ALA A O 1
ATOM 2630 N N . LEU A 1 330 ? 24.684 6.738 -16.390 1.00 98.38 330 LEU A N 1
ATOM 2631 C CA . LEU A 1 330 ? 23.393 7.170 -15.841 1.00 98.38 330 LEU A CA 1
ATOM 2632 C C . LEU A 1 330 ? 22.681 8.163 -16.769 1.00 98.38 330 LEU A C 1
ATOM 2634 O O . LEU A 1 330 ? 21.463 8.102 -16.936 1.00 98.38 330 LEU A O 1
ATOM 2638 N N . ALA A 1 331 ? 23.425 9.091 -17.376 1.00 98.19 331 ALA A N 1
ATOM 2639 C CA . ALA A 1 331 ? 22.871 10.022 -18.352 1.00 98.19 331 ALA A CA 1
ATOM 2640 C C . ALA A 1 331 ? 22.409 9.295 -19.621 1.00 98.19 331 ALA A C 1
ATOM 2642 O O . ALA A 1 331 ? 21.314 9.573 -20.106 1.00 98.19 331 ALA A O 1
ATOM 2643 N N . ALA A 1 332 ? 23.206 8.355 -20.133 1.00 98.31 332 ALA A N 1
ATOM 2644 C CA . ALA A 1 332 ? 22.855 7.537 -21.287 1.00 98.31 332 ALA A CA 1
ATOM 2645 C C . ALA A 1 332 ? 21.595 6.701 -21.022 1.00 98.31 332 ALA A C 1
ATOM 2647 O O . ALA A 1 332 ? 20.674 6.749 -21.834 1.00 98.31 332 ALA A O 1
ATOM 2648 N N . GLU A 1 333 ? 21.515 6.032 -19.869 1.00 98.38 333 GLU A N 1
ATOM 2649 C CA . GLU A 1 333 ? 20.348 5.256 -19.435 1.00 98.38 333 GLU A CA 1
ATOM 2650 C C . GLU A 1 333 ? 19.101 6.136 -19.330 1.00 98.38 333 GLU A C 1
ATOM 2652 O O . GLU A 1 333 ? 18.061 5.842 -19.915 1.00 98.38 333 GLU A O 1
ATOM 2657 N N . LYS A 1 334 ? 19.211 7.286 -18.654 1.00 98.06 334 LYS A N 1
ATOM 2658 C CA . LYS A 1 334 ? 18.105 8.241 -18.533 1.00 98.06 334 LYS A CA 1
ATOM 2659 C C . LYS A 1 334 ? 17.597 8.702 -19.897 1.00 98.06 334 LYS A C 1
ATOM 2661 O O . LYS A 1 334 ? 16.388 8.811 -20.092 1.00 98.06 334 LYS A O 1
ATOM 2666 N N . ILE A 1 335 ? 18.508 9.041 -20.809 1.00 97.81 335 ILE A N 1
ATOM 2667 C CA . ILE A 1 335 ? 18.163 9.506 -22.158 1.00 97.81 335 ILE A CA 1
ATOM 2668 C C . ILE A 1 335 ? 17.489 8.380 -22.947 1.00 97.81 335 ILE A C 1
ATOM 2670 O O . ILE A 1 335 ? 16.499 8.646 -23.622 1.00 97.81 335 ILE A O 1
ATOM 2674 N N . HIS A 1 336 ? 17.976 7.145 -22.812 1.00 97.44 336 HIS A N 1
ATOM 2675 C CA . HIS A 1 336 ? 17.426 5.955 -23.463 1.00 97.44 336 HIS A CA 1
ATOM 2676 C C . HIS A 1 336 ? 16.016 5.609 -22.961 1.00 97.44 336 HIS A C 1
ATOM 2678 O O . HIS A 1 336 ? 15.082 5.478 -23.747 1.00 97.44 336 HIS A O 1
ATOM 2684 N N . LEU A 1 337 ? 15.799 5.575 -21.643 1.00 97.44 337 LEU A N 1
ATOM 2685 C CA . LEU A 1 337 ? 14.454 5.398 -21.084 1.00 97.44 337 LEU A CA 1
ATOM 2686 C C . LEU A 1 337 ? 13.516 6.532 -21.529 1.00 97.44 337 LEU A C 1
ATOM 2688 O O . LEU A 1 337 ? 12.356 6.298 -21.874 1.00 97.44 337 LEU A O 1
ATOM 2692 N N . LYS A 1 338 ? 14.018 7.775 -21.571 1.00 96.06 338 LYS A N 1
ATOM 2693 C CA . LYS A 1 338 ? 13.218 8.934 -21.984 1.00 96.06 338 LYS A CA 1
ATOM 2694 C C . LYS A 1 338 ? 12.793 8.865 -23.449 1.00 96.06 338 LYS A C 1
ATOM 2696 O O . LYS A 1 338 ? 11.670 9.261 -23.768 1.00 96.06 338 LYS A O 1
ATOM 2701 N N . SER A 1 339 ? 13.666 8.394 -24.334 1.00 95.00 339 SER A N 1
ATOM 2702 C CA . SER A 1 339 ? 13.342 8.259 -25.751 1.00 95.00 339 SER A CA 1
ATOM 2703 C C . SER A 1 339 ? 12.339 7.143 -26.019 1.00 95.00 339 SER A C 1
ATOM 2705 O O . SER A 1 339 ? 11.532 7.262 -26.941 1.00 95.00 339 SER A O 1
ATOM 2707 N N . ASP A 1 340 ? 12.307 6.123 -25.163 1.00 95.62 340 ASP A N 1
ATOM 2708 C CA . ASP A 1 340 ? 11.379 5.000 -25.246 1.00 95.62 340 ASP A CA 1
ATOM 2709 C C . ASP A 1 340 ? 9.976 5.290 -24.689 1.00 95.62 340 ASP A C 1
ATOM 2711 O O . ASP A 1 340 ? 8.986 4.781 -25.232 1.00 95.62 340 ASP A O 1
ATOM 2715 N N . GLU A 1 341 ? 9.872 6.138 -23.661 1.00 94.31 341 GLU A N 1
ATOM 2716 C CA . GLU A 1 341 ? 8.648 6.484 -22.914 1.00 94.31 341 GLU A CA 1
ATOM 2717 C C . GLU A 1 341 ? 7.435 6.828 -23.803 1.00 94.31 341 GLU A C 1
ATOM 2719 O O . GLU A 1 341 ? 6.317 6.386 -23.530 1.00 94.31 341 GLU A O 1
ATOM 2724 N N . PHE A 1 342 ? 7.630 7.619 -24.867 1.00 93.69 342 PHE A N 1
ATOM 2725 C CA . PHE A 1 342 ? 6.545 8.101 -25.741 1.00 93.69 342 PHE A CA 1
ATOM 2726 C C . PHE A 1 342 ? 6.441 7.390 -27.091 1.00 93.69 342 PHE A C 1
ATOM 2728 O O . PHE A 1 342 ? 5.781 7.879 -28.017 1.00 93.69 342 PHE A O 1
ATOM 2735 N N . THR A 1 343 ? 7.070 6.226 -27.208 1.00 94.75 343 THR A N 1
ATOM 2736 C CA . THR A 1 343 ? 7.025 5.430 -28.436 1.00 94.75 343 THR A CA 1
ATOM 2737 C C . THR A 1 343 ? 5.773 4.555 -28.521 1.00 94.75 343 THR A C 1
ATOM 2739 O O . THR A 1 343 ? 5.096 4.315 -27.526 1.00 94.75 343 THR A O 1
ATOM 2742 N N . LYS A 1 344 ? 5.475 4.018 -29.712 1.00 93.88 344 LYS A N 1
ATOM 2743 C CA . LYS A 1 344 ? 4.379 3.051 -29.926 1.00 93.88 344 LYS A CA 1
ATOM 2744 C C . LYS A 1 344 ? 4.529 1.737 -29.136 1.00 93.88 344 LYS A C 1
ATOM 2746 O O . LYS A 1 344 ? 3.553 0.993 -29.046 1.00 93.88 344 LYS A O 1
ATOM 2751 N N . ALA A 1 345 ? 5.726 1.445 -28.619 1.00 92.06 345 ALA A N 1
ATOM 2752 C CA . ALA A 1 345 ? 5.983 0.329 -27.705 1.00 92.06 345 ALA A CA 1
ATOM 2753 C C . ALA A 1 345 ? 5.887 0.770 -26.233 1.00 92.06 345 ALA A C 1
ATOM 2755 O O . ALA A 1 345 ? 5.361 0.031 -25.411 1.00 92.06 345 ALA A O 1
ATOM 2756 N N . GLY A 1 346 ? 6.355 1.980 -25.907 1.00 95.00 346 GLY A N 1
ATOM 2757 C CA . GLY A 1 346 ? 6.419 2.474 -24.531 1.00 95.00 346 GLY A CA 1
ATOM 2758 C C . GLY A 1 346 ? 7.447 1.717 -23.685 1.00 95.00 346 GLY A C 1
ATOM 2759 O O . GLY A 1 346 ? 8.258 0.942 -24.208 1.00 95.00 346 GLY A O 1
ATOM 2760 N N . LEU A 1 347 ? 7.400 1.939 -22.373 1.00 97.06 347 LEU A N 1
ATOM 2761 C CA . LEU A 1 347 ? 8.212 1.229 -21.379 1.00 97.06 347 LEU A CA 1
ATOM 2762 C C . LEU A 1 347 ? 7.370 0.186 -20.628 1.00 97.06 347 LEU A C 1
ATOM 2764 O O . LEU A 1 347 ? 6.180 0.422 -20.403 1.00 97.06 347 LEU A O 1
ATOM 2768 N N . PRO A 1 348 ? 7.949 -0.955 -20.227 1.00 96.62 348 PRO A N 1
ATOM 2769 C CA . PRO A 1 348 ? 7.242 -1.957 -19.439 1.00 96.62 348 PRO A CA 1
ATOM 2770 C C . PRO A 1 348 ? 6.741 -1.393 -18.103 1.00 96.62 348 PRO A C 1
ATOM 2772 O O . PRO A 1 348 ? 7.222 -0.373 -17.606 1.00 96.62 348 PRO A O 1
ATOM 2775 N N . VAL A 1 349 ? 5.736 -2.053 -17.525 1.00 96.94 349 VAL A N 1
ATOM 2776 C CA . VAL A 1 349 ? 5.277 -1.731 -16.170 1.00 96.94 349 VAL A CA 1
ATOM 2777 C C . VAL A 1 349 ? 6.404 -2.073 -15.191 1.00 96.94 349 VAL A C 1
ATOM 2779 O O . VAL A 1 349 ? 6.793 -3.238 -15.172 1.00 96.94 349 VAL A O 1
ATOM 2782 N N . PRO A 1 350 ? 6.873 -1.120 -14.362 1.00 96.38 350 PRO A N 1
ATOM 2783 C CA . PRO A 1 350 ? 8.069 -1.306 -13.554 1.00 96.38 350 PRO A CA 1
ATOM 2784 C C . PRO A 1 350 ? 8.081 -2.599 -12.740 1.00 96.38 350 PRO A C 1
ATOM 2786 O O . PRO A 1 350 ? 7.105 -2.882 -12.036 1.00 96.38 350 PRO A O 1
ATOM 2789 N N . ILE A 1 351 ? 9.200 -3.327 -12.781 1.00 96.62 351 ILE A N 1
ATOM 2790 C CA . ILE A 1 351 ? 9.521 -4.539 -12.008 1.00 96.62 351 ILE A CA 1
ATOM 2791 C C . ILE A 1 351 ? 8.677 -5.764 -12.421 1.00 96.62 351 ILE A C 1
ATOM 2793 O O . ILE A 1 351 ? 9.020 -6.912 -12.111 1.00 96.62 351 ILE A O 1
ATOM 2797 N N . LEU A 1 352 ? 7.554 -5.560 -13.111 1.00 96.31 352 LEU A N 1
ATOM 2798 C CA . LEU A 1 352 ? 6.516 -6.568 -13.282 1.00 96.31 352 LEU A CA 1
ATOM 2799 C C . LEU A 1 352 ? 6.979 -7.741 -14.147 1.00 96.31 352 LEU A C 1
ATOM 2801 O O . LEU A 1 352 ? 6.536 -8.868 -13.921 1.00 96.31 352 LEU A O 1
ATOM 2805 N N . GLU A 1 353 ? 7.878 -7.502 -15.097 1.00 94.44 353 GLU A N 1
ATOM 2806 C CA . GLU A 1 353 ? 8.489 -8.520 -15.949 1.00 94.44 353 GLU A CA 1
ATOM 2807 C C . GLU A 1 353 ? 9.265 -9.574 -15.158 1.00 94.44 353 GLU A C 1
ATOM 2809 O O . GLU A 1 353 ? 9.294 -10.728 -15.572 1.00 94.44 353 GLU A O 1
ATOM 2814 N N . THR A 1 354 ? 9.795 -9.222 -13.983 1.00 95.19 354 THR A N 1
ATOM 2815 C CA . THR A 1 354 ? 10.540 -10.153 -13.117 1.00 95.19 354 THR A CA 1
ATOM 2816 C C . THR A 1 354 ? 9.638 -10.923 -12.149 1.00 95.19 354 THR A C 1
ATOM 2818 O O . THR A 1 354 ? 9.871 -12.099 -11.873 1.00 95.19 354 THR A O 1
ATOM 2821 N N . ILE A 1 355 ? 8.580 -10.280 -11.639 1.00 96.38 355 ILE A N 1
ATOM 282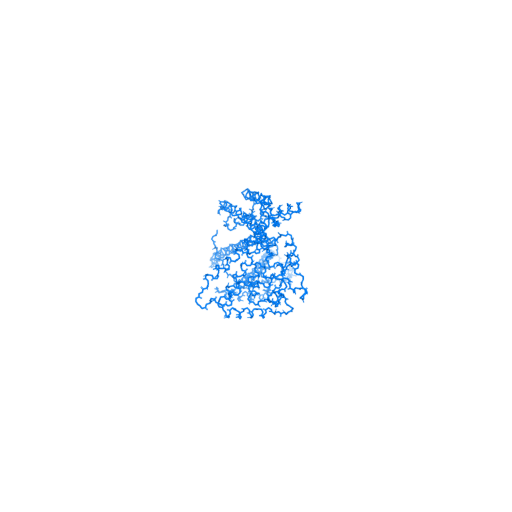2 C CA . ILE A 1 355 ? 7.702 -10.848 -10.599 1.00 96.38 355 ILE A CA 1
ATOM 2823 C C . ILE A 1 355 ? 6.536 -11.628 -11.216 1.00 96.38 355 ILE A C 1
ATOM 2825 O O . ILE A 1 355 ? 6.150 -12.689 -10.723 1.00 96.38 355 ILE A O 1
ATOM 2829 N N . ALA A 1 356 ? 5.954 -11.104 -12.294 1.00 96.38 356 ALA A N 1
ATOM 2830 C CA . ALA A 1 356 ? 4.809 -11.691 -12.976 1.00 96.38 356 ALA A CA 1
ATOM 2831 C C . ALA A 1 356 ? 4.957 -11.594 -14.510 1.00 96.38 356 ALA A C 1
ATOM 2833 O O . ALA A 1 356 ? 4.140 -10.932 -15.161 1.00 96.38 356 ALA A O 1
ATOM 2834 N N . PRO A 1 357 ? 5.924 -12.312 -15.122 1.00 93.25 357 PRO A N 1
ATOM 2835 C CA . PRO A 1 357 ? 6.270 -12.162 -16.542 1.00 93.25 357 PRO A CA 1
ATOM 2836 C C . PRO A 1 357 ? 5.074 -12.305 -17.496 1.00 93.25 357 PRO A C 1
ATOM 2838 O O . PRO A 1 357 ? 4.906 -11.531 -18.435 1.00 93.25 357 PRO A O 1
ATOM 2841 N N . LYS A 1 358 ? 4.180 -13.271 -17.230 1.00 94.56 358 LYS A N 1
ATOM 2842 C CA . LYS A 1 358 ? 2.966 -13.486 -18.040 1.00 94.56 358 LYS A CA 1
ATOM 2843 C C . LYS A 1 358 ? 2.016 -12.288 -17.990 1.00 94.56 358 LYS A C 1
ATOM 2845 O O . LYS A 1 358 ? 1.444 -11.916 -19.011 1.00 94.56 358 LYS A O 1
ATOM 2850 N N . LEU A 1 359 ? 1.837 -11.697 -16.809 1.00 95.44 359 LEU A N 1
ATOM 2851 C CA . LEU A 1 359 ? 0.998 -10.514 -16.636 1.00 95.44 359 LEU A CA 1
ATOM 2852 C C . LEU A 1 359 ? 1.647 -9.299 -17.304 1.00 95.44 359 LEU A C 1
ATOM 2854 O O . LEU A 1 359 ? 0.967 -8.590 -18.041 1.00 95.44 359 LEU A O 1
ATOM 2858 N N . ALA A 1 360 ? 2.952 -9.112 -17.104 1.00 94.81 360 ALA A N 1
ATOM 2859 C CA . ALA A 1 360 ? 3.727 -8.033 -17.706 1.00 94.81 360 ALA A CA 1
ATOM 2860 C C . ALA A 1 360 ? 3.636 -8.065 -19.239 1.00 94.81 360 ALA A C 1
ATOM 2862 O O . ALA A 1 360 ? 3.263 -7.072 -19.858 1.00 94.81 360 ALA A O 1
ATOM 2863 N N . GLY A 1 361 ? 3.860 -9.236 -19.844 1.00 94.25 361 GLY A N 1
ATOM 2864 C CA . GLY A 1 361 ? 3.737 -9.433 -21.286 1.00 94.25 361 GLY A CA 1
ATOM 2865 C C . GLY A 1 361 ? 2.323 -9.171 -21.809 1.00 94.25 361 GLY A C 1
ATOM 2866 O O . GLY A 1 361 ? 2.167 -8.509 -22.833 1.00 94.25 361 GLY A O 1
ATOM 2867 N N . ASN A 1 362 ? 1.284 -9.631 -21.103 1.00 95.38 362 ASN A N 1
ATOM 2868 C CA . ASN A 1 362 ? -0.106 -9.375 -21.493 1.00 95.38 362 ASN A CA 1
ATOM 2869 C C . ASN A 1 362 ? -0.454 -7.881 -21.440 1.00 95.38 362 ASN A C 1
ATOM 2871 O O . ASN A 1 362 ? -1.023 -7.358 -22.398 1.00 95.38 362 ASN A O 1
ATOM 2875 N N . LEU A 1 363 ? -0.086 -7.191 -20.355 1.00 95.19 363 LEU A N 1
ATOM 2876 C CA . LEU A 1 363 ? -0.310 -5.752 -20.199 1.00 95.19 363 LEU A CA 1
ATOM 2877 C C . LEU A 1 363 ? 0.426 -4.967 -21.284 1.00 95.19 363 LEU A C 1
ATOM 2879 O O . LEU A 1 363 ? -0.200 -4.195 -22.013 1.00 95.19 363 LEU A O 1
ATOM 2883 N N . TYR A 1 364 ? 1.715 -5.246 -21.470 1.00 94.56 364 TYR A N 1
ATOM 2884 C CA . TYR A 1 364 ? 2.547 -4.561 -22.450 1.00 94.56 364 TYR A CA 1
ATOM 2885 C C . TYR A 1 364 ? 2.027 -4.769 -23.882 1.00 94.56 364 TYR A C 1
ATOM 2887 O O . TYR A 1 364 ? 1.849 -3.808 -24.627 1.00 94.56 364 TYR A O 1
ATOM 2895 N N . LYS A 1 365 ? 1.643 -6.002 -24.250 1.00 93.06 365 LYS A N 1
ATOM 2896 C CA . LYS A 1 365 ? 1.020 -6.306 -25.555 1.00 93.06 365 LYS A CA 1
ATOM 2897 C C . LYS A 1 365 ? -0.363 -5.680 -25.729 1.00 93.06 365 LYS A C 1
ATOM 2899 O O . LYS A 1 365 ? -0.757 -5.417 -26.866 1.00 93.06 365 LYS A O 1
ATOM 2904 N N . SER A 1 366 ? -1.082 -5.416 -24.638 1.00 93.94 366 SER A N 1
ATOM 2905 C CA . SER A 1 366 ? -2.364 -4.695 -24.631 1.00 93.94 366 SER A CA 1
ATOM 2906 C C . SER A 1 366 ? -2.220 -3.166 -24.617 1.00 93.94 366 SER A C 1
ATOM 2908 O O . SER A 1 366 ? -3.218 -2.456 -24.535 1.00 93.94 366 SER A O 1
ATOM 2910 N N . GLN A 1 367 ? -0.993 -2.657 -24.767 1.00 95.06 367 GLN A N 1
ATOM 2911 C CA . GLN A 1 367 ? -0.639 -1.233 -24.760 1.00 95.06 367 GLN A CA 1
ATOM 2912 C C . GLN A 1 367 ? -0.861 -0.572 -23.403 1.00 95.06 367 GLN A C 1
ATOM 2914 O O . GLN A 1 367 ? -1.279 0.578 -23.311 1.00 95.06 367 GLN A O 1
ATOM 2919 N N . TYR A 1 368 ? -0.582 -1.308 -22.334 1.00 96.56 368 TYR A N 1
ATOM 2920 C CA . TYR A 1 368 ? -0.530 -0.777 -20.984 1.00 96.56 368 TYR A CA 1
ATOM 2921 C C . TYR A 1 368 ? 0.938 -0.701 -20.546 1.00 96.56 368 TYR A C 1
ATOM 2923 O O . TYR A 1 368 ? 1.576 -1.726 -20.301 1.00 96.56 368 TYR A O 1
ATOM 2931 N N . ASP A 1 369 ? 1.475 0.518 -20.502 1.00 96.31 369 ASP A N 1
ATOM 2932 C CA . ASP A 1 369 ? 2.881 0.832 -20.221 1.00 96.31 369 ASP A CA 1
ATOM 2933 C C . ASP A 1 369 ? 3.069 1.479 -18.833 1.00 96.31 369 ASP A C 1
ATOM 2935 O O . ASP A 1 369 ? 2.119 1.685 -18.069 1.00 96.31 369 ASP A O 1
ATOM 2939 N N . ALA A 1 370 ? 4.313 1.839 -18.506 1.00 97.00 370 ALA A N 1
ATOM 2940 C CA . ALA A 1 370 ? 4.652 2.569 -17.282 1.00 97.00 370 ALA A CA 1
ATOM 2941 C C . ALA A 1 370 ? 3.846 3.870 -17.092 1.00 97.00 370 ALA A C 1
ATOM 2943 O O . ALA A 1 370 ? 3.504 4.236 -15.964 1.00 97.00 370 ALA A O 1
ATOM 2944 N N . LEU A 1 371 ? 3.521 4.577 -18.180 1.00 96.44 371 LEU A N 1
ATOM 2945 C CA . LEU A 1 371 ? 2.752 5.820 -18.123 1.00 96.44 371 LEU A CA 1
ATOM 2946 C C . LEU A 1 371 ? 1.274 5.569 -17.831 1.00 96.44 371 LEU A C 1
ATOM 2948 O O . LEU A 1 371 ? 0.679 6.333 -17.070 1.00 96.44 371 LEU A O 1
ATOM 2952 N N . CYS A 1 372 ? 0.698 4.490 -18.367 1.00 96.69 372 CYS A N 1
ATOM 2953 C CA . CYS A 1 372 ? -0.640 4.034 -17.997 1.00 96.69 372 CYS A CA 1
ATOM 2954 C C . CYS A 1 372 ? -0.706 3.714 -16.499 1.00 96.69 372 CYS A C 1
ATOM 2956 O O . CYS A 1 372 ? -1.602 4.209 -15.817 1.00 96.69 372 CYS A O 1
ATOM 2958 N N . LEU A 1 373 ? 0.288 2.991 -15.959 1.00 96.75 373 LEU A N 1
ATOM 2959 C CA . LEU A 1 373 ? 0.366 2.746 -14.515 1.00 96.75 373 LEU A CA 1
ATOM 2960 C C . LEU A 1 373 ? 0.471 4.052 -13.720 1.00 96.75 373 LEU A C 1
ATOM 2962 O O . LEU A 1 373 ? -0.260 4.233 -12.751 1.00 96.75 373 LEU A O 1
ATOM 2966 N N . SER A 1 374 ? 1.353 4.970 -14.117 1.00 96.38 374 SER A N 1
ATOM 2967 C CA . SER A 1 374 ? 1.531 6.259 -13.435 1.00 96.38 374 SER A CA 1
ATOM 2968 C C . SER A 1 374 ? 0.240 7.088 -13.415 1.00 96.38 374 SER A C 1
ATOM 2970 O O . SER A 1 374 ? -0.161 7.616 -12.373 1.00 96.38 374 SER A O 1
ATOM 2972 N N . ARG A 1 375 ? -0.467 7.144 -14.550 1.00 96.38 375 ARG A N 1
ATOM 2973 C CA . ARG A 1 375 ? -1.790 7.769 -14.665 1.00 96.38 375 ARG A CA 1
ATOM 2974 C C . ARG A 1 375 ? -2.788 7.114 -13.713 1.00 96.38 375 ARG A C 1
ATOM 2976 O O . ARG A 1 375 ? -3.459 7.822 -12.965 1.00 96.38 375 ARG A O 1
ATOM 2983 N N . ASP A 1 376 ? -2.860 5.789 -13.702 1.00 97.00 376 ASP A N 1
ATOM 2984 C CA . ASP A 1 376 ? -3.830 5.053 -12.893 1.00 97.00 376 ASP A CA 1
ATOM 2985 C C . ASP A 1 376 ? -3.537 5.181 -11.392 1.00 97.00 376 ASP A C 1
ATOM 2987 O O . ASP A 1 376 ? -4.453 5.431 -10.609 1.00 97.00 376 ASP A O 1
ATOM 2991 N N . LEU A 1 377 ? -2.265 5.145 -10.983 1.00 97.19 377 LEU A N 1
ATOM 2992 C CA . LEU A 1 377 ? -1.842 5.438 -9.609 1.00 97.19 377 LEU A CA 1
ATOM 2993 C C . LEU A 1 377 ? -2.213 6.863 -9.187 1.00 97.19 377 LEU A C 1
ATOM 2995 O O . LEU A 1 377 ? -2.666 7.070 -8.061 1.00 97.19 377 LEU A O 1
ATOM 2999 N N . LYS A 1 378 ? -2.085 7.848 -10.084 1.00 97.56 378 LYS A N 1
ATOM 3000 C CA . LYS A 1 378 ? -2.517 9.225 -9.815 1.00 97.56 378 LYS A CA 1
ATOM 3001 C C . LYS A 1 378 ? -4.030 9.315 -9.614 1.00 97.56 378 LYS A C 1
ATOM 3003 O O . LYS A 1 378 ? -4.474 10.040 -8.724 1.00 97.56 378 LYS A O 1
ATOM 3008 N N . VAL A 1 379 ? -4.823 8.585 -10.399 1.00 97.56 379 VAL A N 1
ATOM 3009 C CA . VAL A 1 379 ? -6.285 8.515 -10.229 1.00 97.56 379 VAL A CA 1
ATOM 3010 C C . VAL A 1 379 ? -6.640 7.883 -8.883 1.00 97.56 379 VAL A C 1
ATOM 3012 O O . VAL A 1 379 ? -7.426 8.460 -8.132 1.00 97.56 379 VAL A O 1
ATOM 3015 N N . ILE A 1 380 ? -6.012 6.755 -8.538 1.00 97.81 380 ILE A N 1
ATOM 3016 C CA . ILE A 1 380 ? -6.197 6.066 -7.251 1.00 97.81 380 ILE A CA 1
ATOM 3017 C C . ILE A 1 380 ? -5.848 6.996 -6.083 1.00 97.81 380 ILE A C 1
ATOM 3019 O O . ILE A 1 380 ? -6.658 7.169 -5.173 1.00 97.81 380 ILE A O 1
ATOM 3023 N N . GLY A 1 381 ? -4.680 7.643 -6.127 1.00 97.69 381 GLY A N 1
ATOM 3024 C CA . GLY A 1 381 ? -4.227 8.568 -5.085 1.00 97.69 381 GLY A CA 1
ATOM 3025 C C . GLY A 1 381 ? -5.139 9.787 -4.937 1.00 97.69 381 GLY A C 1
ATOM 3026 O O . GLY A 1 381 ? -5.493 10.163 -3.822 1.00 97.69 381 GLY A O 1
ATOM 3027 N N . THR A 1 382 ? -5.596 10.361 -6.054 1.00 97.19 382 THR A N 1
ATOM 3028 C CA . THR A 1 382 ? -6.570 11.468 -6.046 1.00 97.19 382 THR A CA 1
ATOM 3029 C C . THR A 1 382 ? -7.885 11.033 -5.405 1.00 97.19 382 THR A C 1
ATOM 3031 O O . THR A 1 382 ? -8.444 11.745 -4.574 1.00 97.19 382 THR A O 1
ATOM 3034 N N . SER A 1 383 ? -8.365 9.839 -5.756 1.00 97.38 383 SER A N 1
ATOM 3035 C CA . SER A 1 383 ? -9.592 9.283 -5.197 1.00 97.38 383 SER A CA 1
ATOM 3036 C C . SER A 1 383 ? -9.487 9.051 -3.685 1.00 97.38 383 SER A C 1
ATOM 3038 O O . SER A 1 383 ? -10.415 9.395 -2.950 1.00 97.38 383 SER A O 1
ATOM 3040 N N . ALA A 1 384 ? -8.354 8.527 -3.208 1.00 98.25 384 ALA A N 1
ATOM 3041 C CA . ALA A 1 384 ? -8.081 8.366 -1.780 1.00 98.25 384 ALA A CA 1
ATOM 3042 C C . ALA A 1 384 ? -8.050 9.721 -1.054 1.00 98.25 384 ALA A C 1
ATOM 3044 O O . ALA A 1 384 ? -8.696 9.878 -0.021 1.00 98.25 384 ALA A O 1
ATOM 3045 N N . ALA A 1 385 ? -7.373 10.724 -1.625 1.00 98.12 385 ALA A N 1
ATOM 3046 C CA . ALA A 1 385 ? -7.298 12.067 -1.050 1.00 98.12 385 ALA A CA 1
ATOM 3047 C C . ALA A 1 385 ? -8.680 12.728 -0.911 1.00 98.12 385 ALA A C 1
ATOM 3049 O O . ALA A 1 385 ? -8.952 13.370 0.100 1.00 98.12 385 ALA A O 1
ATOM 3050 N N . ILE A 1 386 ? -9.574 12.541 -1.890 1.00 98.06 386 ILE A N 1
ATOM 3051 C CA . ILE A 1 386 ? -10.955 13.040 -1.807 1.00 98.06 386 ILE A CA 1
ATOM 3052 C C . ILE A 1 386 ? -11.723 12.341 -0.678 1.00 98.06 386 ILE A C 1
ATOM 3054 O O . ILE A 1 386 ? -12.413 13.018 0.080 1.00 98.06 386 ILE A O 1
ATOM 3058 N N . SER A 1 387 ? -11.594 11.017 -0.529 1.00 98.12 387 SER A N 1
ATOM 3059 C CA . SER A 1 387 ? -12.228 10.293 0.586 1.00 98.12 387 SER A CA 1
ATOM 3060 C C . SER A 1 387 ? -11.714 10.782 1.942 1.00 98.12 387 SER A C 1
ATOM 3062 O O . SER A 1 387 ? -12.527 11.117 2.797 1.00 98.12 387 SER A O 1
ATOM 3064 N N . MET A 1 388 ? -10.396 10.950 2.099 1.00 98.25 388 MET A N 1
ATOM 3065 C CA . MET A 1 388 ? -9.810 11.516 3.320 1.00 98.25 388 MET A CA 1
ATOM 3066 C C . MET A 1 388 ? -10.293 12.945 3.589 1.00 98.25 388 MET A C 1
ATOM 3068 O O . MET A 1 388 ? -10.534 13.303 4.736 1.00 98.25 388 MET A O 1
ATOM 3072 N N . LEU A 1 389 ? -10.451 13.774 2.552 1.00 98.50 389 LEU A N 1
ATOM 3073 C CA . LEU A 1 389 ? -10.977 15.130 2.707 1.00 98.50 389 LEU A CA 1
ATOM 3074 C C . LEU A 1 389 ? -12.416 15.116 3.237 1.00 98.50 389 LEU A C 1
ATOM 3076 O O . LEU A 1 389 ? -12.734 15.897 4.132 1.00 98.50 389 LEU A O 1
ATOM 3080 N N . ILE A 1 390 ? -13.270 14.224 2.720 1.00 98.31 390 ILE A N 1
ATOM 3081 C CA . ILE A 1 390 ? -14.630 14.030 3.244 1.00 98.31 390 ILE A CA 1
ATOM 3082 C C . ILE A 1 390 ? -14.560 13.621 4.720 1.00 98.31 390 ILE A C 1
ATOM 3084 O O . ILE A 1 390 ? -15.232 14.237 5.545 1.00 98.31 390 ILE A O 1
ATOM 3088 N N . ASP A 1 391 ? -13.712 12.651 5.067 1.00 98.50 391 ASP A N 1
ATOM 3089 C CA . ASP A 1 391 ? -13.567 12.168 6.444 1.00 98.50 391 ASP A CA 1
ATOM 3090 C C . ASP A 1 391 ? -13.068 13.261 7.399 1.00 98.50 391 ASP A C 1
ATOM 3092 O O . ASP A 1 391 ? -13.590 13.398 8.504 1.00 98.50 391 ASP A O 1
ATOM 3096 N N . ILE A 1 392 ? -12.117 14.094 6.962 1.00 98.31 392 ILE A N 1
ATOM 3097 C CA . ILE A 1 392 ? -11.624 15.251 7.723 1.00 98.31 392 ILE A CA 1
ATOM 3098 C C . ILE A 1 392 ? -12.750 16.260 7.956 1.00 98.31 392 ILE A C 1
ATOM 3100 O O . ILE A 1 392 ? -12.926 16.722 9.081 1.00 98.31 392 ILE A O 1
ATOM 3104 N N . ILE A 1 393 ? -13.527 16.600 6.922 1.00 98.31 393 ILE A N 1
ATOM 3105 C CA . ILE A 1 393 ? -14.644 17.545 7.052 1.00 98.31 393 ILE A CA 1
ATOM 3106 C C . ILE A 1 393 ? -15.685 16.997 8.032 1.00 98.31 393 ILE A C 1
ATOM 3108 O O . ILE A 1 393 ? -16.089 17.709 8.950 1.00 98.31 393 ILE A O 1
ATOM 3112 N N . ILE A 1 394 ? -16.094 15.735 7.873 1.00 98.38 394 ILE A N 1
ATOM 3113 C CA . ILE A 1 394 ? -17.056 15.091 8.773 1.00 98.38 394 ILE A CA 1
ATOM 3114 C C . ILE A 1 394 ? -16.512 15.050 10.199 1.00 98.38 394 ILE A C 1
ATOM 3116 O O . ILE A 1 394 ? -17.227 15.432 11.121 1.00 98.38 394 ILE A O 1
ATOM 3120 N N . GLY A 1 395 ? -15.253 14.649 10.384 1.00 97.81 395 GLY A N 1
ATOM 3121 C CA . GLY A 1 395 ? -14.611 14.588 11.690 1.00 97.81 395 GLY A CA 1
ATOM 3122 C C . GLY A 1 395 ? -14.572 15.946 12.385 1.00 97.81 395 GLY A C 1
ATOM 3123 O O . GLY A 1 395 ? -15.039 16.062 13.514 1.00 97.81 395 GLY A O 1
ATOM 3124 N N . LEU A 1 396 ? -14.098 16.987 11.694 1.00 97.75 396 LEU A N 1
ATOM 3125 C CA . LEU A 1 396 ? -14.020 18.345 12.237 1.00 97.75 396 LEU A CA 1
ATOM 3126 C C . LEU A 1 396 ? -15.398 18.899 12.601 1.00 97.75 396 LEU A C 1
ATOM 3128 O O . LEU A 1 396 ? -15.570 19.435 13.693 1.00 97.75 396 LEU A O 1
ATOM 3132 N N . VAL A 1 397 ? -16.382 18.766 11.707 1.00 97.94 397 VAL A N 1
ATOM 3133 C CA . VAL A 1 397 ? -17.728 19.300 11.947 1.00 97.94 397 VAL A CA 1
ATOM 3134 C C . VAL A 1 397 ? -18.436 18.512 13.050 1.00 97.94 397 VAL A C 1
ATOM 3136 O O . VAL A 1 397 ? -19.079 19.126 13.895 1.00 97.94 397 VAL A O 1
ATOM 3139 N N . HIS A 1 398 ? -18.281 17.185 13.104 1.00 97.75 398 HIS A N 1
ATOM 3140 C CA . HIS A 1 398 ? -18.821 16.360 14.188 1.00 97.75 398 HIS A CA 1
ATOM 3141 C C . HIS A 1 398 ? -18.192 16.728 15.539 1.00 97.75 398 HIS A C 1
ATOM 3143 O O . HIS A 1 398 ? -18.907 16.884 16.525 1.00 97.75 398 HIS A O 1
ATOM 3149 N N . SER A 1 399 ? -16.877 16.971 15.589 1.00 95.62 399 SER A N 1
ATOM 3150 C CA . SER A 1 399 ? -16.175 17.417 16.800 1.00 95.62 399 SER A CA 1
ATOM 3151 C C . SER A 1 399 ? -16.682 18.745 17.373 1.00 95.62 399 SER A C 1
ATOM 3153 O O . SER A 1 399 ? -16.532 18.960 18.573 1.00 95.62 399 SER A O 1
ATOM 3155 N N . LEU A 1 400 ? -17.311 19.618 16.576 1.00 96.38 400 LEU A N 1
ATOM 3156 C CA . LEU A 1 400 ? -17.937 20.851 17.084 1.00 96.38 400 LEU A CA 1
ATOM 3157 C C . LEU A 1 400 ? -19.178 20.587 17.954 1.00 96.38 400 LEU A C 1
ATOM 3159 O O . LEU A 1 400 ? -19.597 21.481 18.683 1.00 96.38 400 LEU A O 1
ATOM 3163 N N . TYR A 1 401 ? -19.758 19.386 17.885 1.00 95.00 401 TYR A N 1
ATOM 3164 C CA . TYR A 1 401 ? -20.915 18.978 18.690 1.00 95.00 401 TYR A CA 1
ATOM 3165 C C . TYR A 1 401 ? -20.526 18.319 20.019 1.00 95.00 401 TYR A C 1
ATOM 3167 O O . TYR A 1 401 ? -21.413 17.898 20.756 1.00 95.00 401 TYR A O 1
ATOM 3175 N N . TYR A 1 402 ? -19.229 18.232 20.326 1.00 95.50 402 TYR A N 1
ATOM 3176 C CA . TYR A 1 402 ? -18.745 17.704 21.596 1.00 95.50 402 TYR A CA 1
ATOM 3177 C C . TYR A 1 402 ? -19.176 18.587 22.773 1.00 95.50 402 TYR A C 1
ATOM 3179 O O . TYR A 1 402 ? -18.865 19.780 22.816 1.00 95.50 402 TYR A O 1
ATOM 3187 N N . ASP A 1 403 ? -19.812 17.968 23.762 1.00 92.62 403 ASP A N 1
ATOM 3188 C CA . ASP A 1 403 ? -20.198 18.582 25.027 1.00 92.62 403 ASP A CA 1
ATOM 3189 C C . ASP A 1 403 ? -19.575 17.797 26.191 1.00 92.62 403 ASP A C 1
ATOM 3191 O O . ASP A 1 403 ? -19.919 16.641 26.439 1.00 92.62 403 ASP A O 1
ATOM 3195 N N . ALA A 1 404 ? -18.652 18.425 26.926 1.00 90.88 404 ALA A N 1
ATOM 3196 C CA . ALA A 1 404 ? -17.912 17.771 28.007 1.00 90.88 404 ALA A CA 1
ATOM 3197 C C . ALA A 1 404 ? -18.814 17.250 29.140 1.00 90.88 404 ALA A C 1
ATOM 3199 O O . ALA A 1 404 ? -18.455 16.266 29.790 1.00 90.88 404 ALA A O 1
ATOM 3200 N N . ASP A 1 405 ? -19.979 17.869 29.353 1.00 88.38 405 ASP A N 1
ATOM 3201 C CA . ASP A 1 405 ? -20.904 17.478 30.419 1.00 88.38 405 ASP A CA 1
ATOM 3202 C C . ASP A 1 405 ? -21.719 16.232 30.038 1.00 88.38 405 ASP A C 1
ATOM 3204 O O . ASP A 1 405 ? -22.160 15.479 30.908 1.00 88.38 405 ASP A O 1
ATOM 3208 N N . LYS A 1 406 ? -21.905 15.985 28.734 1.00 86.38 406 LYS A N 1
ATOM 3209 C CA . LYS A 1 406 ? -22.737 14.885 28.212 1.00 86.38 406 LYS A CA 1
ATOM 3210 C C . LYS A 1 406 ? -21.922 13.727 27.652 1.00 86.38 406 LYS A C 1
ATOM 3212 O O . LYS A 1 406 ? -22.311 12.571 27.806 1.00 86.38 406 LYS A O 1
ATOM 3217 N N . ASP A 1 407 ? -20.803 14.030 27.006 1.00 86.38 407 ASP A N 1
ATOM 3218 C CA . ASP A 1 407 ? -20.078 13.088 26.153 1.00 86.38 407 ASP A CA 1
ATOM 3219 C C . ASP A 1 407 ? -18.840 12.472 26.824 1.00 86.38 407 ASP A C 1
ATOM 3221 O O . ASP A 1 407 ? -18.198 11.583 26.262 1.00 86.38 407 ASP A O 1
ATOM 3225 N N . GLY A 1 408 ? -18.512 12.890 28.049 1.00 85.31 408 GLY A N 1
ATOM 3226 C CA . GLY A 1 408 ? -17.372 12.361 28.792 1.00 85.31 408 GLY A CA 1
ATOM 3227 C C . GLY A 1 408 ? -16.043 12.908 28.276 1.00 85.31 408 GLY A C 1
ATOM 3228 O O . GLY A 1 408 ? -15.848 14.118 28.209 1.00 85.31 408 GLY A O 1
ATOM 3229 N N . THR A 1 409 ? -15.074 12.035 27.989 1.00 90.69 409 THR A N 1
ATOM 3230 C CA . THR A 1 409 ? -13.771 12.476 27.468 1.00 90.69 409 THR A CA 1
ATOM 3231 C C . THR A 1 409 ? -13.833 12.717 25.960 1.00 90.69 409 THR A C 1
ATOM 3233 O O . THR A 1 409 ? -14.634 12.112 25.245 1.00 90.69 409 THR A O 1
ATOM 3236 N N . LYS A 1 410 ? -12.930 13.561 25.447 1.00 93.25 410 LYS A N 1
ATOM 3237 C CA . LYS A 1 410 ? -12.794 13.782 23.999 1.00 93.25 410 LYS A CA 1
ATOM 3238 C C . LYS A 1 410 ? -12.546 12.482 23.235 1.00 93.25 410 LYS A C 1
ATOM 3240 O O . LYS A 1 410 ? -13.149 12.292 22.188 1.00 93.25 410 LYS A O 1
ATOM 3245 N N . ASP A 1 411 ? -11.745 11.573 23.787 1.00 94.25 411 ASP A N 1
ATOM 3246 C CA . ASP A 1 411 ? -11.442 10.287 23.150 1.00 94.25 411 ASP A CA 1
ATOM 3247 C C . ASP A 1 411 ? -12.685 9.389 23.058 1.00 94.25 411 ASP A C 1
ATOM 3249 O O . ASP A 1 411 ? -12.897 8.716 22.050 1.00 94.25 411 ASP A O 1
ATOM 3253 N N . MET A 1 412 ? -13.569 9.424 24.064 1.00 92.19 412 MET A N 1
ATOM 3254 C CA . MET A 1 412 ? -14.853 8.714 24.011 1.00 92.19 412 MET A CA 1
ATOM 3255 C C . MET A 1 412 ? -15.794 9.289 22.949 1.00 92.19 412 MET A C 1
ATOM 3257 O O . MET A 1 412 ? -16.481 8.530 22.260 1.00 92.19 412 MET A O 1
ATOM 3261 N N . PHE A 1 413 ? -15.809 10.610 22.774 1.00 95.81 413 PHE A N 1
ATOM 3262 C CA . PHE A 1 413 ? -16.550 11.233 21.679 1.00 95.81 413 PHE A CA 1
ATOM 3263 C C . PHE A 1 413 ? -15.917 10.922 20.315 1.00 95.81 413 PHE A C 1
ATOM 3265 O O . PHE A 1 413 ? -16.618 10.619 19.351 1.00 95.81 413 PHE A O 1
ATOM 3272 N N . GLU A 1 414 ? -14.588 10.894 20.227 1.00 96.75 414 GLU A N 1
ATOM 3273 C CA . GLU A 1 414 ? -13.864 10.524 19.010 1.00 96.75 414 GLU A CA 1
ATOM 3274 C C . GLU A 1 414 ? -14.142 9.075 18.585 1.00 96.75 414 GLU A C 1
ATOM 3276 O O . GLU A 1 414 ? -14.248 8.800 17.388 1.00 96.75 414 GLU A O 1
ATOM 3281 N N . VAL A 1 415 ? -14.371 8.155 19.532 1.00 97.69 415 VAL A N 1
ATOM 3282 C CA . VAL A 1 415 ? -14.865 6.802 19.220 1.00 97.69 415 VAL A CA 1
ATOM 3283 C C . VAL A 1 415 ? -16.168 6.858 18.412 1.00 97.69 415 VAL A C 1
ATOM 3285 O O . VAL A 1 415 ? -16.329 6.076 17.474 1.00 97.69 415 VAL A O 1
ATOM 3288 N N . ARG A 1 416 ? -17.094 7.775 18.726 1.00 97.44 416 ARG A N 1
ATOM 3289 C CA . ARG A 1 416 ? -18.347 7.950 17.965 1.00 97.44 416 ARG A CA 1
ATOM 3290 C C . ARG A 1 416 ? -18.060 8.468 16.557 1.00 97.44 416 ARG A C 1
ATOM 3292 O O . ARG A 1 416 ? -18.539 7.870 15.594 1.00 97.44 416 ARG A O 1
ATOM 3299 N N . THR A 1 417 ? -17.204 9.486 16.427 1.00 97.94 417 THR A N 1
ATOM 3300 C CA . THR A 1 417 ? -16.742 10.000 15.124 1.00 97.94 417 THR A CA 1
ATOM 3301 C C . THR A 1 417 ? -16.151 8.885 14.259 1.00 97.94 417 THR A C 1
ATOM 3303 O O . THR A 1 417 ? -16.554 8.697 13.115 1.00 97.94 417 THR A O 1
ATOM 3306 N N . ARG A 1 418 ? -15.229 8.092 14.808 1.00 98.12 418 ARG A N 1
ATOM 3307 C CA . ARG A 1 418 ? -14.561 7.002 14.085 1.00 98.12 418 ARG A CA 1
ATOM 3308 C C . ARG A 1 418 ? -15.522 5.883 13.690 1.00 98.12 418 ARG A C 1
ATOM 3310 O O . ARG A 1 418 ? -15.427 5.366 12.584 1.00 98.12 418 ARG A O 1
ATOM 3317 N N . LYS A 1 419 ? -16.513 5.553 14.528 1.00 98.25 419 LYS A N 1
ATOM 3318 C CA . LYS A 1 419 ? -17.596 4.629 14.139 1.00 98.25 419 LYS A CA 1
ATOM 3319 C C . LYS A 1 419 ? -18.387 5.159 12.940 1.00 98.25 419 LYS A C 1
ATOM 3321 O O . LYS A 1 419 ? -18.663 4.391 12.022 1.00 98.25 419 LYS A O 1
ATOM 3326 N N . ILE A 1 420 ? -18.721 6.452 12.923 1.00 98.44 420 ILE A N 1
ATOM 3327 C CA . ILE A 1 420 ? -19.412 7.092 11.792 1.00 98.44 420 ILE A CA 1
ATOM 3328 C C . ILE A 1 420 ? -18.582 6.969 10.505 1.00 98.44 420 ILE A C 1
ATOM 3330 O O . ILE A 1 420 ? -19.098 6.511 9.481 1.00 98.44 420 ILE A O 1
ATOM 3334 N N . LEU A 1 421 ? -17.298 7.333 10.558 1.00 98.38 421 LEU A N 1
ATOM 3335 C CA . LEU A 1 421 ? -16.384 7.266 9.412 1.00 98.38 421 LEU A CA 1
ATOM 3336 C C . LEU A 1 421 ? -16.173 5.829 8.919 1.00 98.38 421 LEU A C 1
ATOM 3338 O O . LEU A 1 421 ? -16.294 5.570 7.724 1.00 98.38 421 LEU A O 1
ATOM 3342 N N . LEU A 1 422 ? -15.945 4.878 9.828 1.00 98.31 422 LEU A N 1
ATOM 3343 C CA . LEU A 1 422 ? -15.787 3.463 9.496 1.00 98.31 422 LEU A CA 1
ATOM 3344 C C . LEU A 1 422 ? -17.032 2.897 8.799 1.00 98.31 422 LEU A C 1
ATOM 3346 O O . LEU A 1 422 ? -16.911 2.257 7.754 1.00 98.31 422 LEU A O 1
ATOM 3350 N N . ILE A 1 423 ? -18.228 3.129 9.352 1.00 98.31 423 ILE A N 1
ATOM 3351 C CA . ILE A 1 423 ? -19.479 2.593 8.793 1.00 98.31 423 ILE A CA 1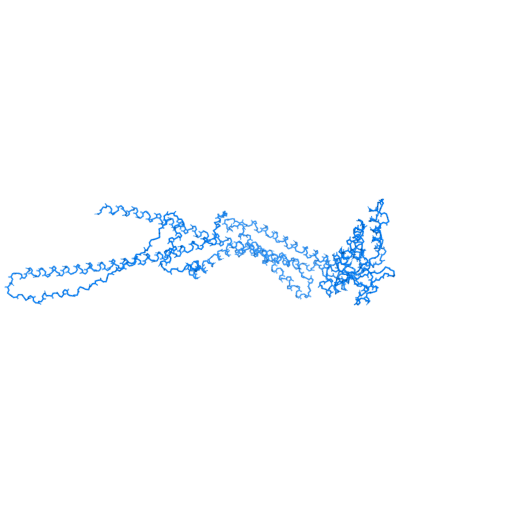
ATOM 3352 C C . ILE A 1 423 ? -19.769 3.230 7.430 1.00 98.31 423 ILE A C 1
ATOM 3354 O O . ILE A 1 423 ? -20.037 2.511 6.469 1.00 98.31 423 ILE A O 1
ATOM 3358 N N . SER A 1 424 ? -19.681 4.559 7.320 1.00 98.44 424 SER A N 1
ATOM 3359 C CA . SER A 1 424 ? -19.940 5.272 6.060 1.00 98.44 424 SER A CA 1
ATOM 3360 C C . SER A 1 424 ? -18.983 4.862 4.936 1.00 98.44 424 SER A C 1
ATOM 3362 O O . SER A 1 424 ? -19.444 4.544 3.837 1.00 98.44 424 SER A O 1
ATOM 3364 N N . ASN A 1 425 ? -17.675 4.773 5.207 1.00 98.44 425 ASN A N 1
ATOM 3365 C CA . ASN A 1 425 ? -16.688 4.282 4.241 1.00 98.44 425 ASN A CA 1
ATOM 3366 C C . ASN A 1 425 ? -16.940 2.815 3.860 1.00 98.44 425 ASN A C 1
ATOM 3368 O O . ASN A 1 425 ? -16.893 2.462 2.682 1.00 98.44 425 ASN A O 1
ATOM 3372 N N . THR A 1 426 ? -17.293 1.965 4.830 1.00 98.31 426 THR A N 1
ATOM 3373 C CA . THR A 1 426 ? -17.635 0.556 4.571 1.00 98.31 426 THR A CA 1
ATOM 3374 C C . THR A 1 426 ? -18.840 0.434 3.638 1.00 98.31 426 THR A C 1
ATOM 3376 O O . THR A 1 426 ? -18.797 -0.339 2.677 1.00 98.31 426 THR A O 1
ATOM 3379 N N . ILE A 1 427 ? -19.902 1.213 3.869 1.00 98.12 427 ILE A N 1
ATOM 3380 C CA . ILE A 1 427 ? -21.092 1.233 3.006 1.00 98.12 427 ILE A CA 1
ATOM 3381 C C . ILE A 1 427 ? -20.728 1.719 1.600 1.00 98.12 427 ILE A C 1
ATOM 3383 O O . ILE A 1 427 ? -21.128 1.090 0.617 1.00 98.12 427 ILE A O 1
ATOM 3387 N N . ALA A 1 428 ? -19.954 2.799 1.483 1.00 97.94 428 ALA A N 1
ATOM 3388 C CA . ALA A 1 428 ? -19.546 3.348 0.193 1.00 97.94 428 ALA A CA 1
ATOM 3389 C C . ALA A 1 428 ? -18.693 2.363 -0.618 1.00 97.94 428 ALA A C 1
ATOM 3391 O O . ALA A 1 428 ? -18.997 2.095 -1.781 1.00 97.94 428 ALA A O 1
ATOM 3392 N N . THR A 1 429 ? -17.689 1.755 0.012 1.00 97.56 429 THR A N 1
ATOM 3393 C CA . THR A 1 429 ? -16.830 0.741 -0.611 1.00 97.56 429 THR A CA 1
ATOM 3394 C C . THR A 1 429 ? -17.621 -0.496 -1.015 1.00 97.56 429 THR A C 1
ATOM 3396 O O . THR A 1 429 ? -17.483 -0.971 -2.141 1.00 97.56 429 THR A O 1
ATOM 3399 N N . THR A 1 430 ? -18.511 -0.990 -0.151 1.00 97.00 430 THR A N 1
ATOM 3400 C CA . THR A 1 430 ? -19.380 -2.132 -0.484 1.00 97.00 430 THR A CA 1
ATOM 3401 C C . THR A 1 430 ? -20.298 -1.797 -1.662 1.00 97.00 430 THR A C 1
ATOM 3403 O O . THR A 1 430 ? -20.455 -2.605 -2.574 1.00 97.00 430 THR A O 1
ATOM 3406 N N . SER A 1 431 ? -20.844 -0.579 -1.704 1.00 95.88 431 SER A N 1
ATOM 3407 C CA . SER A 1 431 ? -21.684 -0.107 -2.812 1.00 95.88 431 SER A CA 1
ATOM 3408 C C . SER A 1 431 ? -20.906 -0.025 -4.130 1.00 95.88 431 SER A C 1
ATOM 3410 O O . SER A 1 431 ? -21.401 -0.464 -5.167 1.00 95.88 431 SER A O 1
ATOM 3412 N N . ASN A 1 432 ? -19.670 0.483 -4.103 1.00 97.00 432 ASN A N 1
ATOM 3413 C CA . ASN A 1 432 ? -18.803 0.542 -5.281 1.00 97.00 432 ASN A CA 1
ATOM 3414 C C . ASN A 1 432 ? -18.362 -0.853 -5.765 1.00 97.00 432 ASN A C 1
ATOM 3416 O O . ASN A 1 432 ? -18.329 -1.107 -6.972 1.00 97.00 432 ASN A O 1
ATOM 3420 N N . LEU A 1 433 ? -18.081 -1.778 -4.841 1.00 96.56 433 LEU A N 1
ATOM 3421 C CA . LEU A 1 433 ? -17.794 -3.179 -5.157 1.00 96.56 433 LEU A CA 1
ATOM 3422 C C . LEU A 1 433 ? -18.987 -3.841 -5.852 1.00 96.56 433 LEU A C 1
ATOM 3424 O O . LEU A 1 433 ? -18.812 -4.466 -6.898 1.00 96.56 433 LEU A O 1
ATOM 3428 N N . ILE A 1 434 ? -20.201 -3.654 -5.319 1.00 95.44 434 ILE A N 1
ATOM 3429 C CA . ILE A 1 434 ? -21.439 -4.146 -5.940 1.00 95.44 434 ILE A CA 1
ATOM 3430 C C . ILE A 1 434 ? -21.604 -3.544 -7.337 1.00 95.44 434 ILE A C 1
ATOM 3432 O O . ILE A 1 434 ? -21.838 -4.288 -8.286 1.00 95.44 434 ILE A O 1
ATOM 3436 N N . LEU A 1 435 ? -21.429 -2.227 -7.495 1.00 94.19 435 LEU A N 1
ATOM 3437 C CA . LEU A 1 435 ? -21.501 -1.566 -8.801 1.00 94.19 435 LEU A CA 1
ATOM 3438 C C . LEU A 1 435 ? -20.517 -2.191 -9.799 1.00 94.19 435 LEU A C 1
ATOM 3440 O O . LEU A 1 435 ? -20.900 -2.530 -10.920 1.00 94.19 435 LEU A O 1
ATOM 3444 N N . SER A 1 436 ? -19.264 -2.383 -9.394 1.00 95.06 436 SER A N 1
ATOM 3445 C CA . SER A 1 436 ? -18.210 -2.965 -10.235 1.00 95.06 436 SER A CA 1
ATOM 3446 C C . SER A 1 436 ? -18.511 -4.417 -10.619 1.00 95.06 436 SER A C 1
ATOM 3448 O O . SER A 1 436 ? -18.321 -4.806 -11.772 1.00 95.06 436 SER A O 1
ATOM 3450 N N . ALA A 1 437 ? -19.049 -5.205 -9.683 1.00 95.94 437 ALA A N 1
ATOM 3451 C CA . ALA A 1 437 ? -19.442 -6.592 -9.914 1.00 95.94 437 ALA A CA 1
ATOM 3452 C C . ALA A 1 437 ? -20.663 -6.708 -10.843 1.00 95.94 437 ALA A C 1
ATOM 3454 O O . ALA A 1 437 ? -20.636 -7.479 -11.802 1.00 95.94 437 ALA A O 1
ATOM 3455 N N . VAL A 1 438 ? -21.713 -5.912 -10.608 1.00 96.31 438 VAL A N 1
ATOM 3456 C CA . VAL A 1 438 ? -22.945 -5.897 -11.419 1.00 96.31 438 VAL A CA 1
ATOM 3457 C C . VAL A 1 438 ? -22.655 -5.444 -12.846 1.00 96.31 438 VAL A C 1
ATOM 3459 O O . VAL A 1 438 ? -23.129 -6.055 -13.801 1.00 96.31 438 VAL A O 1
ATOM 3462 N N . THR A 1 439 ? -21.831 -4.407 -13.004 1.00 95.44 439 THR A N 1
ATOM 3463 C CA . THR A 1 439 ? -21.406 -3.913 -14.325 1.00 95.44 439 THR A CA 1
ATOM 3464 C C . THR A 1 439 ? -20.361 -4.804 -14.994 1.00 95.44 439 THR A C 1
ATOM 3466 O O . THR A 1 439 ? -20.054 -4.595 -16.166 1.00 95.44 439 THR A O 1
ATOM 3469 N N . LYS A 1 440 ? -19.812 -5.794 -14.271 1.00 95.69 440 LYS A N 1
ATOM 3470 C CA . LYS A 1 440 ? -18.707 -6.663 -14.708 1.00 95.69 440 LYS A CA 1
ATOM 3471 C C . LYS A 1 440 ? -17.512 -5.872 -15.251 1.00 95.69 440 LYS A C 1
ATOM 3473 O O . LYS A 1 440 ? -16.806 -6.341 -16.142 1.00 95.69 440 LYS A O 1
ATOM 3478 N N . ASN A 1 441 ? -17.294 -4.669 -14.724 1.00 93.62 441 ASN A N 1
ATOM 3479 C CA . ASN A 1 441 ? -16.228 -3.781 -15.157 1.00 93.62 441 ASN A CA 1
ATOM 3480 C C . ASN A 1 441 ? -15.331 -3.431 -13.962 1.00 93.62 441 ASN A C 1
ATOM 3482 O O . ASN A 1 441 ? -15.691 -2.560 -13.168 1.00 93.62 441 ASN A O 1
ATOM 3486 N N . PRO A 1 442 ? -14.149 -4.061 -13.831 1.00 91.44 442 PRO A N 1
ATOM 3487 C CA . PRO A 1 442 ? -13.242 -3.788 -12.719 1.00 91.44 442 PRO A CA 1
ATOM 3488 C C . PRO A 1 442 ? -12.700 -2.351 -12.724 1.00 91.44 442 PRO A C 1
ATOM 3490 O O . PRO A 1 442 ? -12.262 -1.876 -11.685 1.00 91.44 442 PRO A O 1
ATOM 3493 N N . LYS A 1 443 ? -12.776 -1.620 -13.847 1.00 92.81 443 LYS A N 1
ATOM 3494 C CA . LYS A 1 443 ? -12.366 -0.204 -13.923 1.00 92.81 443 LYS A CA 1
ATOM 3495 C C . LYS A 1 443 ? -13.296 0.732 -13.144 1.00 92.81 443 LYS A C 1
ATOM 3497 O O . LYS A 1 443 ? -12.924 1.863 -12.849 1.00 92.81 443 LYS A O 1
ATOM 3502 N N . ASN A 1 444 ? -14.493 0.262 -12.791 1.00 94.88 444 ASN A N 1
ATOM 3503 C CA 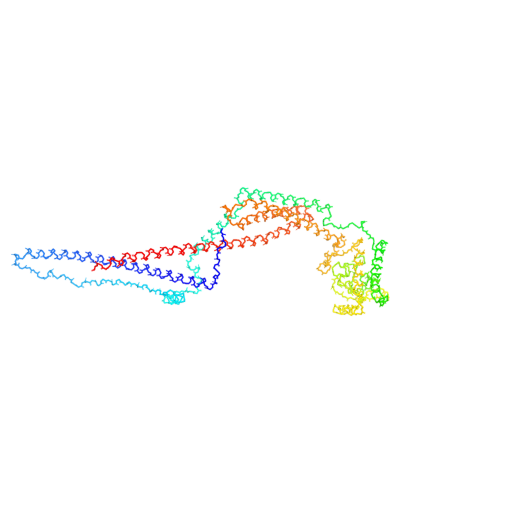. ASN A 1 444 ? -15.423 1.003 -11.940 1.00 94.88 444 ASN A CA 1
ATOM 3504 C C . ASN A 1 444 ? -15.018 0.958 -10.456 1.00 94.88 444 ASN A C 1
ATOM 3506 O O . ASN A 1 444 ? -15.581 1.705 -9.651 1.00 94.88 444 ASN A O 1
ATOM 3510 N N . LEU A 1 445 ? -14.051 0.104 -10.099 1.00 96.06 445 LEU A N 1
ATOM 3511 C CA . LEU A 1 445 ? -13.616 -0.081 -8.726 1.00 96.06 445 LEU A CA 1
ATOM 3512 C C . LEU A 1 445 ? -12.803 1.121 -8.248 1.00 96.06 445 LEU A C 1
ATOM 3514 O O . LEU A 1 445 ? -11.723 1.416 -8.758 1.00 96.06 445 LEU A O 1
ATOM 3518 N N . ASP A 1 446 ? -13.302 1.774 -7.210 1.00 97.25 446 ASP A N 1
ATOM 3519 C CA . ASP A 1 446 ? -12.630 2.861 -6.520 1.00 97.25 446 ASP A CA 1
ATOM 3520 C C . ASP A 1 446 ? -11.602 2.312 -5.524 1.00 97.25 446 ASP A C 1
ATOM 3522 O O . ASP A 1 446 ? -11.833 2.229 -4.314 1.00 97.25 446 ASP A O 1
ATOM 3526 N N . ILE A 1 447 ? -10.432 1.937 -6.047 1.00 97.19 447 ILE A N 1
ATOM 3527 C CA . ILE A 1 447 ? -9.321 1.425 -5.233 1.00 97.19 447 ILE A CA 1
ATOM 3528 C C . ILE A 1 447 ? -8.878 2.463 -4.188 1.00 97.19 447 ILE A C 1
ATOM 3530 O O . ILE A 1 447 ? -8.511 2.096 -3.075 1.00 97.19 447 ILE A O 1
ATOM 3534 N N . GLY A 1 448 ? -8.945 3.760 -4.506 1.00 97.31 448 GLY A N 1
ATOM 3535 C CA . GLY A 1 448 ? -8.569 4.819 -3.567 1.00 97.31 448 GLY A CA 1
ATOM 3536 C C . GLY A 1 448 ? -9.489 4.873 -2.345 1.00 97.31 448 GLY A C 1
ATOM 3537 O O . GLY A 1 448 ? -9.005 4.921 -1.216 1.00 97.31 448 GLY A O 1
ATOM 3538 N N . GLY A 1 449 ? -10.808 4.802 -2.555 1.00 97.44 449 GLY A N 1
ATOM 3539 C CA . GLY A 1 449 ? -11.793 4.713 -1.469 1.00 97.44 449 GLY A CA 1
ATOM 3540 C C . GLY A 1 449 ? -11.681 3.413 -0.661 1.00 97.44 449 GLY A C 1
ATOM 3541 O O . GLY A 1 449 ? -11.769 3.433 0.571 1.00 97.44 449 GLY A O 1
ATOM 3542 N N . LEU A 1 450 ? -11.390 2.293 -1.331 1.00 97.56 450 LEU A N 1
ATOM 3543 C CA . LEU A 1 450 ? -11.126 1.011 -0.672 1.00 97.56 450 LEU A CA 1
ATOM 3544 C C . LEU A 1 450 ? -9.918 1.098 0.276 1.00 97.56 450 LEU A C 1
ATOM 3546 O O . LEU A 1 450 ? -10.004 0.632 1.411 1.00 97.56 450 LEU A O 1
ATOM 3550 N N . LEU A 1 451 ? -8.813 1.723 -0.149 1.00 97.94 451 LEU A N 1
ATOM 3551 C CA . LEU A 1 451 ? -7.625 1.908 0.696 1.00 97.94 451 LEU A CA 1
ATOM 3552 C C . LEU A 1 451 ? -7.925 2.747 1.946 1.00 97.94 451 LEU A C 1
ATOM 3554 O O . LEU A 1 451 ? -7.470 2.400 3.035 1.00 97.94 451 LEU A O 1
ATOM 3558 N N . VAL A 1 452 ? -8.726 3.808 1.816 1.00 98.19 452 VAL A N 1
ATOM 3559 C CA . VAL A 1 452 ? -9.164 4.622 2.964 1.00 98.19 452 VAL A CA 1
ATOM 3560 C C . VAL A 1 452 ? -10.035 3.800 3.917 1.00 98.19 452 VAL A C 1
ATOM 3562 O O . VAL A 1 452 ? -9.809 3.808 5.126 1.00 98.19 452 VAL A O 1
ATOM 3565 N N . THR A 1 453 ? -10.955 2.994 3.384 1.00 98.19 453 THR A N 1
ATOM 3566 C CA . THR A 1 453 ? -11.790 2.084 4.189 1.00 98.19 453 THR A CA 1
ATOM 3567 C C . THR A 1 453 ? -10.946 1.065 4.955 1.00 98.19 453 THR A C 1
ATOM 3569 O O . THR A 1 453 ? -11.180 0.842 6.142 1.00 98.19 453 THR A O 1
ATOM 3572 N N . LEU A 1 454 ? -9.933 0.474 4.311 1.00 97.50 454 LEU A N 1
ATOM 3573 C CA . LEU A 1 454 ? -8.988 -0.427 4.976 1.00 97.50 454 LEU A CA 1
ATOM 3574 C C . LEU A 1 454 ? -8.207 0.296 6.078 1.00 97.50 454 LEU A C 1
ATOM 3576 O O . LEU A 1 454 ? -8.032 -0.258 7.162 1.00 97.50 454 LEU A O 1
ATOM 3580 N N . SER A 1 455 ? -7.790 1.544 5.844 1.00 96.75 455 SER A N 1
ATOM 3581 C CA . SER A 1 455 ? -7.139 2.347 6.880 1.00 96.75 455 SER A CA 1
ATOM 3582 C C . SER A 1 455 ? -8.046 2.542 8.095 1.00 96.75 455 SER A C 1
ATOM 3584 O O . SER A 1 455 ? -7.584 2.343 9.214 1.00 96.75 455 SER A O 1
ATOM 3586 N N . HIS A 1 456 ? -9.328 2.867 7.908 1.00 96.25 456 HIS A N 1
ATOM 3587 C CA . HIS A 1 456 ? -10.286 2.951 9.016 1.00 96.25 456 HIS A CA 1
ATOM 3588 C C . HIS A 1 456 ? -10.458 1.600 9.718 1.00 96.25 456 HIS A C 1
ATOM 3590 O O . HIS A 1 456 ? -10.397 1.529 10.945 1.00 96.25 456 HIS A O 1
ATOM 3596 N N . LEU A 1 457 ? -10.595 0.509 8.958 1.00 95.50 457 LEU A N 1
ATOM 3597 C CA . LEU A 1 457 ? -10.773 -0.831 9.515 1.00 95.50 457 LEU A CA 1
ATOM 3598 C C . LEU A 1 457 ? -9.642 -1.225 10.473 1.00 95.50 457 LEU A C 1
ATOM 3600 O O . LEU A 1 457 ? -9.922 -1.854 11.489 1.00 95.50 457 LEU A O 1
ATOM 3604 N N . PHE A 1 458 ? -8.391 -0.852 10.194 1.00 93.88 458 PHE A N 1
ATOM 3605 C CA . PHE A 1 458 ? -7.256 -1.179 11.065 1.00 93.88 458 PHE A CA 1
ATOM 3606 C C . PHE A 1 458 ? -6.941 -0.096 12.105 1.00 93.88 458 PHE A C 1
ATOM 3608 O O . PHE A 1 458 ? -6.662 -0.414 13.263 1.00 93.88 458 PHE A O 1
ATOM 3615 N N . CYS A 1 459 ? -6.959 1.182 11.724 1.00 94.25 459 CYS A N 1
ATOM 3616 C CA . CYS A 1 459 ? -6.554 2.273 12.611 1.00 94.25 459 CYS A CA 1
ATOM 3617 C C . CYS A 1 459 ? -7.649 2.635 13.618 1.00 94.25 459 CYS A C 1
ATOM 3619 O O . CYS A 1 459 ? -7.350 2.802 14.803 1.00 94.25 459 CYS A O 1
ATOM 3621 N N . ASP A 1 460 ? -8.910 2.719 13.186 1.00 95.00 460 ASP A N 1
ATOM 3622 C CA . ASP A 1 460 ? -10.001 3.126 14.074 1.00 95.00 460 ASP A CA 1
ATOM 3623 C C . ASP A 1 460 ? -10.366 2.022 15.049 1.00 95.00 460 ASP A C 1
ATOM 3625 O O . ASP A 1 460 ? -10.572 2.294 16.226 1.00 95.00 460 ASP A O 1
ATOM 3629 N N . THR A 1 461 ? -10.397 0.766 14.606 1.00 90.44 461 THR A N 1
ATOM 3630 C CA . THR A 1 461 ? -10.660 -0.363 15.509 1.00 90.44 461 THR A CA 1
ATOM 3631 C C . THR A 1 461 ? -9.607 -0.444 16.610 1.00 90.44 461 THR A C 1
ATOM 3633 O O . THR A 1 461 ? -9.963 -0.589 17.779 1.00 90.44 461 THR A O 1
ATOM 3636 N N . ARG A 1 462 ? -8.324 -0.252 16.274 1.00 93.75 462 ARG A N 1
ATOM 3637 C CA . ARG A 1 462 ? -7.239 -0.172 17.259 1.00 93.75 462 ARG A CA 1
ATOM 3638 C C . ARG A 1 462 ? -7.439 0.986 18.234 1.00 93.75 462 ARG A C 1
ATOM 3640 O O . ARG A 1 462 ? -7.284 0.787 19.436 1.00 93.75 462 ARG A O 1
ATOM 3647 N N . PHE A 1 463 ? -7.801 2.170 17.741 1.00 95.62 463 PHE A N 1
ATOM 3648 C CA . PHE A 1 463 ? -8.105 3.316 18.599 1.00 95.62 463 PHE A CA 1
ATOM 3649 C C . PHE A 1 463 ? -9.260 3.009 19.561 1.00 95.62 463 PHE A C 1
ATOM 3651 O O . PHE A 1 463 ? -9.120 3.191 20.766 1.00 95.62 463 PHE A O 1
ATOM 3658 N N . ILE A 1 464 ? -10.369 2.463 19.054 1.00 94.31 464 ILE A N 1
ATOM 3659 C CA . ILE A 1 464 ? -11.547 2.112 19.859 1.00 94.31 464 ILE A CA 1
ATOM 3660 C C . ILE A 1 464 ? -11.186 1.089 20.940 1.00 94.31 464 ILE A C 1
ATOM 3662 O O . ILE A 1 464 ? -11.635 1.221 22.077 1.00 94.31 464 ILE A O 1
ATOM 3666 N N . VAL A 1 465 ? -10.363 0.088 20.613 1.00 91.38 465 VAL A N 1
ATOM 3667 C CA . VAL A 1 465 ? -9.883 -0.908 21.583 1.00 91.38 465 VAL A CA 1
ATOM 3668 C C . VAL A 1 465 ? -9.012 -0.264 22.660 1.00 91.38 465 VAL A C 1
ATOM 3670 O O . VAL A 1 465 ? -9.189 -0.583 23.833 1.00 91.38 465 VAL A O 1
ATOM 3673 N N . ASN A 1 466 ? -8.121 0.661 22.297 1.00 92.62 466 ASN A N 1
ATOM 3674 C CA . ASN A 1 466 ? -7.286 1.371 23.268 1.00 92.62 466 ASN A CA 1
ATOM 3675 C C . ASN A 1 466 ? -8.131 2.228 24.219 1.00 92.62 466 ASN A C 1
ATOM 3677 O O . ASN A 1 466 ? -7.998 2.091 25.431 1.00 92.62 466 ASN A O 1
ATOM 3681 N N . VAL A 1 467 ? -9.065 3.027 23.692 1.00 93.38 467 VAL A N 1
ATOM 3682 C CA . VAL A 1 467 ? -9.975 3.840 24.520 1.00 93.38 467 VAL A CA 1
ATOM 3683 C C . VAL A 1 467 ? -10.848 2.950 25.406 1.00 93.38 467 VAL A C 1
ATOM 3685 O O . VAL A 1 467 ? -11.081 3.262 26.571 1.00 93.38 467 VAL A O 1
ATOM 3688 N N . LYS A 1 468 ? -11.305 1.802 24.891 1.00 91.06 468 LYS A N 1
ATOM 3689 C CA . LYS A 1 468 ? -12.058 0.824 25.684 1.00 91.06 468 LYS A CA 1
ATOM 3690 C C . LYS A 1 468 ? -11.215 0.231 26.813 1.00 91.06 468 LYS A C 1
ATOM 3692 O O . LYS A 1 468 ? -11.729 0.058 27.914 1.00 91.06 468 LYS A O 1
ATOM 3697 N N . LYS A 1 469 ? -9.945 -0.083 26.554 1.00 86.69 469 LYS A N 1
ATOM 3698 C CA . LYS A 1 469 ? -9.013 -0.579 27.571 1.00 86.69 469 LYS A CA 1
ATOM 3699 C C . LYS A 1 469 ? -8.827 0.455 28.682 1.00 86.69 469 LYS A C 1
ATOM 3701 O O . LYS A 1 469 ? -9.049 0.122 29.840 1.00 86.69 469 LYS A O 1
ATOM 3706 N N . GLU A 1 470 ? -8.525 1.702 28.324 1.00 87.19 470 GLU A N 1
ATOM 3707 C CA . GLU A 1 470 ? -8.381 2.801 29.288 1.00 87.19 470 GLU A CA 1
ATOM 3708 C C . GLU A 1 470 ? -9.671 3.032 30.089 1.00 87.19 470 GLU A C 1
ATOM 3710 O O . GLU A 1 470 ? -9.631 3.276 31.293 1.00 87.19 470 GLU A O 1
ATOM 3715 N N . PHE A 1 471 ? -10.836 2.921 29.445 1.00 88.25 471 PHE A N 1
ATOM 3716 C CA . PHE A 1 471 ? -12.129 3.013 30.121 1.00 88.25 471 PHE A CA 1
ATOM 3717 C C . PHE A 1 471 ? -12.323 1.902 31.166 1.00 88.25 471 PHE A C 1
ATOM 3719 O O . PHE A 1 471 ? -12.723 2.191 32.293 1.00 88.25 471 PHE A O 1
ATOM 3726 N N . ILE A 1 472 ? -12.018 0.647 30.814 1.00 83.56 472 ILE A N 1
ATOM 3727 C CA . ILE A 1 472 ? -12.112 -0.498 31.734 1.00 83.56 472 ILE A CA 1
ATOM 3728 C C . ILE A 1 472 ? -11.163 -0.310 32.921 1.00 83.56 472 ILE A C 1
ATOM 3730 O O . ILE A 1 472 ? -11.584 -0.471 34.063 1.00 83.56 472 ILE A O 1
ATOM 3734 N N . GLU A 1 473 ? -9.909 0.061 32.657 1.00 80.25 473 GLU A N 1
ATOM 3735 C CA . GLU A 1 473 ? -8.902 0.300 33.695 1.00 80.25 473 GLU A CA 1
ATOM 3736 C C . GLU A 1 473 ? -9.372 1.382 34.673 1.00 80.25 473 GLU A C 1
ATOM 3738 O O . GLU A 1 473 ? -9.413 1.143 35.879 1.00 80.25 473 GLU A O 1
ATOM 3743 N N . ASN A 1 474 ? -9.829 2.533 34.170 1.00 81.75 474 ASN A N 1
ATOM 3744 C CA . ASN A 1 474 ? -10.345 3.612 35.015 1.00 81.75 474 ASN A CA 1
ATOM 3745 C C . ASN A 1 474 ? -11.540 3.170 35.871 1.00 81.75 474 ASN A C 1
ATOM 3747 O O . ASN A 1 474 ? -11.604 3.523 37.048 1.00 81.75 474 ASN A O 1
ATOM 3751 N N . ARG A 1 475 ? -12.458 2.364 35.320 1.00 81.38 475 ARG A N 1
ATOM 3752 C CA . ARG A 1 475 ? -13.629 1.890 36.069 1.00 81.38 475 ARG A CA 1
ATOM 3753 C C . ARG A 1 475 ? -13.257 0.910 37.180 1.00 81.38 475 ARG A C 1
ATOM 3755 O O . ARG A 1 475 ? -13.870 0.941 38.243 1.00 81.38 475 ARG A O 1
ATOM 3762 N N . ILE A 1 476 ? -12.253 0.065 36.948 1.00 75.44 476 ILE A N 1
ATOM 3763 C CA . ILE A 1 476 ? -11.697 -0.817 37.980 1.00 75.44 476 ILE A CA 1
ATOM 3764 C C . ILE A 1 476 ? -11.074 0.024 39.099 1.00 75.44 476 ILE A C 1
ATOM 3766 O O . ILE A 1 476 ? -11.389 -0.197 40.264 1.00 75.44 476 ILE A O 1
ATOM 3770 N N . TYR A 1 477 ? -10.258 1.027 38.758 1.00 74.88 477 TYR A N 1
ATOM 3771 C CA . TYR A 1 477 ? -9.637 1.900 39.759 1.00 74.88 477 TYR A CA 1
ATOM 3772 C C . TYR A 1 477 ? -10.654 2.693 40.580 1.00 74.88 477 TYR A C 1
ATOM 3774 O O . TYR A 1 477 ? -10.476 2.828 41.784 1.00 74.88 477 TYR A O 1
ATOM 3782 N N . GLU A 1 478 ? -11.715 3.207 39.957 1.00 79.19 478 GLU A N 1
ATOM 3783 C CA . GLU A 1 478 ? -12.803 3.871 40.684 1.00 79.19 478 GLU A CA 1
ATOM 3784 C C . GLU A 1 478 ? -13.457 2.946 41.700 1.00 79.19 478 GLU A C 1
ATOM 3786 O O . GLU A 1 478 ? -13.598 3.337 42.851 1.00 79.19 478 GLU A O 1
ATOM 3791 N N . LYS A 1 479 ? -13.798 1.715 41.298 1.00 74.69 479 LYS A N 1
ATOM 3792 C CA . LYS A 1 479 ? -14.386 0.742 42.223 1.00 74.69 479 LYS A CA 1
ATOM 3793 C C . LYS A 1 479 ? -13.445 0.436 43.388 1.00 74.69 479 LYS A C 1
ATOM 3795 O O . LYS A 1 479 ? -13.895 0.418 44.521 1.00 74.69 479 LYS A O 1
ATOM 3800 N N . ILE A 1 480 ? -12.148 0.260 43.129 1.00 72.12 480 ILE A N 1
ATOM 3801 C CA . ILE A 1 480 ? -11.154 0.044 44.194 1.00 72.12 480 ILE A CA 1
ATOM 3802 C C . ILE A 1 480 ? -11.089 1.252 45.141 1.00 72.12 480 ILE A C 1
ATOM 3804 O O . ILE A 1 480 ? -11.040 1.076 46.351 1.00 72.12 480 ILE A O 1
ATOM 3808 N N . GLU A 1 481 ? -11.093 2.477 44.614 1.00 72.31 481 GLU A N 1
ATOM 3809 C CA . GLU A 1 481 ? -11.053 3.696 45.432 1.00 72.31 481 GLU A CA 1
ATOM 3810 C C . GLU A 1 481 ? -12.310 3.854 46.303 1.00 72.31 481 GLU A C 1
ATOM 3812 O O . GLU A 1 481 ? -12.210 4.299 47.446 1.00 72.31 481 GLU A O 1
ATOM 3817 N N . ASP A 1 482 ? -13.479 3.489 45.775 1.00 76.00 482 ASP A N 1
ATOM 3818 C CA . ASP A 1 482 ? -14.744 3.520 46.509 1.00 76.00 482 ASP A CA 1
ATOM 3819 C C . ASP A 1 482 ? -14.767 2.463 47.630 1.00 76.00 482 ASP A C 1
ATOM 3821 O O . ASP A 1 482 ? -15.150 2.781 48.756 1.00 76.00 482 ASP A O 1
ATOM 3825 N N . GLU A 1 483 ? -14.287 1.243 47.361 1.00 73.44 483 GLU A N 1
ATOM 3826 C CA . GLU A 1 483 ? -14.150 0.184 48.375 1.00 73.44 483 GLU A CA 1
ATOM 3827 C C . GLU A 1 483 ? -13.147 0.570 49.474 1.00 73.44 483 GLU A C 1
ATOM 3829 O O . GLU A 1 483 ? -13.425 0.387 50.656 1.00 73.44 483 GLU A O 1
ATOM 3834 N N . LEU A 1 484 ? -12.004 1.172 49.118 1.00 70.50 484 LEU A N 1
ATOM 3835 C CA . LEU A 1 484 ? -11.024 1.651 50.102 1.00 70.50 484 LEU A CA 1
ATOM 3836 C C . LEU A 1 484 ? -11.626 2.703 51.042 1.00 70.50 484 LEU A C 1
ATOM 3838 O O . LEU A 1 484 ? -11.453 2.607 52.253 1.00 70.50 484 LEU A O 1
ATOM 3842 N N . LYS A 1 485 ? -12.391 3.664 50.508 1.00 75.81 485 LYS A N 1
ATOM 3843 C CA . LYS A 1 485 ? -13.095 4.655 51.340 1.00 75.81 485 LYS A CA 1
ATOM 3844 C C . LYS A 1 485 ? -14.120 4.000 52.261 1.00 75.81 485 LYS A C 1
ATOM 3846 O O . LYS A 1 485 ? -14.230 4.396 53.416 1.00 75.81 485 LYS A O 1
ATOM 3851 N N . ALA A 1 486 ? -14.855 3.003 51.771 1.00 74.94 486 ALA A N 1
ATOM 3852 C CA . ALA A 1 486 ? -15.817 2.271 52.591 1.00 74.94 486 ALA A CA 1
ATOM 3853 C C . ALA A 1 486 ? -15.131 1.509 53.739 1.00 74.94 486 ALA A C 1
ATOM 3855 O O . ALA A 1 486 ? -15.661 1.467 54.851 1.00 74.94 486 ALA A O 1
ATOM 3856 N N . ILE A 1 487 ? -13.947 0.939 53.492 1.00 73.69 487 ILE A N 1
ATOM 3857 C CA . ILE A 1 487 ? -13.123 0.298 54.525 1.00 73.69 487 ILE A CA 1
ATOM 3858 C C . ILE A 1 487 ? -12.677 1.324 55.571 1.00 73.69 487 ILE A C 1
ATOM 3860 O O . ILE A 1 487 ? -12.899 1.082 56.757 1.00 73.69 487 ILE A O 1
ATOM 3864 N N . ASP A 1 488 ? -12.128 2.468 55.152 1.00 73.56 488 ASP A N 1
ATOM 3865 C CA . ASP A 1 488 ? -11.699 3.541 56.062 1.00 73.56 488 ASP A CA 1
ATOM 3866 C C . ASP A 1 488 ? -12.867 4.010 56.956 1.00 73.56 488 ASP A C 1
ATOM 3868 O O . ASP A 1 488 ? -12.750 4.073 58.181 1.00 73.56 488 ASP A O 1
ATOM 3872 N N . GLU A 1 489 ? -14.044 4.244 56.366 1.00 80.00 489 GLU A N 1
ATOM 3873 C CA . GLU A 1 489 ? -15.250 4.637 57.107 1.00 80.00 489 GLU A CA 1
ATOM 3874 C C . GLU A 1 489 ? -15.718 3.570 58.109 1.00 80.00 489 GLU A C 1
ATOM 3876 O O . GLU A 1 489 ? -16.227 3.894 59.186 1.00 80.00 489 GLU A O 1
ATOM 3881 N N . ASN A 1 490 ? -15.602 2.287 57.760 1.00 76.88 490 ASN A N 1
ATOM 3882 C CA . ASN A 1 490 ? -15.977 1.190 58.649 1.00 76.88 490 ASN A CA 1
ATOM 3883 C C . ASN A 1 490 ? -14.969 1.012 59.788 1.00 76.88 490 ASN A C 1
ATOM 3885 O O . ASN A 1 490 ? -15.378 0.755 60.923 1.00 76.88 490 ASN A O 1
ATOM 3889 N N . GLN A 1 491 ? -13.679 1.199 59.514 1.00 74.50 491 GLN A N 1
ATOM 3890 C CA . GLN A 1 491 ? -12.628 1.188 60.525 1.00 74.50 491 GLN A CA 1
ATOM 3891 C C . GLN A 1 491 ? -12.851 2.297 61.563 1.00 74.50 491 GLN A C 1
ATOM 3893 O O . GLN A 1 491 ? -12.825 2.028 62.766 1.00 74.50 491 GLN A O 1
ATOM 3898 N N . ASP A 1 492 ? -13.169 3.513 61.118 1.00 77.06 492 ASP A N 1
ATOM 3899 C CA . ASP A 1 492 ? -13.484 4.633 62.010 1.00 77.06 492 ASP A CA 1
ATOM 3900 C C . ASP A 1 492 ? -14.699 4.338 62.909 1.00 77.06 492 ASP A C 1
ATOM 3902 O O . ASP A 1 492 ? -14.689 4.633 64.110 1.00 77.06 492 ASP A O 1
ATOM 3906 N N . LYS A 1 493 ? -15.745 3.702 62.359 1.00 77.62 493 LYS A N 1
ATOM 3907 C CA . LYS A 1 493 ? -16.929 3.279 63.130 1.00 77.62 493 LYS A CA 1
ATOM 3908 C C . LYS A 1 493 ? -16.593 2.218 64.177 1.00 77.62 493 LYS A C 1
ATOM 3910 O O . LYS A 1 493 ? -17.101 2.301 65.296 1.00 77.62 493 LYS A O 1
ATOM 3915 N N . LEU A 1 494 ? -15.756 1.238 63.833 1.00 73.81 494 LEU A N 1
ATOM 3916 C CA . LEU A 1 494 ? -15.323 0.188 64.758 1.00 73.81 494 LEU A CA 1
ATOM 3917 C C . LEU A 1 494 ? -14.514 0.770 65.919 1.00 73.81 494 LEU A C 1
ATOM 3919 O O . LEU A 1 494 ? -14.835 0.499 67.076 1.00 73.81 494 LEU A O 1
ATOM 3923 N N . PHE A 1 495 ? -13.548 1.650 65.642 1.00 73.88 495 PHE A N 1
ATOM 3924 C CA . PHE A 1 495 ? -12.798 2.326 66.702 1.00 73.88 495 PHE A CA 1
ATOM 3925 C C . PHE A 1 495 ? -13.698 3.172 67.608 1.00 73.88 495 PHE A C 1
ATOM 3927 O O . PHE A 1 495 ? -13.524 3.177 68.828 1.00 73.88 495 PHE A O 1
ATOM 3934 N N . ALA A 1 496 ? -14.694 3.859 67.042 1.00 73.25 496 ALA A N 1
ATOM 3935 C CA . ALA A 1 496 ? -15.672 4.598 67.834 1.00 73.25 496 ALA A CA 1
ATOM 3936 C C . ALA A 1 496 ? -16.513 3.671 68.734 1.00 73.25 496 ALA A C 1
ATOM 3938 O O . ALA A 1 496 ? -16.792 4.015 69.885 1.00 73.25 496 ALA A O 1
ATOM 3939 N N . TYR A 1 497 ? -16.898 2.489 68.244 1.00 75.31 497 TYR A N 1
ATOM 3940 C CA . TYR A 1 497 ? -17.626 1.483 69.021 1.00 75.31 497 TYR A CA 1
ATOM 3941 C C . TYR A 1 497 ? -16.785 0.929 70.182 1.00 75.31 497 TYR A C 1
ATOM 3943 O O . TYR A 1 497 ? -17.249 0.919 71.324 1.00 75.31 497 TYR A O 1
ATOM 3951 N N . GLU A 1 498 ? -15.533 0.538 69.929 1.00 71.00 498 GLU A N 1
ATOM 3952 C CA . GLU A 1 498 ? -14.607 0.061 70.967 1.00 71.00 498 GLU A CA 1
ATOM 3953 C C . GLU A 1 498 ? -14.335 1.131 72.034 1.00 71.00 498 GLU A C 1
ATOM 3955 O O . GLU A 1 498 ? -14.356 0.849 73.237 1.00 71.00 498 GLU A O 1
ATOM 3960 N N . TYR A 1 499 ? -14.136 2.385 71.621 1.00 71.50 499 TYR A N 1
ATOM 3961 C CA . TYR A 1 499 ? -13.929 3.499 72.547 1.00 71.50 499 TYR A CA 1
ATOM 3962 C C . TYR A 1 499 ? -15.144 3.731 73.460 1.00 71.50 499 TYR A C 1
ATOM 3964 O O . TYR A 1 499 ? -14.989 4.018 74.650 1.00 71.50 499 TYR A O 1
ATOM 3972 N N . ASN A 1 500 ? -16.359 3.579 72.930 1.00 71.88 500 ASN A N 1
ATOM 3973 C CA . ASN A 1 500 ? -17.585 3.770 73.701 1.00 71.88 500 ASN A CA 1
ATOM 3974 C C . ASN A 1 500 ? -17.868 2.601 74.660 1.00 71.88 500 ASN A C 1
ATOM 3976 O O . ASN A 1 500 ? -18.302 2.839 75.786 1.00 71.88 500 ASN A O 1
ATOM 3980 N N . ASN A 1 501 ? -17.565 1.359 74.269 1.00 62.66 501 ASN A N 1
ATOM 3981 C CA . ASN A 1 501 ? -17.825 0.177 75.101 1.00 62.66 501 ASN A CA 1
ATOM 3982 C C . ASN A 1 501 ? -16.708 -0.151 76.102 1.00 62.66 501 ASN A C 1
ATOM 3984 O O . ASN A 1 501 ? -16.987 -0.705 77.164 1.00 62.66 501 ASN A O 1
ATOM 3988 N N . SER A 1 502 ? -15.464 0.261 75.849 1.00 55.12 502 SER A N 1
ATOM 3989 C CA . SER A 1 502 ? -14.373 0.132 76.832 1.00 55.12 502 SER A CA 1
ATOM 3990 C C . SER A 1 502 ? -14.575 1.009 78.077 1.00 55.12 502 SER A C 1
ATOM 3992 O O . SER A 1 502 ? -14.099 0.658 79.156 1.00 55.12 502 SER A O 1
ATOM 3994 N N . LYS A 1 503 ? -15.349 2.101 77.981 1.00 50.16 503 LYS A N 1
ATOM 3995 C CA . LYS A 1 503 ? -15.768 2.894 79.152 1.00 50.16 503 LYS A CA 1
ATOM 3996 C C . LYS A 1 503 ? -16.884 2.247 79.980 1.00 50.16 503 LYS A C 1
ATOM 3998 O O . LYS A 1 503 ? -17.006 2.578 81.154 1.00 50.16 503 LYS A O 1
ATOM 4003 N N . GLY A 1 504 ? -17.671 1.335 79.405 1.00 45.06 504 GLY A N 1
ATOM 4004 C CA . GLY A 1 504 ? -18.741 0.625 80.119 1.00 45.06 504 GLY A CA 1
ATOM 4005 C C . GLY A 1 504 ? -18.243 -0.515 81.013 1.00 45.06 504 GLY A C 1
ATOM 4006 O O . GLY A 1 504 ? -18.900 -0.853 81.989 1.00 45.06 504 GLY A O 1
ATOM 4007 N N . ILE A 1 505 ? -17.062 -1.071 80.722 1.00 44.44 505 ILE A N 1
ATOM 4008 C CA . ILE A 1 505 ? -16.502 -2.239 81.428 1.00 44.44 505 ILE A CA 1
ATOM 4009 C C . ILE A 1 505 ? -15.640 -1.835 82.643 1.00 44.44 505 ILE A C 1
ATOM 4011 O O . ILE A 1 505 ? -15.337 -2.666 83.487 1.00 44.44 505 ILE A O 1
ATOM 4015 N N . GLN A 1 506 ? -15.289 -0.554 82.808 1.00 37.81 506 GLN A N 1
ATOM 4016 C CA . GLN A 1 506 ? -14.553 -0.077 83.995 1.00 37.81 506 GLN A CA 1
ATOM 4017 C C . GLN A 1 506 ? -15.440 0.241 85.220 1.00 37.81 506 GLN A C 1
ATOM 4019 O O . GLN A 1 506 ? -14.921 0.740 86.217 1.00 37.81 506 GLN A O 1
ATOM 4024 N N . PHE A 1 507 ? -16.751 -0.034 85.172 1.00 36.34 507 PHE A N 1
ATOM 4025 C CA . PHE A 1 507 ? -17.698 0.226 86.274 1.00 36.34 507 PHE A CA 1
ATOM 4026 C C . PHE A 1 507 ? -18.627 -0.961 86.606 1.00 36.34 507 PHE A C 1
ATOM 4028 O O . PHE A 1 507 ? -19.773 -0.766 87.013 1.00 36.34 507 PHE A O 1
ATOM 4035 N N . LEU A 1 508 ? -18.116 -2.185 86.480 1.00 34.72 508 LEU A N 1
ATOM 4036 C CA . LEU A 1 508 ? -18.604 -3.383 87.176 1.00 34.72 508 LEU A CA 1
ATOM 4037 C C . LEU A 1 508 ? -17.405 -4.034 87.865 1.00 34.72 508 LEU A C 1
ATOM 4039 O O . LEU A 1 508 ? -17.588 -4.518 89.003 1.00 34.72 508 LEU A O 1
#

Secondary structure (DSSP, 8-state):
----------HHHHHHHHHHHHHHHHHHHHHHHHHHHHHHHHHHHHHHHHHHHHHHHHHHHHHHHHHHTTT--S---TTS----TT-----------PPPPPP-TT-HHHHHHHHHHHHHHTT---SS-HHHHHS-HHHHHHHHHHHHHHHHHHT---SHHHHHHHHHHHHHHHHHHHHHHHHHHHTTTTPPPPSTTSB-TT-HHHHHHHHHHHHHHHHHH--TTTTT-HHHHHHHSPPGGG--TTGGGGT----GGGGGGGBGGGSTTGGGTHHHHHHHHTEEEBTTS-EEEEEETTEEEEEEEE-HHHHHHHHHHHHHH-TTHHHHHHHHHHHHHHHHHTBSS-PPPTTHHHH-HHHHHHHHHTT--HHHHHHHHHHHHHHHHHHHHHHHHHHHHHHTT--HHHH-SHHHHHHHHHHHHHHHHHHHHHHHHHHHHHTT-GGG--HHHHHHHHHHHHHHHHHHHHHHHHHHHHHHHHHHHHHHHHHHHHHHHHHHHHHHHHTTGGG-

Radius of gyration: 47.32 Å; chains: 1; bounding box: 90×66×148 Å

Organism: NCBI:txid1604897